Protein AF-D6PDV0-F1 (afdb_monomer_lite)

pLDDT: mean 81.16, std 19.85, range [24.23, 98.38]

Secondary structure (DSSP, 8-state):
-HHHHHHHHHHHHHHHHHH-SSHHHHHHTTT---HHHHHS-SSHHHHHHHHHHHHHS---HHHHHHHHHHHSEEE-TTS-EEE---TTSHHHHHHHHHHHHHHHHTT-GGGHHHHHHHHHHHHHHHHHHHHH--SB-TTS-B--HHHHHH-TTS----GGGHHHHHHHHHHHHHHHHHH-SS-TTTTHHHHHHHHHHHHHHHHHHHTT-HHHHHHHHHHHHHH-HHHHTTSTTEETTTTEEEHHHHHHHHHHHHHHH--HHHHHHHHHHHHHHHHHHHHHT-HHHHHHHHHHHHHHHHHHHHHTTT-HHHHPPPPHHHHHHHHHHHHHHHS-HHHHHHHHHHTT--TT-STT--TTTTHHHHHTT-----------------S--TT-SSS--SS---EEE--

Foldseek 3Di:
DVVVLVVLLVLLVVQCVLQDVDPVGCLVVQLDGPLVCLQPPPDPVSVVSNVCCCPVVVDHSVLLVVLCVQQQWFQDPVRDIDGLDRRSGPLSVLLSCLVVVLVVCVPPPVCVVVNVVSLVSNLVSLLVSQLLAGQQFQLSDGDRSCCSSVPVLLGAGSLRSLRSSLVSLVVSLVCLCVRDPDNPPPPDSLVVSLVSLLLSLLLCVLQVNNVVSLVSVVVSCVVPVPVQCPAPQADPVQQKGWSVSSNVVVLVCCLVPNFQSSLLNSLLSLLNVLLLCLLVVVLVVSVLSVVVSVVSLVSSCVVCVVPCPPGNHDPSVVSNLSSLLSCCVRDDVSSNVSSCVSLVHDPPCNPPPDPPSPCCSSVVPDDDDDDDDDDDDDDDDDDDPPDDDDRDPDDDTDIDHDD

Structure (mmCIF, N/CA/C/O backbone):
data_AF-D6PDV0-F1
#
_entry.id   AF-D6PDV0-F1
#
loop_
_atom_site.group_PDB
_atom_site.id
_atom_site.type_symbol
_atom_site.label_atom_id
_atom_site.label_alt_id
_atom_site.label_comp_id
_atom_site.label_asym_id
_atom_site.label_entity_id
_atom_site.label_seq_id
_atom_site.pdbx_PDB_ins_code
_atom_site.Cartn_x
_atom_site.Cartn_y
_atom_site.Cartn_z
_atom_site.occupancy
_atom_site.B_iso_or_equiv
_atom_site.auth_seq_id
_atom_site.auth_comp_id
_atom_site.auth_asym_id
_atom_site.auth_atom_id
_atom_site.pdbx_PDB_model_num
ATOM 1 N N . MET A 1 1 ? -11.555 17.127 -12.188 1.00 50.47 1 MET A N 1
ATOM 2 C CA . MET A 1 1 ? -11.293 15.761 -11.670 1.00 50.47 1 MET A CA 1
ATOM 3 C C . MET A 1 1 ? -11.527 14.650 -12.702 1.00 50.47 1 MET A C 1
ATOM 5 O O . MET A 1 1 ? -10.770 13.689 -12.680 1.00 50.47 1 MET A O 1
ATOM 9 N N . ILE A 1 2 ? -12.492 14.781 -13.626 1.00 55.41 2 ILE A N 1
ATOM 10 C CA . ILE A 1 2 ? -12.822 13.761 -14.650 1.00 55.41 2 ILE A CA 1
ATOM 11 C C . ILE A 1 2 ? -11.621 13.403 -15.556 1.00 55.41 2 ILE A C 1
ATOM 13 O O . ILE A 1 2 ? -11.347 12.231 -15.789 1.00 55.41 2 ILE A O 1
ATOM 17 N N . THR A 1 3 ? -10.825 14.385 -15.983 1.00 61.44 3 THR A N 1
ATOM 18 C CA . THR A 1 3 ? -9.678 14.183 -16.890 1.00 61.44 3 THR A CA 1
ATOM 19 C C . THR A 1 3 ? -8.565 13.309 -16.303 1.00 61.44 3 THR A C 1
ATOM 21 O O . THR A 1 3 ? -7.987 12.487 -17.009 1.00 61.44 3 THR A O 1
ATOM 24 N N . THR A 1 4 ? -8.275 13.434 -15.003 1.00 69.69 4 THR A N 1
ATOM 25 C CA . THR A 1 4 ? -7.214 12.653 -14.342 1.00 69.69 4 THR A CA 1
ATOM 26 C C . THR A 1 4 ? -7.623 11.197 -14.124 1.00 69.69 4 THR A C 1
ATOM 28 O O . THR A 1 4 ? -6.788 10.306 -14.258 1.00 69.69 4 THR A O 1
ATOM 31 N N . ALA A 1 5 ? -8.895 10.942 -13.802 1.00 75.94 5 ALA A N 1
ATOM 32 C CA . ALA A 1 5 ? -9.420 9.584 -13.665 1.00 75.94 5 ALA A CA 1
ATOM 33 C C . ALA A 1 5 ? -9.402 8.848 -15.014 1.00 75.94 5 ALA A C 1
ATOM 35 O O . ALA A 1 5 ? -8.921 7.721 -15.084 1.00 75.94 5 ALA A O 1
ATOM 36 N N . ILE A 1 6 ? -9.812 9.527 -16.092 1.00 84.06 6 ILE A N 1
ATOM 37 C CA . ILE A 1 6 ? -9.767 8.982 -17.457 1.00 84.06 6 ILE A CA 1
ATOM 38 C C . ILE A 1 6 ? -8.334 8.639 -17.870 1.00 84.06 6 ILE A C 1
ATOM 40 O O . ILE A 1 6 ? -8.102 7.570 -18.424 1.00 84.06 6 ILE A O 1
ATOM 44 N N . PHE A 1 7 ? -7.361 9.514 -17.590 1.00 86.69 7 PHE A N 1
ATOM 45 C CA . PHE A 1 7 ? -5.964 9.233 -17.927 1.00 86.69 7 PHE A CA 1
ATOM 46 C C . PHE A 1 7 ? -5.429 8.002 -17.185 1.00 86.69 7 PHE A C 1
ATOM 48 O O . PHE A 1 7 ? -4.795 7.149 -17.798 1.00 86.69 7 PHE A O 1
ATOM 55 N N . LYS A 1 8 ? -5.707 7.887 -15.879 1.00 85.75 8 LYS A N 1
ATOM 56 C CA . LYS A 1 8 ? -5.286 6.726 -15.080 1.00 85.75 8 LYS A CA 1
ATOM 57 C C . LYS A 1 8 ? -5.907 5.432 -15.592 1.00 85.75 8 LYS A C 1
ATOM 59 O O . LYS A 1 8 ? -5.185 4.456 -15.745 1.00 85.75 8 LYS A O 1
ATOM 64 N N . LEU A 1 9 ? -7.206 5.451 -15.884 1.00 91.00 9 LEU A N 1
ATOM 65 C CA . LEU A 1 9 ? -7.910 4.301 -16.440 1.00 91.00 9 LEU A CA 1
ATOM 66 C C . LEU A 1 9 ? -7.279 3.862 -17.765 1.00 91.00 9 LEU A C 1
ATOM 68 O O . LEU A 1 9 ? -6.839 2.723 -17.876 1.00 91.00 9 LEU A O 1
ATOM 72 N N . ARG A 1 10 ? -7.126 4.793 -18.714 1.00 92.94 10 ARG A N 1
ATOM 73 C CA . ARG A 1 10 ? -6.506 4.502 -20.014 1.00 92.94 10 ARG A CA 1
ATOM 74 C C . ARG A 1 10 ? -5.088 3.967 -19.874 1.00 92.94 10 ARG A C 1
ATOM 76 O O . ARG A 1 10 ? -4.716 3.045 -20.584 1.00 92.94 10 ARG A O 1
ATOM 83 N N . TRP A 1 11 ? -4.294 4.525 -18.960 1.00 93.31 11 TRP A N 1
ATOM 84 C CA . TRP A 1 11 ? -2.944 4.027 -18.704 1.00 93.31 11 TRP A CA 1
ATOM 85 C C . TRP A 1 11 ? -2.957 2.579 -18.209 1.00 93.31 11 TRP A C 1
ATOM 87 O O . TRP A 1 11 ? -2.204 1.753 -18.716 1.00 93.31 11 TRP A O 1
ATOM 97 N N . MET A 1 12 ? -3.827 2.263 -17.247 1.00 93.06 12 MET A N 1
ATOM 98 C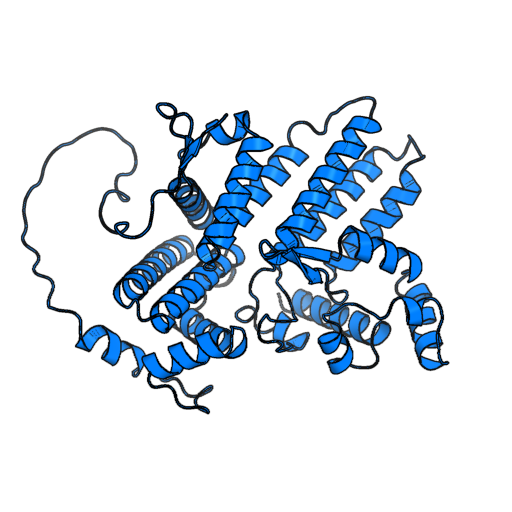 CA . MET A 1 12 ? -3.967 0.904 -16.720 1.00 93.06 12 MET A CA 1
ATOM 99 C C . MET A 1 12 ? -4.420 -0.075 -17.807 1.00 93.06 12 MET A C 1
ATOM 101 O O . MET A 1 12 ? -3.875 -1.169 -17.887 1.00 93.06 12 MET A O 1
ATOM 105 N N . GLU A 1 13 ? -5.359 0.327 -18.667 1.00 94.00 13 GLU A N 1
ATOM 106 C CA . GLU A 1 13 ? -5.822 -0.469 -19.813 1.00 94.00 13 GLU A CA 1
ATOM 107 C C . GLU A 1 13 ? -4.702 -0.704 -20.837 1.00 94.00 13 GLU A C 1
ATOM 109 O O . GLU A 1 13 ? -4.495 -1.835 -21.264 1.00 94.00 13 GLU A O 1
ATOM 114 N N . MET A 1 14 ? -3.927 0.331 -21.178 1.00 95.56 14 MET A N 1
ATOM 115 C CA . MET A 1 14 ? -2.782 0.220 -22.091 1.00 95.56 14 MET A CA 1
ATOM 116 C C . MET A 1 14 ? -1.695 -0.709 -21.545 1.00 95.56 14 MET A C 1
ATOM 118 O O . MET A 1 14 ? -1.158 -1.537 -22.279 1.00 95.56 14 MET A O 1
ATOM 122 N N . MET A 1 15 ? -1.371 -0.580 -20.256 1.00 96.50 15 MET A N 1
ATOM 123 C CA . MET A 1 15 ? -0.414 -1.471 -19.607 1.00 96.50 15 MET A CA 1
ATOM 124 C C . MET A 1 15 ? -0.951 -2.898 -19.525 1.00 96.50 15 MET A C 1
ATOM 126 O O . MET A 1 15 ? -0.185 -3.838 -19.694 1.00 96.50 15 MET A O 1
ATOM 130 N N . GLN A 1 16 ? -2.254 -3.071 -19.298 1.00 95.12 16 GLN A N 1
ATOM 131 C CA . GLN A 1 16 ? -2.866 -4.391 -19.281 1.00 95.12 16 GLN A CA 1
ATOM 132 C C . GLN A 1 16 ? -2.767 -5.077 -20.652 1.00 95.12 16 GLN A C 1
ATOM 134 O O . GLN A 1 16 ? -2.304 -6.210 -20.723 1.00 95.12 16 GLN A O 1
ATOM 139 N N . ASP A 1 17 ? -3.123 -4.364 -21.723 1.00 95.31 17 ASP A N 1
ATOM 140 C CA . ASP A 1 17 ? -3.089 -4.843 -23.115 1.00 95.31 17 ASP A CA 1
ATOM 141 C C . ASP A 1 17 ? -1.680 -5.237 -23.588 1.00 95.31 17 ASP A C 1
ATOM 143 O O . ASP A 1 17 ? -1.496 -6.212 -24.316 1.00 95.31 17 ASP A O 1
ATOM 147 N N . VAL A 1 18 ? -0.650 -4.488 -23.184 1.00 97.25 18 VAL A N 1
ATOM 148 C CA . VAL A 1 18 ? 0.721 -4.785 -23.625 1.00 97.25 18 VAL A CA 1
ATOM 149 C C . VAL A 1 18 ? 1.380 -5.904 -22.809 1.00 97.25 18 VAL A C 1
ATOM 151 O O . VAL A 1 18 ? 2.300 -6.554 -23.301 1.00 97.25 18 VAL A O 1
ATOM 154 N N . LEU A 1 19 ? 0.930 -6.147 -21.574 1.00 97.25 19 LEU A N 1
ATOM 155 C CA . LEU A 1 19 ? 1.567 -7.092 -20.651 1.00 97.25 19 LEU A CA 1
ATOM 156 C C . LEU A 1 19 ? 0.865 -8.452 -20.565 1.00 97.25 19 LEU A C 1
ATOM 158 O O . LEU A 1 19 ? 1.542 -9.455 -20.344 1.00 97.25 19 LEU A O 1
ATOM 162 N N . TRP A 1 20 ? -0.447 -8.516 -20.790 1.00 96.50 20 TRP A N 1
ATOM 163 C CA . TRP A 1 20 ? -1.246 -9.745 -20.712 1.00 96.50 20 TRP A CA 1
ATOM 164 C C . TRP A 1 20 ? -2.150 -9.893 -21.937 1.00 96.50 20 TRP A C 1
ATOM 166 O O . TRP A 1 20 ? -2.380 -8.934 -22.665 1.00 96.50 20 TRP A O 1
ATOM 176 N N . GLU A 1 21 ? -2.620 -11.110 -22.195 1.00 94.00 21 GLU A N 1
ATOM 177 C CA . GLU A 1 21 ? -3.592 -11.400 -23.257 1.00 94.00 21 GLU A CA 1
ATOM 178 C C . GLU A 1 21 ? -4.989 -10.889 -22.878 1.00 94.00 21 GLU A C 1
ATOM 180 O O . GLU A 1 21 ? -5.777 -10.478 -23.725 1.00 94.00 21 GLU A O 1
ATOM 185 N N . SER A 1 22 ? -5.304 -10.908 -21.582 1.00 92.50 22 SER A N 1
ATOM 186 C CA . SER A 1 22 ? -6.625 -10.560 -21.065 1.00 92.50 22 SER A CA 1
ATOM 187 C C . SER A 1 22 ? -6.565 -9.975 -19.655 1.00 92.50 22 SER A C 1
ATOM 189 O O . SER A 1 22 ? -5.567 -10.096 -18.936 1.00 92.50 22 SER A O 1
ATOM 191 N N . GLN A 1 23 ? -7.668 -9.354 -19.232 1.00 90.19 23 GLN A N 1
ATOM 192 C CA . GLN A 1 23 ? -7.828 -8.884 -17.856 1.00 90.19 23 GLN A CA 1
ATOM 193 C C . GLN A 1 23 ? -7.801 -10.051 -16.863 1.00 90.19 23 GLN A C 1
ATOM 195 O O . GLN A 1 23 ? -7.238 -9.936 -15.776 1.00 90.19 23 GLN A O 1
ATOM 200 N N . GLU A 1 24 ? -8.406 -11.174 -17.237 1.00 90.12 24 GLU A N 1
ATOM 201 C CA . GLU A 1 24 ? -8.477 -12.400 -16.451 1.00 90.12 24 GLU A CA 1
ATOM 202 C C . GLU A 1 24 ? -7.079 -12.964 -16.189 1.00 90.12 24 GLU A C 1
ATOM 204 O O . GLU A 1 24 ? -6.775 -13.364 -15.065 1.00 90.12 24 GLU A O 1
ATOM 209 N N . GLU A 1 25 ? -6.208 -12.945 -17.199 1.00 92.06 25 GLU A N 1
ATOM 210 C CA . GLU A 1 25 ? -4.810 -13.332 -17.036 1.00 92.06 25 GLU A CA 1
ATOM 211 C C . GLU A 1 25 ? -4.055 -12.363 -16.119 1.00 92.06 25 GLU A C 1
ATOM 213 O O . GLU A 1 25 ? -3.409 -12.817 -15.174 1.00 92.06 25 GLU A O 1
ATOM 218 N N . ALA A 1 26 ? -4.172 -11.048 -16.342 1.00 92.06 26 ALA A N 1
ATOM 219 C CA . ALA A 1 26 ? -3.519 -10.041 -15.501 1.00 92.06 26 ALA A CA 1
ATOM 220 C C . ALA A 1 26 ? -3.883 -10.210 -14.021 1.00 92.06 26 ALA A C 1
ATOM 222 O O . ALA A 1 26 ? -3.038 -10.127 -13.132 1.00 92.06 26 ALA A O 1
ATOM 223 N N . ASN A 1 27 ? -5.155 -10.495 -13.768 1.00 89.50 27 ASN A N 1
ATOM 224 C CA . ASN A 1 27 ? -5.699 -10.738 -12.447 1.00 89.50 27 ASN A CA 1
ATOM 225 C C . ASN A 1 27 ? -5.204 -12.054 -11.828 1.00 89.50 27 ASN A C 1
ATOM 227 O O . ASN A 1 27 ? -4.776 -12.065 -10.676 1.00 89.50 27 ASN A O 1
ATOM 231 N N . ARG A 1 28 ? -5.203 -13.152 -12.596 1.00 89.69 28 ARG A N 1
ATOM 232 C CA . ARG A 1 28 ? -4.665 -14.453 -12.159 1.00 89.69 28 ARG A CA 1
ATOM 233 C C . ARG A 1 28 ? -3.185 -14.365 -11.784 1.00 89.69 28 ARG A C 1
ATOM 235 O O . ARG A 1 28 ? -2.748 -15.052 -10.869 1.00 89.69 28 ARG A O 1
ATOM 242 N N . MET A 1 29 ? -2.434 -13.523 -12.488 1.00 91.38 29 MET A N 1
ATOM 243 C CA . MET A 1 29 ? -1.005 -13.298 -12.263 1.00 91.38 29 MET A CA 1
ATOM 244 C C . MET A 1 29 ? -0.721 -12.178 -11.251 1.00 91.38 29 MET A C 1
ATOM 246 O O . MET A 1 29 ? 0.403 -11.695 -11.152 1.00 91.38 29 MET A O 1
ATOM 250 N N . GLU A 1 30 ? -1.737 -11.729 -10.515 1.00 90.56 30 GLU A N 1
ATOM 251 C CA . GLU A 1 30 ? -1.631 -10.688 -9.494 1.00 90.56 30 GLU A CA 1
ATOM 252 C C . GLU A 1 30 ? -1.039 -9.352 -9.990 1.00 90.56 30 GLU A C 1
ATOM 254 O O . GLU A 1 30 ? -0.431 -8.600 -9.226 1.00 90.56 30 GLU A O 1
ATOM 259 N N . GLY A 1 31 ? -1.238 -9.017 -11.265 1.00 92.44 31 GLY A N 1
ATOM 260 C CA . GLY A 1 31 ? -0.655 -7.825 -11.877 1.00 92.44 31 GLY A CA 1
ATOM 261 C C . GLY A 1 31 ? 0.844 -7.951 -12.158 1.00 92.44 31 GLY A C 1
ATOM 262 O O . GLY A 1 31 ? 1.496 -6.944 -12.434 1.00 92.44 31 GLY A O 1
ATOM 263 N N . VAL A 1 32 ? 1.401 -9.166 -12.140 1.00 95.56 32 VAL A N 1
ATOM 264 C CA . VAL A 1 32 ? 2.787 -9.464 -12.532 1.00 95.56 32 VAL A CA 1
ATOM 265 C C . VAL A 1 32 ? 2.810 -10.108 -13.924 1.00 95.56 32 VAL A C 1
ATOM 267 O O . VAL A 1 32 ? 2.140 -11.115 -14.141 1.00 95.56 32 VAL A O 1
ATOM 270 N N . PRO A 1 33 ? 3.513 -9.538 -14.917 1.00 96.56 33 PRO A N 1
ATOM 271 C CA . PRO A 1 33 ? 3.588 -10.154 -16.235 1.00 96.56 33 PRO A CA 1
ATOM 272 C C . PRO A 1 33 ? 4.492 -11.386 -16.217 1.00 96.56 33 PRO A C 1
ATOM 274 O O . PRO A 1 33 ? 5.402 -11.495 -15.393 1.00 96.56 33 PRO A O 1
ATOM 277 N N . ASP A 1 34 ? 4.281 -12.287 -17.175 1.00 97.31 34 ASP A N 1
ATOM 278 C CA . ASP A 1 34 ? 5.250 -13.342 -17.460 1.00 97.31 34 ASP A CA 1
ATOM 279 C C . ASP A 1 34 ? 6.490 -12.716 -18.115 1.00 97.31 34 ASP A C 1
ATOM 281 O O . ASP A 1 34 ? 6.567 -12.515 -19.332 1.00 97.31 34 ASP A O 1
ATOM 285 N N . PHE A 1 35 ? 7.455 -12.336 -17.275 1.00 98.06 35 PHE A N 1
ATOM 286 C CA . PHE A 1 35 ? 8.688 -11.717 -17.739 1.00 98.06 35 PHE A CA 1
ATOM 287 C C . PHE A 1 35 ? 9.463 -12.634 -18.681 1.00 98.06 35 PHE A C 1
ATOM 289 O O . PHE A 1 35 ? 10.036 -12.143 -19.649 1.00 98.06 35 PHE A O 1
ATOM 296 N N . ASP A 1 36 ? 9.484 -13.942 -18.427 1.00 98.19 36 ASP A N 1
ATOM 297 C CA . ASP A 1 36 ? 10.274 -14.878 -19.222 1.00 98.19 36 ASP A CA 1
ATOM 298 C C . ASP A 1 36 ? 9.695 -15.024 -20.629 1.00 98.19 36 ASP A C 1
ATOM 300 O O . ASP A 1 36 ? 10.456 -14.988 -21.600 1.00 98.19 36 ASP A O 1
ATOM 304 N N . ALA A 1 37 ? 8.366 -15.049 -20.758 1.00 97.50 37 ALA A N 1
ATOM 305 C CA . ALA A 1 37 ? 7.702 -14.986 -22.055 1.00 97.50 37 ALA A CA 1
ATOM 306 C C . ALA A 1 37 ? 7.946 -13.646 -22.775 1.00 97.50 37 ALA A C 1
ATOM 308 O O . ALA A 1 37 ? 8.149 -13.628 -23.984 1.00 97.50 37 ALA A O 1
ATOM 309 N N . LEU A 1 38 ? 7.978 -12.508 -22.073 1.00 97.88 38 LEU A N 1
ATOM 310 C CA . LEU A 1 38 ? 8.271 -11.210 -22.705 1.00 97.88 38 LEU A CA 1
ATOM 311 C C . LEU A 1 38 ? 9.749 -11.059 -23.123 1.00 97.88 38 LEU A C 1
ATOM 313 O O . LEU A 1 38 ? 10.051 -10.375 -24.109 1.00 97.88 38 LEU A O 1
ATOM 317 N N . ILE A 1 39 ? 10.677 -11.679 -22.387 1.00 98.38 39 ILE A N 1
ATOM 318 C CA . ILE A 1 39 ? 12.110 -11.718 -22.717 1.00 98.38 39 ILE A CA 1
ATOM 319 C C . ILE A 1 39 ? 12.344 -12.650 -23.911 1.00 98.38 39 ILE A C 1
ATOM 321 O O . ILE A 1 39 ? 12.999 -12.243 -24.871 1.00 98.38 39 ILE A O 1
ATOM 325 N N . ASN A 1 40 ? 11.769 -13.855 -23.868 1.00 97.88 40 ASN A N 1
ATOM 326 C CA . ASN A 1 40 ? 11.890 -14.899 -24.884 1.00 97.88 40 ASN A CA 1
ATOM 327 C C . ASN A 1 40 ? 10.494 -15.316 -25.393 1.00 97.88 40 ASN A C 1
ATOM 329 O O . ASN A 1 40 ? 9.946 -16.316 -24.923 1.00 97.88 40 ASN A O 1
ATOM 333 N N . PRO A 1 41 ? 9.907 -14.572 -26.353 1.00 97.88 41 PRO A N 1
ATOM 334 C CA . PRO A 1 41 ? 8.547 -14.814 -26.825 1.00 97.88 41 PRO A CA 1
ATOM 335 C C . PRO A 1 41 ? 8.309 -16.245 -27.326 1.00 97.88 41 PRO A C 1
ATOM 337 O O . PRO A 1 41 ? 8.942 -16.650 -28.302 1.00 97.88 41 PRO A O 1
ATOM 340 N N . PRO A 1 42 ? 7.360 -17.000 -26.734 1.00 97.00 42 PRO A N 1
ATOM 341 C CA . PRO A 1 42 ? 7.054 -18.364 -27.169 1.00 97.00 42 PRO A CA 1
ATOM 342 C C . PRO A 1 42 ? 6.262 -18.401 -28.484 1.00 97.00 42 PRO A C 1
ATOM 344 O O . PRO A 1 42 ? 6.157 -19.447 -29.119 1.00 97.00 42 PRO A O 1
ATOM 347 N N . ASN A 1 43 ? 5.671 -17.275 -28.891 1.00 97.50 43 ASN A N 1
ATOM 348 C CA . ASN A 1 43 ? 4.871 -17.155 -30.103 1.00 97.50 43 ASN A CA 1
ATOM 349 C C . ASN A 1 43 ? 4.897 -15.716 -30.658 1.00 97.50 43 ASN A C 1
ATOM 351 O O . ASN A 1 43 ? 5.407 -14.782 -30.032 1.00 97.50 43 ASN A O 1
ATOM 355 N N . GLN A 1 44 ? 4.327 -15.535 -31.853 1.00 97.38 44 GLN A N 1
ATOM 356 C CA . GLN A 1 44 ? 4.321 -14.248 -32.554 1.00 97.38 44 GLN A CA 1
ATOM 357 C C . GLN A 1 44 ? 3.498 -13.167 -31.835 1.00 97.38 44 GLN A C 1
ATOM 359 O O . GLN A 1 44 ? 3.797 -11.981 -31.957 1.00 97.38 44 GLN A O 1
ATOM 364 N N . GLU A 1 45 ? 2.460 -13.548 -31.097 1.00 96.25 45 GLU A N 1
ATOM 365 C CA . GLU A 1 45 ? 1.612 -12.602 -30.374 1.00 96.25 45 GLU A CA 1
ATOM 366 C C . GLU A 1 45 ? 2.361 -11.969 -29.198 1.00 96.25 45 GLU A C 1
ATOM 368 O O . GLU A 1 45 ? 2.421 -10.742 -29.087 1.00 96.25 45 GLU A O 1
ATOM 373 N N . VAL A 1 46 ? 3.019 -12.791 -28.378 1.00 97.12 46 VAL A N 1
ATOM 374 C CA . VAL A 1 46 ? 3.889 -12.315 -27.296 1.00 97.12 46 VAL A CA 1
ATOM 375 C C . VAL A 1 46 ? 5.055 -11.507 -27.870 1.00 97.12 46 VAL A C 1
ATOM 377 O O . VAL A 1 46 ? 5.425 -10.483 -27.302 1.00 97.12 46 VAL A O 1
ATOM 380 N N . ALA A 1 47 ? 5.586 -11.889 -29.039 1.00 97.88 47 ALA A N 1
ATOM 381 C CA . ALA A 1 47 ? 6.651 -11.133 -29.697 1.00 97.88 47 ALA A CA 1
ATOM 382 C C . ALA A 1 47 ? 6.197 -9.716 -30.078 1.00 97.88 47 ALA A C 1
ATOM 384 O O . ALA A 1 47 ? 6.921 -8.754 -29.824 1.00 97.88 47 ALA A O 1
ATOM 385 N N . LYS A 1 48 ? 4.974 -9.569 -30.610 1.00 97.75 48 LYS A N 1
ATOM 386 C CA . LYS A 1 48 ? 4.374 -8.258 -30.912 1.00 97.75 48 LYS A CA 1
ATOM 387 C C . LYS A 1 48 ? 4.135 -7.434 -29.647 1.00 97.75 48 LYS A C 1
ATOM 389 O O . LYS A 1 48 ? 4.415 -6.236 -29.651 1.00 97.75 48 LYS A O 1
ATOM 394 N N . ARG A 1 49 ? 3.650 -8.050 -28.562 1.00 97.31 49 ARG A N 1
ATOM 395 C CA . ARG A 1 49 ? 3.491 -7.378 -27.259 1.00 97.31 49 ARG A CA 1
ATOM 396 C C . ARG A 1 49 ? 4.834 -6.890 -26.709 1.00 97.31 49 ARG A C 1
ATOM 398 O O . ARG A 1 49 ? 4.957 -5.716 -26.370 1.00 97.31 49 ARG A O 1
ATOM 405 N N . ALA A 1 50 ? 5.865 -7.732 -26.724 1.00 97.94 50 ALA A N 1
ATOM 406 C CA . ALA A 1 50 ? 7.215 -7.368 -26.293 1.00 97.94 50 ALA A CA 1
ATOM 407 C C . ALA A 1 50 ? 7.854 -6.280 -27.180 1.00 97.94 50 ALA A C 1
ATOM 409 O O . ALA A 1 50 ? 8.563 -5.407 -26.677 1.00 97.94 50 ALA A O 1
ATOM 410 N N . GLU A 1 51 ? 7.606 -6.289 -28.495 1.00 98.00 51 GLU A N 1
ATOM 411 C CA . GLU A 1 51 ? 8.033 -5.213 -29.399 1.00 98.00 51 GLU A CA 1
ATOM 412 C C . GLU A 1 51 ? 7.339 -3.889 -29.056 1.00 98.00 51 GLU A C 1
ATOM 414 O O . GLU A 1 51 ? 8.015 -2.873 -28.888 1.00 98.00 51 GLU A O 1
ATOM 419 N N . ARG A 1 52 ? 6.008 -3.896 -28.890 1.00 97.88 52 ARG A N 1
ATOM 420 C CA . ARG A 1 52 ? 5.234 -2.713 -28.477 1.00 97.88 52 ARG A CA 1
ATOM 421 C C . ARG A 1 52 ? 5.711 -2.175 -27.131 1.00 97.88 52 ARG A C 1
ATOM 423 O O . ARG A 1 52 ? 5.948 -0.977 -27.013 1.00 97.88 52 ARG A O 1
ATOM 430 N N . LEU A 1 53 ? 5.936 -3.046 -26.148 1.00 98.19 53 LEU A N 1
ATOM 431 C CA . LEU A 1 53 ? 6.457 -2.684 -24.828 1.00 98.19 53 LEU A CA 1
ATOM 432 C C . LEU A 1 53 ? 7.786 -1.916 -24.926 1.00 98.19 53 LEU A C 1
ATOM 434 O O . LEU A 1 53 ? 7.943 -0.856 -24.318 1.00 98.19 53 LEU A O 1
ATOM 438 N N . ARG A 1 54 ? 8.717 -2.394 -25.759 1.00 98.00 54 ARG A N 1
ATOM 439 C CA . ARG A 1 54 ? 10.006 -1.722 -25.979 1.00 98.00 54 ARG A CA 1
ATOM 440 C C . ARG A 1 54 ? 9.868 -0.438 -26.797 1.00 98.00 54 ARG A C 1
ATOM 442 O O . ARG A 1 54 ? 10.511 0.555 -26.474 1.00 98.00 54 ARG A O 1
ATOM 449 N N . ARG A 1 55 ? 9.058 -0.440 -27.857 1.00 97.56 55 ARG A N 1
ATOM 450 C CA . ARG A 1 55 ? 8.977 0.667 -28.824 1.00 97.56 55 ARG A CA 1
ATOM 451 C C . ARG A 1 55 ? 8.107 1.824 -28.342 1.00 97.56 55 ARG A C 1
ATOM 453 O O . ARG A 1 55 ? 8.498 2.976 -28.478 1.00 97.56 55 ARG A O 1
ATOM 460 N N . GLU A 1 56 ? 6.924 1.520 -27.822 1.00 96.38 56 GLU A N 1
ATOM 461 C CA . GLU A 1 56 ? 5.916 2.515 -27.435 1.00 96.38 56 GLU A CA 1
ATOM 462 C C . GLU A 1 56 ? 6.111 2.963 -25.991 1.00 96.38 56 GLU A C 1
ATOM 464 O O . GLU A 1 56 ? 6.013 4.152 -25.694 1.00 96.38 56 GLU A O 1
ATOM 469 N N . PHE A 1 57 ? 6.442 2.023 -25.103 1.00 96.44 57 PHE A N 1
ATOM 470 C CA . PHE A 1 57 ? 6.614 2.313 -23.683 1.00 96.44 57 PHE A CA 1
ATOM 471 C C . PHE A 1 57 ? 8.072 2.425 -23.269 1.00 96.44 57 PHE A C 1
ATOM 473 O O . PHE A 1 57 ? 8.310 2.860 -22.156 1.00 96.44 57 PHE A O 1
ATOM 480 N N . GLY A 1 58 ? 9.049 2.064 -24.109 1.00 96.81 58 GLY A N 1
ATOM 481 C CA . GLY A 1 58 ? 10.473 2.149 -23.765 1.00 96.81 58 GLY A CA 1
ATOM 482 C C . GLY A 1 58 ? 10.931 1.146 -22.699 1.00 96.81 58 GLY A C 1
ATOM 483 O O . GLY A 1 58 ? 12.034 1.287 -22.173 1.00 96.81 58 GLY A O 1
ATOM 484 N N . MET A 1 59 ? 10.101 0.163 -22.349 1.00 98.00 59 MET A N 1
ATOM 485 C CA . MET A 1 59 ? 10.361 -0.744 -21.234 1.00 98.00 59 MET A CA 1
ATOM 486 C C . MET A 1 59 ? 10.994 -2.044 -21.730 1.00 98.00 59 MET A C 1
ATOM 488 O O . MET A 1 59 ? 10.480 -2.710 -22.625 1.00 98.00 59 MET A O 1
ATOM 492 N N . ASP A 1 60 ? 12.126 -2.401 -21.136 1.00 97.94 60 ASP A N 1
ATOM 493 C CA . ASP A 1 60 ? 12.819 -3.665 -21.370 1.00 97.94 60 ASP A CA 1
ATOM 494 C C . ASP A 1 60 ? 12.356 -4.733 -20.358 1.00 97.94 60 ASP A C 1
ATOM 496 O O . ASP A 1 60 ? 12.570 -4.538 -19.154 1.00 97.94 60 ASP A O 1
ATOM 500 N N . PRO A 1 61 ? 11.776 -5.864 -20.814 1.00 98.25 61 PRO A N 1
ATOM 501 C CA . PRO A 1 61 ? 11.376 -6.984 -19.961 1.00 98.25 61 PRO A CA 1
ATOM 502 C C . PRO A 1 61 ? 12.460 -7.498 -19.004 1.00 98.25 61 PRO A C 1
ATOM 504 O O . PRO A 1 61 ? 12.134 -7.886 -17.882 1.00 98.25 61 PRO A O 1
ATOM 507 N N . ILE A 1 62 ? 13.741 -7.463 -19.397 1.00 98.12 62 ILE A N 1
ATOM 508 C CA . ILE A 1 62 ? 14.849 -7.904 -18.530 1.00 98.12 62 ILE A CA 1
ATOM 509 C C . ILE A 1 62 ? 14.966 -6.976 -17.316 1.00 98.12 62 ILE A C 1
ATOM 511 O O . ILE A 1 62 ? 15.002 -7.417 -16.169 1.00 98.12 62 ILE A O 1
ATOM 515 N N . GLU A 1 63 ? 14.977 -5.668 -17.563 1.00 98.00 63 GLU A N 1
ATOM 516 C CA . GLU A 1 63 ? 15.043 -4.652 -16.513 1.00 98.00 63 GLU A CA 1
ATOM 517 C C . GLU A 1 63 ? 13.783 -4.654 -15.638 1.00 98.00 63 GLU A C 1
ATOM 519 O O . GLU A 1 63 ? 13.864 -4.423 -14.430 1.00 98.00 63 GLU A O 1
ATOM 524 N N . MET A 1 64 ? 12.621 -4.956 -16.225 1.00 98.25 64 MET A N 1
ATOM 525 C CA . MET A 1 64 ? 11.378 -5.111 -15.473 1.00 98.25 64 MET A CA 1
ATOM 526 C C . MET A 1 64 ? 11.448 -6.293 -14.502 1.00 98.25 64 MET A C 1
ATOM 528 O O . MET A 1 64 ? 11.111 -6.128 -13.329 1.00 98.25 64 MET A O 1
ATOM 532 N N . LYS A 1 65 ? 11.948 -7.449 -14.960 1.00 98.19 65 LYS A N 1
ATOM 533 C CA . LYS A 1 65 ? 12.136 -8.642 -14.125 1.00 98.19 65 LYS A CA 1
ATOM 534 C C . LYS A 1 65 ? 13.054 -8.356 -12.940 1.00 98.19 65 LYS A C 1
ATOM 536 O O . LYS A 1 65 ? 12.663 -8.577 -11.798 1.00 98.19 65 LYS A O 1
ATOM 541 N N . LEU A 1 66 ? 14.227 -7.773 -13.199 1.00 97.12 66 LEU A N 1
ATOM 542 C CA . LEU A 1 66 ? 15.204 -7.427 -12.158 1.00 97.12 66 LEU A CA 1
ATOM 543 C C . LEU A 1 66 ? 14.631 -6.456 -11.118 1.00 97.12 66 LEU A C 1
ATOM 545 O O . LEU A 1 66 ? 14.914 -6.556 -9.923 1.00 97.12 66 LEU A O 1
ATOM 549 N N . LEU A 1 67 ? 13.814 -5.498 -11.560 1.00 96.69 67 LEU A N 1
ATOM 550 C CA . LEU A 1 67 ? 13.122 -4.588 -10.656 1.00 96.69 67 LEU A CA 1
ATOM 551 C C . LEU A 1 67 ? 12.086 -5.318 -9.803 1.00 96.69 67 LEU A C 1
ATOM 553 O O . LEU A 1 67 ? 12.027 -5.075 -8.597 1.00 96.69 67 LEU A O 1
ATOM 557 N N . HIS A 1 68 ? 11.285 -6.203 -10.401 1.00 97.31 68 HIS A N 1
ATOM 558 C CA . HIS A 1 68 ? 10.272 -6.970 -9.673 1.00 97.31 68 HIS A CA 1
ATOM 559 C C . HIS A 1 68 ? 10.900 -7.932 -8.665 1.00 97.31 68 HIS A C 1
ATOM 561 O O . HIS A 1 68 ? 10.417 -8.066 -7.547 1.00 97.31 68 HIS A O 1
ATOM 567 N N . GLU A 1 69 ? 12.022 -8.556 -8.999 1.00 95.25 69 GLU A N 1
ATOM 568 C CA . GLU A 1 69 ? 12.763 -9.391 -8.052 1.00 95.25 69 GLU A CA 1
ATOM 569 C C . GLU A 1 69 ? 13.248 -8.578 -6.842 1.00 95.25 69 GLU A C 1
ATOM 571 O O . GLU A 1 69 ? 13.194 -9.061 -5.711 1.00 95.25 69 GLU A O 1
ATOM 576 N N . ARG A 1 70 ? 13.650 -7.318 -7.058 1.00 93.25 70 ARG A N 1
ATOM 577 C CA . ARG A 1 70 ? 14.162 -6.441 -5.997 1.00 93.25 70 ARG A CA 1
ATOM 578 C C . ARG A 1 70 ? 13.082 -5.744 -5.168 1.00 93.25 70 ARG A C 1
ATOM 580 O O . ARG A 1 70 ? 13.255 -5.588 -3.962 1.00 93.25 70 ARG A O 1
ATOM 587 N N . TYR A 1 71 ? 11.996 -5.278 -5.778 1.00 94.62 71 TYR A N 1
ATOM 588 C CA . TYR A 1 71 ? 10.969 -4.449 -5.116 1.00 94.62 71 TYR A CA 1
ATOM 589 C C . TYR A 1 71 ? 9.545 -5.003 -5.249 1.00 94.62 71 TYR A C 1
ATOM 591 O O . TYR A 1 71 ? 8.637 -4.525 -4.577 1.00 94.62 71 TYR A O 1
ATOM 599 N N . GLY A 1 72 ? 9.349 -6.001 -6.111 1.00 94.62 72 GLY A N 1
ATOM 600 C CA . GLY A 1 72 ? 8.065 -6.628 -6.438 1.00 94.62 72 GLY A CA 1
ATOM 601 C C . GLY A 1 72 ? 7.546 -7.628 -5.423 1.00 94.62 72 GLY A C 1
ATOM 602 O O . GLY A 1 72 ? 6.368 -7.981 -5.478 1.00 94.62 72 GLY A O 1
ATOM 603 N N . ARG A 1 73 ? 8.403 -8.072 -4.499 1.00 93.94 73 ARG A N 1
ATOM 604 C CA . ARG A 1 73 ? 8.113 -9.140 -3.541 1.00 93.94 73 ARG A CA 1
ATOM 605 C C . ARG A 1 73 ? 8.368 -8.670 -2.116 1.00 93.94 73 ARG A C 1
ATOM 607 O O . ARG A 1 73 ? 9.454 -8.163 -1.814 1.00 93.94 73 ARG A O 1
ATOM 614 N N . ALA A 1 74 ? 7.380 -8.902 -1.257 1.00 92.44 74 ALA A N 1
ATOM 615 C CA . ALA A 1 74 ? 7.473 -8.671 0.177 1.00 92.44 74 ALA A CA 1
ATOM 616 C C . ALA A 1 74 ? 7.146 -9.951 0.948 1.00 92.44 74 ALA A C 1
ATOM 618 O O . ALA A 1 74 ? 6.274 -10.726 0.550 1.00 92.44 74 ALA A O 1
ATOM 619 N N . LYS A 1 75 ? 7.849 -10.159 2.053 1.00 89.81 75 LYS A N 1
ATOM 620 C CA . LYS A 1 75 ? 7.608 -11.192 3.043 1.00 89.81 75 LYS A CA 1
ATOM 621 C C . LYS A 1 75 ? 6.658 -10.640 4.106 1.00 89.81 75 LYS A C 1
ATOM 623 O O . LYS A 1 75 ? 6.934 -9.631 4.751 1.00 89.81 75 LYS A O 1
ATOM 628 N N . ARG A 1 76 ? 5.525 -11.312 4.288 1.00 85.31 76 ARG A N 1
ATOM 629 C CA . ARG A 1 76 ? 4.600 -11.070 5.395 1.00 85.31 76 ARG A CA 1
ATOM 630 C C . ARG A 1 76 ? 5.168 -11.621 6.700 1.00 85.31 76 ARG A C 1
ATOM 632 O O . ARG A 1 76 ? 6.088 -12.441 6.712 1.00 85.31 76 ARG A O 1
ATOM 639 N N . MET A 1 77 ? 4.577 -11.199 7.813 1.00 77.62 77 MET A N 1
ATOM 640 C CA . MET A 1 77 ? 4.998 -11.626 9.150 1.00 77.62 77 MET A CA 1
ATOM 641 C C . MET A 1 77 ? 4.817 -13.128 9.407 1.00 77.62 77 MET A C 1
ATOM 643 O O . MET A 1 77 ? 5.556 -13.692 10.208 1.00 77.62 77 MET A O 1
ATOM 647 N N . ASP A 1 78 ? 3.888 -13.781 8.708 1.00 80.38 78 ASP A N 1
ATOM 648 C CA . ASP A 1 78 ? 3.698 -15.241 8.721 1.00 80.38 78 ASP A CA 1
ATOM 649 C C . ASP A 1 78 ? 4.750 -16.000 7.882 1.00 80.38 78 ASP A C 1
ATOM 651 O O . ASP A 1 78 ? 4.747 -17.228 7.819 1.00 80.38 78 ASP A O 1
ATOM 655 N N . GLY A 1 79 ? 5.667 -15.275 7.237 1.00 85.38 79 GLY A N 1
ATOM 656 C CA . GLY A 1 79 ? 6.717 -15.815 6.385 1.00 85.38 79 GLY A CA 1
ATOM 657 C C . GLY A 1 79 ? 6.323 -16.001 4.922 1.00 85.38 79 GLY A C 1
ATOM 658 O O . GLY A 1 79 ? 7.199 -16.318 4.113 1.00 85.38 79 GLY A O 1
ATOM 659 N N . THR A 1 80 ? 5.059 -15.774 4.557 1.00 89.00 80 THR A N 1
ATOM 660 C CA . THR A 1 80 ? 4.600 -15.889 3.169 1.00 89.00 80 THR A CA 1
ATOM 661 C C . THR A 1 80 ? 5.177 -14.769 2.310 1.00 89.00 80 THR A C 1
ATOM 663 O O . THR A 1 80 ? 5.281 -13.620 2.737 1.00 89.00 80 THR A O 1
ATOM 666 N N . VAL A 1 81 ? 5.582 -15.095 1.082 1.00 91.31 81 VAL A N 1
ATOM 667 C CA . VAL A 1 81 ? 6.082 -14.106 0.121 1.00 91.31 81 VAL A CA 1
ATOM 668 C C . VAL A 1 81 ? 4.976 -13.796 -0.872 1.00 91.31 81 VAL A C 1
ATOM 670 O O . VAL A 1 81 ? 4.496 -14.698 -1.554 1.00 91.31 81 VAL A O 1
ATOM 673 N N . VAL A 1 82 ? 4.608 -12.523 -0.972 1.00 90.88 82 VAL A N 1
ATOM 674 C CA . VAL A 1 82 ? 3.523 -12.045 -1.833 1.00 90.88 82 VAL A CA 1
ATOM 675 C C . VAL A 1 82 ? 4.031 -11.038 -2.856 1.00 90.88 82 VAL A C 1
ATOM 677 O O . VAL A 1 82 ? 5.012 -10.324 -2.614 1.00 90.88 82 VAL A O 1
ATOM 680 N N . ASN A 1 83 ? 3.344 -10.953 -3.996 1.00 92.38 83 ASN A N 1
ATOM 681 C CA . ASN A 1 83 ? 3.559 -9.862 -4.936 1.00 92.38 83 ASN A CA 1
ATOM 682 C C . ASN A 1 83 ? 2.939 -8.574 -4.385 1.00 92.38 83 ASN A C 1
ATOM 684 O O . ASN A 1 83 ? 1.825 -8.552 -3.849 1.00 92.38 83 ASN A O 1
ATOM 688 N N . VAL A 1 84 ? 3.688 -7.481 -4.499 1.00 92.75 84 VAL A N 1
ATOM 689 C CA . VAL A 1 84 ? 3.276 -6.168 -3.984 1.00 92.75 84 VAL A CA 1
ATOM 690 C C . VAL A 1 84 ? 3.270 -5.073 -5.040 1.00 92.75 84 VAL A C 1
ATOM 692 O O . VAL A 1 84 ? 2.744 -3.994 -4.771 1.00 92.75 84 VAL A O 1
ATOM 695 N N . LEU A 1 85 ? 3.796 -5.353 -6.234 1.00 94.50 85 LEU A N 1
ATOM 696 C CA . LEU A 1 85 ? 3.737 -4.459 -7.386 1.00 94.50 85 LEU A CA 1
ATOM 697 C C . LEU A 1 85 ? 2.763 -5.002 -8.427 1.00 94.50 85 LEU A C 1
ATOM 699 O O . LEU A 1 85 ? 2.929 -6.118 -8.910 1.00 94.50 85 LEU A O 1
ATOM 703 N N . ASP A 1 86 ? 1.793 -4.169 -8.795 1.00 93.81 86 ASP A N 1
ATOM 704 C CA . ASP A 1 86 ? 0.897 -4.397 -9.924 1.00 93.81 86 ASP A CA 1
ATOM 705 C C . ASP A 1 86 ? 1.351 -3.520 -11.095 1.00 93.81 86 ASP A C 1
ATOM 707 O O . ASP A 1 86 ? 1.280 -2.288 -11.037 1.00 93.81 86 ASP A O 1
ATOM 711 N N . TRP A 1 87 ? 1.835 -4.149 -12.164 1.00 95.94 87 TRP A N 1
ATOM 712 C CA . TRP A 1 87 ? 2.412 -3.473 -13.325 1.00 95.94 87 TRP A CA 1
ATOM 713 C C . TRP A 1 87 ? 1.390 -2.699 -14.165 1.00 95.94 87 TRP A C 1
ATOM 715 O O . TRP A 1 87 ? 1.775 -2.039 -15.127 1.00 95.94 87 TRP A O 1
ATOM 725 N N . ARG A 1 88 ? 0.105 -2.685 -13.795 1.00 94.00 88 ARG A N 1
ATOM 726 C CA . ARG A 1 88 ? -0.881 -1.756 -14.370 1.00 94.00 88 ARG A CA 1
ATOM 727 C C . ARG A 1 88 ? -0.751 -0.343 -13.796 1.00 94.00 88 ARG A C 1
ATOM 729 O O . ARG A 1 88 ? -1.161 0.624 -14.439 1.00 94.00 88 ARG A O 1
ATOM 736 N N . PHE A 1 89 ? -0.177 -0.184 -12.603 1.00 93.00 89 PHE A N 1
ATOM 737 C CA . PHE A 1 89 ? -0.104 1.109 -11.921 1.00 93.00 89 PHE A CA 1
ATOM 738 C C . PHE A 1 89 ? 1.063 1.970 -12.386 1.00 93.00 89 PHE A C 1
ATOM 740 O O . PHE A 1 89 ? 2.205 1.554 -12.235 1.00 93.00 89 PHE A O 1
ATOM 747 N N . ALA A 1 90 ? 0.761 3.216 -12.787 1.00 92.94 90 ALA A N 1
ATOM 748 C CA . ALA A 1 90 ? 1.705 4.273 -13.195 1.00 92.94 90 ALA A CA 1
ATOM 749 C C . ALA A 1 90 ? 2.925 4.440 -12.261 1.00 92.94 90 ALA A C 1
ATOM 751 O O . ALA A 1 90 ? 4.028 4.808 -12.682 1.00 92.94 90 ALA A O 1
ATOM 752 N N . GLU A 1 91 ? 2.732 4.200 -10.966 1.00 93.88 91 GLU A N 1
ATOM 753 C CA . GLU A 1 91 ? 3.783 4.253 -9.955 1.00 93.88 91 GLU A CA 1
ATOM 754 C C . GLU A 1 91 ? 4.854 3.168 -10.164 1.00 93.88 91 GLU A C 1
ATOM 756 O O . GLU A 1 91 ? 6.033 3.441 -9.949 1.00 93.88 91 GLU A O 1
ATOM 761 N N . VAL A 1 92 ? 4.487 1.977 -10.653 1.00 96.25 92 VAL A N 1
ATOM 762 C CA . VAL A 1 92 ? 5.442 0.906 -10.983 1.00 96.25 92 VAL A CA 1
ATOM 763 C C . VAL A 1 92 ? 6.305 1.298 -12.182 1.00 96.25 92 VAL A C 1
ATOM 765 O O . VAL A 1 92 ? 7.513 1.069 -12.169 1.00 96.25 92 VAL A O 1
ATOM 768 N N . GLN A 1 93 ? 5.754 1.988 -13.185 1.00 96.00 93 GLN A N 1
ATOM 769 C CA . GLN A 1 93 ? 6.573 2.514 -14.286 1.00 96.00 93 GLN A CA 1
ATOM 770 C C . GLN A 1 93 ? 7.438 3.689 -13.825 1.00 96.00 93 GLN A C 1
ATOM 772 O O . GLN A 1 93 ? 8.575 3.832 -14.269 1.00 96.00 93 GLN A O 1
ATOM 777 N N . THR A 1 94 ? 6.953 4.516 -12.896 1.00 95.50 94 THR A N 1
ATOM 778 C CA . THR A 1 94 ? 7.783 5.572 -12.290 1.00 95.50 94 THR A CA 1
ATOM 779 C C . THR A 1 94 ? 8.968 4.970 -11.533 1.00 95.50 94 THR A C 1
ATOM 781 O O . THR A 1 94 ? 10.091 5.460 -11.668 1.00 95.50 94 THR A O 1
ATOM 784 N N . LEU A 1 95 ? 8.739 3.876 -10.802 1.00 96.31 95 LEU A N 1
ATOM 785 C CA . LEU A 1 95 ? 9.780 3.086 -10.153 1.00 96.31 95 LEU A CA 1
ATOM 786 C C . LEU A 1 95 ? 10.769 2.517 -11.184 1.00 96.31 95 LEU A C 1
ATOM 788 O O . LEU A 1 95 ? 11.975 2.704 -11.021 1.00 96.31 95 LEU A O 1
ATOM 792 N N . TYR A 1 96 ? 10.276 1.921 -12.277 1.00 97.56 96 TYR A N 1
ATOM 793 C CA . TYR A 1 96 ? 11.091 1.422 -13.395 1.00 97.56 96 TYR A CA 1
ATOM 794 C C . TYR A 1 96 ? 12.033 2.482 -13.954 1.00 97.56 96 TYR A C 1
ATOM 796 O O . TYR A 1 96 ? 13.253 2.294 -13.986 1.00 97.56 96 TYR A O 1
ATOM 804 N N . TRP A 1 97 ? 11.492 3.642 -14.310 1.00 96.88 97 TRP A N 1
ATOM 805 C CA . TRP A 1 97 ? 12.294 4.730 -14.852 1.00 96.88 97 TRP A CA 1
ATOM 806 C C . TRP A 1 97 ? 13.234 5.358 -13.828 1.00 96.88 97 TRP A C 1
ATOM 808 O O . TRP A 1 97 ? 14.334 5.778 -14.190 1.00 96.88 97 TRP A O 1
ATOM 818 N N . GLY A 1 98 ? 12.838 5.395 -12.555 1.00 94.56 98 GLY A N 1
ATOM 819 C CA . GLY A 1 98 ? 13.704 5.808 -11.454 1.00 94.56 98 GLY A CA 1
ATOM 820 C C . GLY A 1 98 ? 14.935 4.910 -11.340 1.00 94.56 98 GLY A C 1
ATOM 821 O O . GLY A 1 98 ? 16.062 5.406 -11.343 1.00 94.56 98 GLY A O 1
ATOM 822 N N . VAL A 1 99 ? 14.729 3.589 -11.318 1.00 94.00 99 VAL A N 1
ATOM 823 C CA . VAL A 1 99 ? 15.802 2.588 -11.216 1.00 94.00 99 VAL A CA 1
ATOM 824 C C . VAL A 1 99 ? 16.709 2.616 -12.447 1.00 94.00 99 VAL A C 1
ATOM 826 O O . VAL A 1 99 ? 17.931 2.700 -12.301 1.00 94.00 99 VAL A O 1
ATOM 829 N N . LEU A 1 100 ? 16.140 2.603 -13.656 1.00 94.44 100 LEU A N 1
ATOM 830 C CA . LEU A 1 100 ? 16.921 2.621 -14.894 1.00 94.44 100 LEU A CA 1
ATOM 831 C C . LEU A 1 100 ? 17.689 3.939 -15.069 1.00 94.44 100 LEU A C 1
ATOM 833 O O . LEU A 1 100 ? 18.867 3.940 -15.433 1.00 94.44 100 LEU A O 1
ATOM 837 N N . GLY A 1 101 ? 17.046 5.071 -14.772 1.00 92.25 101 GLY A N 1
ATOM 838 C CA . GLY A 1 101 ? 17.686 6.382 -14.783 1.00 92.25 101 GLY A CA 1
ATOM 839 C C . GLY A 1 101 ? 18.857 6.447 -13.804 1.00 92.25 101 GLY A C 1
ATOM 840 O O . GLY A 1 101 ? 19.923 6.947 -14.160 1.00 92.25 101 GLY A O 1
ATOM 841 N N . ARG A 1 102 ? 18.694 5.883 -12.598 1.00 89.50 102 ARG A N 1
ATOM 842 C CA . ARG A 1 102 ? 19.758 5.804 -11.588 1.00 89.50 102 ARG A CA 1
ATOM 843 C C . ARG A 1 102 ? 20.959 5.019 -12.112 1.00 89.50 102 ARG A C 1
ATOM 845 O O . ARG A 1 102 ? 22.070 5.535 -12.054 1.00 89.50 102 ARG A O 1
ATOM 852 N N . LYS A 1 103 ? 20.738 3.834 -12.701 1.00 89.12 103 LYS A N 1
ATOM 853 C CA . LYS A 1 103 ? 21.803 3.020 -13.323 1.00 89.12 103 LYS A CA 1
ATOM 854 C C . LYS A 1 103 ? 22.590 3.811 -14.375 1.00 89.12 103 LYS A C 1
ATOM 856 O O . LYS A 1 103 ? 23.814 3.776 -14.384 1.00 89.12 103 LYS A O 1
ATOM 861 N N . ARG A 1 104 ? 21.896 4.568 -15.232 1.00 88.12 104 ARG A N 1
ATOM 862 C CA . ARG A 1 104 ? 22.522 5.363 -16.307 1.00 88.12 104 ARG A CA 1
ATOM 863 C C . ARG A 1 104 ? 23.263 6.605 -15.806 1.00 88.12 104 ARG A C 1
ATOM 865 O O . ARG A 1 104 ? 24.185 7.068 -16.471 1.00 88.12 104 ARG A O 1
ATOM 872 N N . CYS A 1 105 ? 22.857 7.165 -14.669 1.00 85.94 105 CYS A N 1
ATOM 873 C CA . CYS A 1 105 ? 23.474 8.361 -14.093 1.00 85.94 105 CYS A CA 1
ATOM 874 C C . CYS A 1 105 ? 24.581 8.057 -13.071 1.00 85.94 105 CYS A C 1
ATOM 876 O O . CYS A 1 105 ? 25.362 8.959 -12.785 1.00 85.94 105 CYS A O 1
ATOM 878 N N . ALA A 1 106 ? 24.666 6.830 -12.542 1.00 79.19 106 ALA A N 1
ATOM 879 C CA . ALA A 1 106 ? 25.531 6.475 -11.412 1.00 79.19 106 ALA A CA 1
ATOM 880 C C . ALA A 1 106 ? 27.016 6.825 -11.615 1.00 79.19 106 ALA A C 1
ATOM 882 O O . ALA A 1 106 ? 27.668 7.282 -10.685 1.00 79.19 106 ALA A O 1
ATOM 883 N N . ASN A 1 107 ? 27.529 6.684 -12.840 1.00 79.81 107 ASN A N 1
ATOM 884 C CA . ASN A 1 107 ? 28.945 6.914 -13.150 1.00 79.81 107 ASN A CA 1
ATOM 885 C C . ASN A 1 107 ? 29.232 8.328 -13.687 1.00 79.81 107 ASN A C 1
ATOM 887 O O . ASN A 1 107 ? 30.295 8.563 -14.257 1.00 79.81 107 ASN A O 1
ATOM 891 N N . ASN A 1 108 ? 28.283 9.266 -13.574 1.00 82.00 108 ASN A N 1
ATOM 892 C CA . ASN A 1 108 ? 28.436 10.621 -14.099 1.00 82.00 108 ASN A CA 1
ATOM 893 C C . ASN A 1 108 ? 28.350 11.674 -12.977 1.00 82.00 108 ASN A C 1
ATOM 895 O O . ASN A 1 108 ? 27.240 12.082 -12.620 1.00 82.00 108 ASN A O 1
ATOM 899 N N . PRO A 1 109 ? 29.496 12.189 -12.485 1.00 77.38 109 PRO A N 1
ATOM 900 C CA . PRO A 1 109 ? 29.534 13.190 -11.416 1.00 77.38 109 PRO A CA 1
ATOM 901 C C . PRO A 1 109 ? 28.713 14.452 -11.717 1.00 77.38 109 PRO A C 1
ATOM 903 O O . PRO A 1 109 ? 28.065 15.001 -10.831 1.00 77.38 109 PRO A O 1
ATOM 906 N N . SER A 1 110 ? 28.636 14.877 -12.985 1.00 82.25 110 SER A N 1
ATOM 907 C CA . SER A 1 110 ? 27.847 16.059 -13.383 1.00 82.25 110 SER A CA 1
ATOM 908 C C . SER A 1 110 ? 26.330 15.889 -13.199 1.00 82.25 110 SER A C 1
ATOM 910 O O . SER A 1 110 ? 25.578 16.861 -13.284 1.00 82.25 110 SER A O 1
ATOM 912 N N . ARG A 1 111 ? 25.857 14.660 -12.945 1.00 83.12 111 ARG A N 1
ATOM 913 C CA . ARG A 1 111 ? 24.436 14.317 -12.789 1.00 83.12 111 ARG A CA 1
ATOM 914 C C . ARG A 1 111 ? 24.032 13.993 -11.355 1.00 83.12 111 ARG A C 1
ATOM 916 O O . ARG A 1 111 ? 22.914 13.524 -11.149 1.00 83.12 111 ARG A O 1
ATOM 923 N N . GLU A 1 112 ? 24.867 14.286 -10.362 1.00 80.19 112 GLU A N 1
ATOM 924 C CA . GLU A 1 112 ? 24.580 13.977 -8.954 1.00 80.19 112 GLU A CA 1
ATOM 925 C C . GLU A 1 112 ? 23.229 14.548 -8.479 1.00 80.19 112 GLU A C 1
ATOM 927 O O . GLU A 1 112 ? 22.433 13.861 -7.835 1.00 80.19 112 GLU A O 1
ATOM 932 N N . ARG A 1 113 ? 22.894 15.784 -8.870 1.00 82.06 113 ARG A N 1
ATOM 933 C CA . ARG A 1 113 ? 21.592 16.391 -8.545 1.00 82.06 113 ARG A CA 1
ATOM 934 C C . ARG A 1 113 ? 20.413 15.593 -9.107 1.00 82.06 113 ARG A C 1
ATOM 936 O O . ARG A 1 113 ? 19.390 15.456 -8.438 1.00 82.06 113 ARG A O 1
ATOM 943 N N . GLU A 1 114 ? 20.531 15.093 -10.334 1.00 85.75 114 GLU A N 1
ATOM 944 C CA . GLU A 1 114 ? 19.476 14.291 -10.960 1.00 85.75 114 GLU A CA 1
ATOM 945 C C . GLU A 1 114 ? 19.409 12.888 -10.358 1.00 85.75 114 GLU A C 1
ATOM 947 O O . GLU A 1 114 ? 18.311 12.362 -10.179 1.00 85.75 114 GLU A O 1
ATOM 952 N N . LEU A 1 115 ? 20.551 12.326 -9.948 1.00 84.69 115 LEU A N 1
ATOM 953 C CA . LEU A 1 115 ? 20.618 11.079 -9.190 1.00 84.69 115 LEU A CA 1
ATOM 954 C C . LEU A 1 115 ? 19.778 11.175 -7.907 1.00 84.69 115 LEU A C 1
ATOM 956 O O . LEU A 1 115 ? 18.874 10.363 -7.715 1.00 84.69 115 LEU A O 1
ATOM 960 N N . ARG A 1 116 ? 19.959 12.237 -7.107 1.00 82.38 116 ARG A N 1
ATOM 961 C CA . ARG A 1 116 ? 19.170 12.475 -5.879 1.00 82.38 116 ARG A CA 1
ATOM 962 C C . ARG A 1 116 ? 17.662 12.546 -6.151 1.00 82.38 116 ARG A C 1
ATOM 964 O O . ARG A 1 116 ? 16.854 12.032 -5.378 1.00 82.38 116 ARG A O 1
ATOM 971 N N . LYS A 1 117 ? 17.247 13.168 -7.263 1.00 87.12 117 LYS A N 1
ATOM 972 C CA . LYS A 1 117 ? 15.825 13.217 -7.650 1.00 87.12 117 LYS A CA 1
ATOM 973 C C . LYS A 1 117 ? 15.292 11.844 -8.060 1.00 87.12 117 LYS A C 1
ATOM 975 O O . LYS A 1 117 ? 14.143 11.537 -7.751 1.00 87.12 117 LYS A O 1
ATOM 980 N N . LEU A 1 118 ? 16.086 11.044 -8.771 1.00 90.06 118 LEU A N 1
ATOM 981 C CA . LEU A 1 118 ? 15.706 9.698 -9.211 1.00 90.06 118 LEU A CA 1
ATOM 982 C C . LEU A 1 118 ? 15.556 8.745 -8.025 1.00 90.06 118 LEU A C 1
ATOM 984 O O . LEU A 1 118 ? 14.549 8.053 -7.933 1.00 90.06 118 LEU A O 1
ATOM 988 N N . GLU A 1 119 ? 16.489 8.777 -7.080 1.00 86.81 119 GLU A N 1
ATOM 989 C CA . GLU A 1 119 ? 16.390 8.026 -5.825 1.00 86.81 119 GLU A CA 1
ATOM 990 C C . GLU A 1 119 ? 15.141 8.405 -5.029 1.00 86.81 119 GLU A C 1
ATOM 992 O O . GLU A 1 119 ? 14.381 7.541 -4.596 1.00 86.81 119 GLU A O 1
ATOM 997 N N . LYS A 1 120 ? 14.856 9.709 -4.919 1.00 87.81 120 LYS A N 1
ATOM 998 C CA . LYS A 1 120 ? 13.622 10.184 -4.292 1.00 87.81 120 LYS A CA 1
ATOM 999 C C . LYS A 1 120 ? 12.371 9.658 -4.990 1.00 87.81 120 LYS A C 1
ATOM 1001 O O . LYS A 1 120 ? 11.409 9.293 -4.322 1.00 87.81 120 LYS A O 1
ATOM 1006 N N . LYS A 1 121 ? 12.371 9.578 -6.324 1.00 91.75 121 LYS A N 1
ATOM 1007 C CA . LYS A 1 121 ? 11.255 8.987 -7.076 1.00 91.75 121 LYS A CA 1
ATOM 1008 C C . LYS A 1 121 ? 11.059 7.502 -6.765 1.00 91.75 121 LYS A C 1
ATOM 1010 O O . LYS A 1 121 ? 9.911 7.072 -6.774 1.00 91.75 121 LYS A O 1
ATOM 1015 N N . ILE A 1 122 ? 12.117 6.745 -6.467 1.00 92.94 122 ILE A N 1
ATOM 1016 C CA . ILE A 1 122 ? 12.031 5.312 -6.136 1.00 92.94 122 ILE A CA 1
ATOM 1017 C C . ILE A 1 122 ? 11.210 5.115 -4.854 1.00 92.94 122 ILE A C 1
ATOM 1019 O O . ILE A 1 122 ? 10.117 4.550 -4.922 1.00 92.94 122 ILE A O 1
ATOM 1023 N N . TYR A 1 123 ? 11.659 5.650 -3.712 1.00 90.44 123 TYR A N 1
ATOM 1024 C CA . TYR A 1 123 ? 10.946 5.431 -2.444 1.00 90.44 123 TYR A CA 1
ATOM 1025 C C . TYR A 1 123 ? 9.577 6.127 -2.400 1.00 90.44 123 TYR A C 1
ATOM 1027 O O . TYR A 1 123 ? 8.635 5.611 -1.801 1.00 90.44 123 TYR A O 1
ATOM 1035 N N . ILE A 1 124 ? 9.411 7.268 -3.086 1.00 91.75 124 ILE A N 1
ATOM 1036 C CA . ILE A 1 124 ? 8.100 7.929 -3.193 1.00 91.75 124 ILE A CA 1
ATOM 1037 C C . ILE A 1 124 ? 7.115 7.077 -3.996 1.00 91.75 124 ILE A C 1
ATOM 1039 O O . ILE A 1 124 ? 5.942 7.020 -3.633 1.00 91.75 124 ILE A O 1
ATOM 1043 N N . SER A 1 125 ? 7.560 6.414 -5.067 1.00 94.94 125 SER A N 1
ATOM 1044 C CA . SER A 1 125 ? 6.685 5.534 -5.853 1.00 94.94 125 SER A CA 1
ATOM 1045 C C . SER A 1 125 ? 6.207 4.354 -5.010 1.00 94.94 125 SER A C 1
ATOM 1047 O O . SER A 1 125 ? 5.012 4.070 -4.994 1.00 94.94 125 SER A O 1
ATOM 1049 N N . MET A 1 126 ? 7.107 3.746 -4.231 1.00 94.19 126 MET A N 1
ATOM 1050 C CA . MET A 1 126 ? 6.770 2.678 -3.281 1.00 94.19 126 MET A CA 1
ATOM 1051 C C . MET A 1 126 ? 5.764 3.146 -2.220 1.00 94.19 126 MET A C 1
ATOM 1053 O O . MET A 1 126 ? 4.737 2.507 -1.998 1.00 94.19 126 MET A O 1
ATOM 1057 N N . MET A 1 127 ? 5.983 4.329 -1.640 1.00 92.88 127 MET A N 1
ATOM 1058 C CA . MET A 1 127 ? 5.045 4.942 -0.697 1.00 92.88 127 MET A CA 1
ATOM 1059 C C . MET A 1 127 ? 3.667 5.223 -1.331 1.00 92.88 127 MET A C 1
ATOM 1061 O O . MET A 1 127 ? 2.637 5.025 -0.690 1.00 92.88 127 MET A O 1
ATOM 1065 N N . TYR A 1 128 ? 3.601 5.672 -2.588 1.00 91.62 128 TYR A N 1
ATOM 1066 C CA . TYR A 1 128 ? 2.311 5.869 -3.259 1.00 91.62 128 TYR A CA 1
ATOM 1067 C C . TYR A 1 128 ? 1.601 4.555 -3.578 1.00 91.62 128 TYR A C 1
ATOM 1069 O O . TYR A 1 128 ? 0.373 4.515 -3.514 1.00 91.62 128 TYR A O 1
ATOM 1077 N N . LEU A 1 129 ? 2.340 3.489 -3.880 1.00 92.06 129 LEU A N 1
ATOM 1078 C CA . LEU A 1 129 ? 1.782 2.148 -4.053 1.00 92.06 129 LEU A CA 1
ATOM 1079 C C . LEU A 1 129 ? 1.188 1.610 -2.746 1.00 92.06 129 LEU A C 1
ATOM 1081 O O . LEU A 1 129 ? 0.108 1.027 -2.775 1.00 92.06 129 LEU A O 1
ATOM 1085 N N . PHE A 1 130 ? 1.816 1.900 -1.600 1.00 91.75 130 PHE A N 1
ATOM 1086 C CA . PHE A 1 130 ? 1.225 1.657 -0.278 1.00 91.75 130 PHE A CA 1
ATOM 1087 C C . PHE A 1 130 ? -0.131 2.360 -0.133 1.00 91.75 130 PHE A C 1
ATOM 1089 O O . PHE A 1 130 ? -1.117 1.734 0.252 1.00 91.75 130 PHE A O 1
ATOM 1096 N N . TYR A 1 131 ? -0.223 3.639 -0.514 1.00 86.44 131 TYR A N 1
ATOM 1097 C CA . TYR A 1 131 ? -1.477 4.385 -0.399 1.00 86.44 131 TYR A CA 1
ATOM 1098 C C . TYR A 1 131 ? -2.570 3.903 -1.336 1.00 86.44 131 TYR A C 1
ATOM 1100 O O . TYR A 1 131 ? -3.725 3.879 -0.924 1.00 86.44 131 TYR A O 1
ATOM 1108 N N . ARG A 1 132 ? -2.229 3.582 -2.585 1.00 81.50 132 ARG A N 1
ATOM 1109 C CA . ARG A 1 132 ? -3.209 3.337 -3.647 1.00 81.50 132 ARG A CA 1
ATOM 1110 C C . ARG A 1 132 ? -3.896 1.992 -3.582 1.00 81.50 132 ARG A C 1
ATOM 1112 O O . ARG A 1 132 ? -4.903 1.854 -4.254 1.00 81.50 132 ARG A O 1
ATOM 1119 N N . GLY A 1 133 ? -3.382 1.041 -2.816 1.00 82.44 133 GLY A N 1
ATOM 1120 C CA . GLY A 1 133 ? -4.024 -0.257 -2.680 1.00 82.44 133 GLY A CA 1
ATOM 1121 C C . GLY A 1 133 ? -3.639 -1.276 -3.736 1.00 82.44 133 GLY A C 1
ATOM 1122 O O . GLY A 1 133 ? -2.671 -1.102 -4.475 1.00 82.44 133 GLY A O 1
ATOM 1123 N N . LYS A 1 134 ? -4.387 -2.378 -3.755 1.00 80.25 134 LYS A N 1
ATOM 1124 C CA . LYS A 1 134 ? -4.185 -3.527 -4.646 1.00 80.25 134 LYS A CA 1
ATOM 1125 C C . LYS A 1 134 ? -5.443 -3.769 -5.476 1.00 80.25 134 LYS A C 1
ATOM 1127 O O . LYS A 1 134 ? -6.550 -3.593 -4.981 1.00 80.25 134 LYS A O 1
ATOM 1132 N N . MET A 1 135 ? -5.273 -4.198 -6.726 1.00 81.38 135 MET A N 1
ATOM 1133 C CA . MET A 1 135 ? -6.387 -4.680 -7.560 1.00 81.38 135 MET A CA 1
ATOM 1134 C C . MET A 1 135 ? -6.716 -6.158 -7.320 1.00 81.38 135 MET A C 1
ATOM 1136 O O . MET A 1 135 ? -7.809 -6.609 -7.662 1.00 81.38 135 MET A O 1
ATOM 1140 N N . ASN A 1 136 ? -5.770 -6.894 -6.733 1.00 76.69 136 ASN A N 1
ATOM 1141 C CA . ASN A 1 136 ? -5.931 -8.286 -6.335 1.00 76.69 136 ASN A CA 1
ATOM 1142 C C . ASN A 1 136 ? -6.135 -8.321 -4.823 1.00 76.69 136 ASN A C 1
ATOM 1144 O O . ASN A 1 136 ? -5.275 -7.876 -4.057 1.00 76.69 136 ASN A O 1
ATOM 1148 N N . LEU A 1 137 ? -7.319 -8.768 -4.423 1.00 72.62 137 LEU A N 1
ATOM 1149 C CA . LEU A 1 137 ? -7.800 -8.694 -3.051 1.00 72.62 137 LEU A CA 1
ATOM 1150 C C . LEU A 1 137 ? -7.448 -9.982 -2.291 1.00 72.62 137 LEU A C 1
ATOM 1152 O O . LEU A 1 137 ? -7.296 -11.027 -2.926 1.00 72.62 137 LEU A O 1
ATOM 1156 N N . PRO A 1 138 ? -7.362 -9.954 -0.946 1.00 65.56 138 PRO A N 1
ATOM 1157 C CA . PRO A 1 138 ? -7.093 -11.150 -0.143 1.00 65.56 138 PRO A CA 1
ATOM 1158 C C . PRO A 1 138 ? -8.055 -12.318 -0.408 1.00 65.56 138 PRO A C 1
ATOM 1160 O O . PRO A 1 138 ? -7.627 -13.467 -0.377 1.00 65.56 138 PRO A O 1
ATOM 1163 N N . SER A 1 139 ? -9.319 -12.047 -0.747 1.00 65.94 139 SER A N 1
ATOM 1164 C CA . SER A 1 139 ? -10.296 -13.072 -1.143 1.00 65.94 139 SER A CA 1
ATOM 1165 C C . SER A 1 139 ? -9.962 -13.815 -2.444 1.00 65.94 139 SER A C 1
ATOM 1167 O O . SER A 1 139 ? -10.700 -14.720 -2.833 1.00 65.94 139 SER A O 1
ATOM 1169 N N . GLY A 1 140 ? -8.917 -13.406 -3.172 1.00 69.50 140 GLY A N 1
ATOM 1170 C CA . GLY A 1 140 ? -8.635 -13.863 -4.534 1.00 69.50 140 GLY A CA 1
ATOM 1171 C C . GLY A 1 140 ? -9.550 -13.225 -5.582 1.00 69.50 140 GLY A C 1
ATOM 1172 O O . GLY A 1 140 ? -9.431 -13.517 -6.772 1.00 69.50 140 GLY A O 1
ATOM 1173 N N . ARG A 1 141 ? -10.463 -12.334 -5.169 1.00 73.69 141 ARG A N 1
ATOM 1174 C CA . ARG A 1 141 ? -11.286 -11.562 -6.096 1.00 73.69 141 ARG A CA 1
ATOM 1175 C C . ARG A 1 141 ? -10.432 -10.521 -6.808 1.00 73.69 141 ARG A C 1
ATOM 1177 O O . ARG A 1 141 ? -9.593 -9.846 -6.212 1.00 73.69 141 ARG A O 1
ATOM 1184 N N . SER A 1 142 ? -10.742 -10.335 -8.080 1.00 76.06 142 SER A N 1
ATOM 1185 C CA . SER A 1 142 ? -10.111 -9.330 -8.919 1.00 76.06 142 SER A CA 1
ATOM 1186 C C . SER A 1 142 ? -11.056 -8.172 -9.218 1.00 76.06 142 SER A C 1
ATOM 1188 O O . SER A 1 142 ? -12.273 -8.348 -9.326 1.00 76.06 142 SER A O 1
ATOM 1190 N N . ILE A 1 143 ? -10.484 -6.980 -9.354 1.00 78.62 143 ILE A N 1
ATOM 1191 C CA . ILE A 1 143 ? -11.198 -5.749 -9.699 1.00 78.62 143 ILE A CA 1
ATOM 1192 C C . ILE A 1 143 ? -10.732 -5.291 -11.086 1.00 78.62 143 ILE A C 1
ATOM 1194 O O . ILE A 1 143 ? -9.542 -5.356 -11.393 1.00 78.62 143 ILE A O 1
ATOM 1198 N N . SER A 1 144 ? -11.652 -4.828 -11.935 1.00 83.94 144 SER A N 1
ATOM 1199 C CA . SER A 1 144 ? -11.287 -4.229 -13.224 1.00 83.94 144 SER A CA 1
ATOM 1200 C C . SER A 1 144 ? -10.610 -2.858 -13.030 1.00 83.94 144 SER A C 1
ATOM 1202 O O . SER A 1 144 ? -10.880 -2.179 -12.036 1.00 83.94 144 SER A O 1
ATOM 1204 N N . PRO A 1 145 ? -9.770 -2.376 -13.968 1.00 86.44 145 PRO A N 1
ATOM 1205 C CA . PRO A 1 145 ? -9.251 -1.006 -13.915 1.00 86.44 145 PRO A CA 1
ATOM 1206 C C . PRO A 1 145 ? -10.352 0.057 -13.755 1.00 86.44 145 PRO A C 1
ATOM 1208 O O . PRO A 1 145 ? -10.189 1.018 -13.000 1.00 86.44 145 PRO A O 1
ATOM 1211 N N . GLY A 1 146 ? -11.494 -0.137 -14.424 1.00 86.56 146 GLY A N 1
ATOM 1212 C CA . GLY A 1 146 ? -12.652 0.753 -14.346 1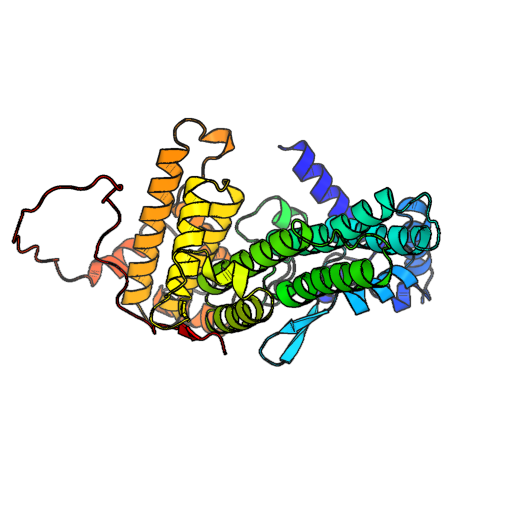.00 86.56 146 GLY A CA 1
ATOM 1213 C C . GLY A 1 146 ? -13.248 0.813 -12.943 1.00 86.56 146 GLY A C 1
ATOM 1214 O O . GLY A 1 146 ? -13.428 1.905 -12.398 1.00 86.56 146 GLY A O 1
ATOM 1215 N N . ASP A 1 147 ? -13.493 -0.341 -12.325 1.00 80.62 147 ASP A N 1
ATOM 1216 C CA . ASP A 1 147 ? -14.016 -0.427 -10.957 1.00 80.62 147 ASP A CA 1
ATOM 1217 C C . ASP A 1 147 ? -13.020 0.138 -9.939 1.00 80.62 147 ASP A C 1
ATOM 1219 O O . ASP A 1 147 ? -13.414 0.863 -9.028 1.00 80.62 147 ASP A O 1
ATOM 1223 N N . PHE A 1 148 ? -11.722 -0.114 -10.126 1.00 82.50 148 PHE A N 1
ATOM 1224 C CA . PHE A 1 148 ? -10.667 0.405 -9.255 1.00 82.50 148 PHE A CA 1
ATOM 1225 C C . PHE A 1 148 ? -10.608 1.942 -9.266 1.00 82.50 148 PHE A C 1
ATOM 1227 O O . PHE A 1 148 ? -10.462 2.583 -8.224 1.00 82.50 148 PHE A O 1
ATOM 1234 N N . VAL A 1 149 ? -10.744 2.560 -10.444 1.00 81.75 149 VAL A N 1
ATOM 1235 C CA . VAL A 1 149 ? -10.713 4.024 -10.591 1.00 81.75 149 VAL A CA 1
ATOM 1236 C C . VAL A 1 149 ? -12.031 4.672 -10.156 1.00 81.75 149 VAL A C 1
ATOM 1238 O O . VAL A 1 149 ? -12.013 5.763 -9.572 1.00 81.75 149 VAL A O 1
ATOM 1241 N N . SER A 1 150 ? -13.164 4.034 -10.456 1.00 75.19 150 SER A N 1
ATOM 1242 C CA . SER A 1 150 ? -14.502 4.591 -10.219 1.00 75.19 150 SER A CA 1
ATOM 1243 C C . SER A 1 150 ? -15.012 4.365 -8.798 1.00 75.19 150 SER A C 1
ATOM 1245 O O . SER A 1 150 ? -15.738 5.213 -8.280 1.00 75.19 150 SER A O 1
ATOM 1247 N N . ASN A 1 151 ? -14.597 3.285 -8.134 1.00 72.06 151 ASN A N 1
ATOM 1248 C CA . ASN A 1 151 ? -15.085 2.920 -6.813 1.00 72.06 151 ASN A CA 1
ATOM 1249 C C . ASN A 1 151 ? -13.949 2.843 -5.787 1.00 72.06 151 ASN A C 1
ATOM 1251 O O . ASN A 1 151 ? -13.482 1.780 -5.376 1.00 72.06 151 ASN A O 1
ATOM 1255 N N . ARG A 1 152 ? -13.547 4.027 -5.318 1.00 62.88 152 ARG A N 1
ATOM 1256 C CA . ARG A 1 152 ? -12.469 4.212 -4.331 1.00 62.88 152 ARG A CA 1
ATOM 1257 C C . ARG A 1 152 ? -12.735 3.556 -2.972 1.00 62.88 152 ARG A C 1
ATOM 1259 O O . ARG A 1 152 ? -11.843 3.543 -2.135 1.00 62.88 152 ARG A O 1
ATOM 1266 N N . PHE A 1 153 ? -13.941 3.055 -2.725 1.00 65.25 153 PHE A N 1
ATOM 1267 C CA . PHE A 1 153 ? -14.316 2.436 -1.454 1.00 65.25 153 PHE A CA 1
ATOM 1268 C C . PHE A 1 153 ? -14.018 0.926 -1.409 1.00 65.25 153 PHE A C 1
ATOM 1270 O O . PHE A 1 153 ? -13.933 0.366 -0.314 1.00 65.25 153 PHE A O 1
ATOM 1277 N N . TYR A 1 154 ? -13.805 0.287 -2.569 1.00 63.59 154 TYR A N 1
ATOM 1278 C CA . TYR A 1 154 ? -13.263 -1.080 -2.668 1.00 63.59 154 TYR A CA 1
ATOM 1279 C C . TYR A 1 154 ? -11.741 -1.129 -2.499 1.00 63.59 154 TYR A C 1
ATOM 1281 O O . TYR A 1 154 ? -11.143 -2.191 -2.382 1.00 63.59 154 TYR A O 1
ATOM 1289 N N . VAL A 1 155 ? -11.078 0.025 -2.502 1.00 70.44 155 VAL A N 1
ATOM 1290 C CA . VAL A 1 155 ? -9.622 0.073 -2.523 1.00 70.44 155 VAL A CA 1
ATOM 1291 C C . VAL A 1 155 ? -9.098 0.287 -1.109 1.00 70.44 155 VAL A C 1
ATOM 1293 O O . VAL A 1 155 ? -9.117 1.398 -0.581 1.00 70.44 155 VAL A O 1
ATOM 1296 N N . VAL A 1 156 ? -8.628 -0.794 -0.492 1.00 79.00 156 VAL A N 1
ATOM 1297 C CA . VAL A 1 156 ? -7.850 -0.742 0.752 1.00 79.00 156 VAL A CA 1
ATOM 1298 C C . VAL A 1 156 ? -6.372 -0.486 0.440 1.00 79.00 156 VAL A C 1
ATOM 1300 O O . VAL A 1 156 ? -5.896 -0.941 -0.601 1.00 79.00 156 VAL A O 1
ATOM 1303 N N . PRO A 1 157 ? -5.621 0.207 1.313 1.00 87.25 157 PRO A N 1
ATOM 1304 C CA . PRO A 1 157 ? -4.176 0.356 1.193 1.00 87.25 157 PRO A CA 1
ATOM 1305 C C . PRO A 1 157 ? -3.439 -0.967 0.987 1.00 87.25 157 PRO A C 1
ATOM 1307 O O . PRO A 1 157 ? -3.820 -2.011 1.516 1.00 87.25 157 PRO A O 1
ATOM 1310 N N . ASN A 1 158 ? -2.321 -0.912 0.267 1.00 90.19 158 ASN A N 1
ATOM 1311 C CA . ASN A 1 158 ? -1.452 -2.063 0.083 1.00 90.19 158 ASN A CA 1
ATOM 1312 C C . ASN A 1 158 ? -0.524 -2.171 1.293 1.00 90.19 158 ASN A C 1
ATOM 1314 O O . ASN A 1 158 ? 0.633 -1.770 1.230 1.00 90.19 158 ASN A O 1
ATOM 1318 N N . LEU A 1 159 ? -1.034 -2.685 2.408 1.00 91.81 159 LEU A N 1
ATOM 1319 C CA . LEU A 1 159 ? -0.250 -2.795 3.642 1.00 91.81 159 LEU A CA 1
ATOM 1320 C C . LEU A 1 159 ? 0.916 -3.793 3.513 1.00 91.81 159 LEU A C 1
ATOM 1322 O O . LEU A 1 159 ? 1.931 -3.649 4.185 1.00 91.81 159 LEU A O 1
ATOM 1326 N N . ASP A 1 160 ? 0.828 -4.757 2.592 1.00 91.88 160 ASP A N 1
ATOM 1327 C CA . ASP A 1 160 ? 1.882 -5.760 2.389 1.00 91.88 160 ASP A CA 1
ATOM 1328 C C . ASP A 1 160 ? 3.147 -5.197 1.724 1.00 91.88 160 ASP A C 1
ATOM 1330 O O . ASP A 1 160 ? 4.214 -5.790 1.844 1.00 91.88 160 ASP A O 1
ATOM 1334 N N . ILE A 1 161 ? 3.074 -4.048 1.042 1.00 93.31 161 ILE A N 1
ATOM 1335 C CA . ILE A 1 161 ? 4.259 -3.416 0.435 1.00 93.31 161 ILE A CA 1
ATOM 1336 C C . ILE A 1 161 ? 5.178 -2.758 1.474 1.00 93.31 161 ILE A C 1
ATOM 1338 O O . ILE A 1 161 ? 6.229 -2.230 1.105 1.00 93.31 161 ILE A O 1
ATOM 1342 N N . ALA A 1 162 ? 4.801 -2.756 2.758 1.00 94.12 162 ALA A N 1
ATOM 1343 C CA . ALA A 1 162 ? 5.529 -2.056 3.810 1.00 94.12 162 ALA A CA 1
ATOM 1344 C C . ALA A 1 162 ? 7.014 -2.438 3.855 1.00 94.12 162 ALA A C 1
ATOM 1346 O O . ALA A 1 162 ? 7.865 -1.551 3.825 1.00 94.12 162 ALA A O 1
ATOM 1347 N N . GLU A 1 163 ? 7.328 -3.736 3.800 1.00 94.06 163 GLU A N 1
ATOM 1348 C CA . GLU A 1 163 ? 8.708 -4.239 3.785 1.00 94.06 163 GLU A CA 1
ATOM 1349 C C . GLU A 1 163 ? 9.481 -3.769 2.545 1.00 94.06 163 GLU A C 1
ATOM 1351 O O . GLU A 1 163 ? 10.588 -3.248 2.656 1.00 94.06 163 GLU A O 1
ATOM 1356 N N . SER A 1 164 ? 8.888 -3.879 1.354 1.00 94.50 164 SER A N 1
ATOM 1357 C CA . SER A 1 164 ? 9.546 -3.434 0.118 1.00 94.50 164 SER A CA 1
ATOM 1358 C C . SER A 1 164 ? 9.746 -1.916 0.081 1.00 94.50 164 SER A C 1
ATOM 1360 O O . SER A 1 164 ? 10.758 -1.434 -0.430 1.00 94.50 164 SER A O 1
ATOM 1362 N N . THR A 1 165 ? 8.812 -1.150 0.651 1.00 95.00 165 THR A N 1
ATOM 1363 C CA . THR A 1 165 ? 8.925 0.310 0.769 1.00 95.00 165 THR A CA 1
ATOM 1364 C C . THR A 1 165 ? 10.019 0.686 1.759 1.00 95.00 165 THR A C 1
ATOM 1366 O O . THR A 1 165 ? 10.892 1.481 1.419 1.00 95.00 165 THR A O 1
ATOM 1369 N N . HIS A 1 166 ? 10.022 0.068 2.939 1.00 94.38 166 HIS A N 1
ATOM 1370 C CA . HIS A 1 166 ? 11.069 0.193 3.947 1.00 94.38 166 HIS A CA 1
ATOM 1371 C C . HIS A 1 166 ? 12.460 -0.099 3.356 1.00 94.38 166 HIS A C 1
ATOM 1373 O O . HIS A 1 166 ? 13.341 0.761 3.400 1.00 94.38 166 HIS A O 1
ATOM 1379 N N . ARG A 1 167 ? 12.622 -1.243 2.675 1.00 93.25 167 ARG A N 1
ATOM 1380 C CA . ARG A 1 167 ? 13.859 -1.608 1.965 1.00 93.25 167 ARG A CA 1
ATOM 1381 C C . ARG A 1 167 ? 14.261 -0.559 0.932 1.00 93.25 167 ARG A C 1
ATOM 1383 O O . ARG A 1 167 ? 15.432 -0.218 0.837 1.00 93.25 167 ARG A O 1
ATOM 1390 N N . SER A 1 168 ? 13.307 0.005 0.187 1.00 93.25 168 SER A N 1
ATOM 1391 C CA . SER A 1 168 ? 13.615 1.057 -0.789 1.00 93.25 168 SER A CA 1
ATOM 1392 C C . SER A 1 168 ? 14.179 2.328 -0.146 1.00 93.25 168 SER A C 1
ATOM 1394 O O . SER A 1 168 ? 15.028 2.971 -0.753 1.00 93.25 168 SER A O 1
ATOM 1396 N N . TYR A 1 169 ? 13.761 2.683 1.074 1.00 92.75 169 TYR A N 1
ATOM 1397 C CA . TYR A 1 169 ? 14.369 3.791 1.814 1.00 92.75 169 TYR A CA 1
ATOM 1398 C C . TYR A 1 169 ? 15.791 3.447 2.256 1.00 92.75 169 TYR A C 1
ATOM 1400 O O . TYR A 1 169 ? 16.695 4.248 2.017 1.00 92.75 169 TYR A O 1
ATOM 1408 N N . LEU A 1 170 ? 15.993 2.262 2.846 1.00 91.00 170 LEU A N 1
ATOM 1409 C CA . LEU A 1 170 ? 17.310 1.813 3.306 1.00 91.00 170 LEU A CA 1
ATOM 1410 C C . LEU A 1 170 ? 18.321 1.729 2.159 1.00 91.00 170 LEU A C 1
ATOM 1412 O O . LEU A 1 170 ? 19.397 2.305 2.268 1.00 91.00 170 LEU A O 1
ATOM 1416 N N . ASP A 1 171 ? 17.932 1.138 1.026 1.00 88.12 171 ASP A N 1
ATOM 1417 C CA . ASP A 1 171 ? 18.751 1.073 -0.189 1.00 88.12 171 ASP A CA 1
ATOM 1418 C C . ASP A 1 171 ? 19.246 2.466 -0.617 1.00 88.12 171 ASP A C 1
ATOM 1420 O O . ASP A 1 171 ? 20.377 2.623 -1.079 1.00 88.12 171 ASP A O 1
ATOM 1424 N N . MET A 1 172 ? 18.388 3.493 -0.529 1.00 84.94 172 MET A N 1
ATOM 1425 C CA . MET A 1 172 ? 18.764 4.851 -0.934 1.00 84.94 172 MET A CA 1
ATOM 1426 C C . MET A 1 172 ? 19.671 5.524 0.097 1.00 84.94 172 MET A C 1
ATOM 1428 O O . MET A 1 172 ? 20.551 6.288 -0.297 1.00 84.94 172 MET A O 1
ATOM 1432 N N . VAL A 1 173 ? 19.476 5.250 1.390 1.00 81.81 173 VAL A N 1
ATOM 1433 C CA . VAL A 1 173 ? 20.360 5.740 2.457 1.00 81.81 173 VAL A CA 1
ATOM 1434 C C . VAL A 1 173 ? 21.746 5.113 2.322 1.00 81.81 173 VAL A C 1
ATOM 1436 O O . VAL A 1 173 ? 22.725 5.850 2.244 1.00 81.81 173 VAL A O 1
ATOM 1439 N N . GLU A 1 174 ? 21.825 3.788 2.190 1.00 83.00 174 GLU A N 1
ATOM 1440 C CA . GLU A 1 174 ? 23.079 3.042 2.041 1.00 83.00 174 GLU A CA 1
ATOM 1441 C C . GLU A 1 174 ? 23.881 3.535 0.830 1.00 83.00 174 GLU A C 1
ATOM 1443 O O . GLU A 1 174 ? 25.051 3.901 0.946 1.00 83.00 174 GLU A O 1
ATOM 1448 N N . VAL A 1 175 ? 23.239 3.629 -0.340 1.00 75.81 175 VAL A N 1
ATOM 1449 C CA . VAL A 1 175 ? 23.895 4.115 -1.564 1.00 75.81 175 VAL A CA 1
ATOM 1450 C C . VAL A 1 175 ? 24.407 5.538 -1.382 1.00 75.81 175 VAL A C 1
ATOM 1452 O O . VAL A 1 175 ? 25.522 5.855 -1.798 1.00 75.81 175 VAL A O 1
ATOM 1455 N N . ALA A 1 176 ? 23.604 6.411 -0.785 1.00 72.94 176 ALA A N 1
ATOM 1456 C CA . ALA A 1 176 ? 23.984 7.798 -0.592 1.00 72.94 176 ALA A CA 1
ATOM 1457 C C . ALA A 1 176 ? 25.130 7.961 0.417 1.00 72.94 176 ALA A C 1
ATOM 1459 O O . ALA A 1 176 ? 25.999 8.799 0.188 1.00 72.94 176 ALA A O 1
ATOM 1460 N N . GLN A 1 177 ? 25.176 7.147 1.473 1.00 73.75 177 GLN A N 1
ATOM 1461 C CA . GLN A 1 177 ? 26.300 7.103 2.411 1.00 73.75 177 GLN A CA 1
ATOM 1462 C C . GLN A 1 177 ? 27.577 6.574 1.740 1.00 73.75 177 GLN A C 1
ATOM 1464 O O . GLN A 1 177 ? 28.647 7.136 1.952 1.00 73.75 177 GLN A O 1
ATOM 1469 N N . ALA A 1 178 ? 27.467 5.555 0.881 1.00 76.25 178 ALA A N 1
ATOM 1470 C CA . ALA A 1 178 ? 28.614 4.919 0.233 1.00 76.25 178 ALA A CA 1
ATOM 1471 C C . ALA A 1 178 ? 29.222 5.722 -0.933 1.00 76.25 178 ALA A C 1
ATOM 1473 O O . ALA A 1 178 ? 30.405 5.576 -1.229 1.00 76.25 178 ALA A O 1
ATOM 1474 N N . THR A 1 179 ? 28.423 6.525 -1.643 1.00 68.19 179 THR A N 1
ATOM 1475 C CA . THR A 1 179 ? 28.835 7.116 -2.936 1.00 68.19 179 THR A CA 1
ATOM 1476 C C . THR A 1 179 ? 29.057 8.625 -2.915 1.00 68.19 179 THR A C 1
ATOM 1478 O O . THR A 1 179 ? 29.549 9.171 -3.904 1.00 68.19 179 THR A O 1
ATOM 1481 N N . ARG A 1 180 ? 28.703 9.324 -1.830 1.00 68.25 180 ARG A N 1
ATOM 1482 C CA . ARG A 1 180 ? 28.754 10.793 -1.775 1.00 68.25 180 ARG A CA 1
ATOM 1483 C C . ARG A 1 180 ? 29.892 11.291 -0.904 1.00 68.25 180 ARG A C 1
ATOM 1485 O O . ARG A 1 180 ? 30.103 10.792 0.192 1.00 68.25 180 ARG A O 1
ATOM 1492 N N . LEU A 1 181 ? 30.562 12.333 -1.398 1.00 58.19 181 LEU A N 1
ATOM 1493 C CA . LEU A 1 181 ? 31.554 13.113 -0.650 1.00 58.19 181 LEU A CA 1
ATOM 1494 C C . LEU A 1 181 ? 30.911 13.943 0.472 1.00 58.19 181 LEU A C 1
ATOM 1496 O O . LEU A 1 181 ? 31.580 14.306 1.431 1.00 58.19 181 LEU A O 1
ATOM 1500 N N . ASP A 1 182 ? 29.620 14.246 0.327 1.00 57.84 182 ASP A N 1
ATOM 1501 C CA . ASP A 1 182 ? 28.811 15.003 1.271 1.00 57.84 182 ASP A CA 1
ATOM 1502 C C . ASP A 1 182 ? 27.588 14.157 1.661 1.00 57.84 182 ASP A C 1
ATOM 1504 O O . ASP A 1 182 ? 26.697 13.891 0.841 1.00 57.84 182 ASP A O 1
ATOM 1508 N N . HIS A 1 183 ? 27.582 13.669 2.903 1.00 53.69 183 HIS A N 1
ATOM 1509 C CA . HIS A 1 183 ? 26.636 12.681 3.430 1.00 53.69 183 HIS A CA 1
ATOM 1510 C C . HIS A 1 183 ? 25.258 13.272 3.769 1.00 53.69 183 HIS A C 1
ATOM 1512 O O . HIS A 1 183 ? 24.598 12.824 4.703 1.00 53.69 183 HIS A O 1
ATOM 1518 N N . HIS A 1 184 ? 24.769 14.252 3.005 1.00 50.97 184 HIS A N 1
ATOM 1519 C CA . HIS A 1 184 ? 23.440 14.851 3.177 1.00 50.97 184 HIS A CA 1
ATOM 1520 C C . HIS A 1 184 ? 22.281 13.888 2.803 1.00 50.97 184 HIS A C 1
ATOM 1522 O O . HIS A 1 184 ? 21.432 14.186 1.958 1.00 50.97 184 HIS A O 1
ATOM 1528 N N . THR A 1 185 ? 22.239 12.700 3.409 1.00 52.38 185 THR A N 1
ATOM 1529 C CA . THR A 1 185 ? 21.017 11.921 3.670 1.00 52.38 185 THR A CA 1
ATOM 1530 C C . THR A 1 185 ? 20.330 12.364 4.952 1.00 52.38 185 THR A C 1
ATOM 1532 O O . THR A 1 185 ? 19.122 12.148 5.092 1.00 52.38 185 THR A O 1
ATOM 1535 N N . GLU A 1 186 ? 21.094 12.984 5.855 1.00 51.47 186 GLU A N 1
ATOM 1536 C CA . GLU A 1 186 ? 20.621 13.478 7.141 1.00 51.47 186 GLU A CA 1
ATOM 1537 C C . GLU A 1 186 ? 19.450 14.449 6.944 1.00 51.47 186 GLU A C 1
ATOM 1539 O O . GLU A 1 186 ? 19.471 15.379 6.130 1.00 51.47 186 GLU A O 1
ATOM 1544 N N . GLY A 1 187 ? 18.363 14.186 7.664 1.00 62.09 187 GLY A N 1
ATOM 1545 C CA . GLY A 1 187 ? 17.154 14.996 7.627 1.00 62.09 187 GLY A CA 1
ATOM 1546 C C . GLY A 1 187 ? 16.103 14.466 6.656 1.00 62.09 187 GLY A C 1
ATOM 1547 O O . GLY A 1 187 ? 15.179 13.781 7.073 1.00 62.09 187 GLY A O 1
ATOM 1548 N N . THR A 1 188 ? 16.154 14.796 5.363 1.00 73.88 188 THR A N 1
ATOM 1549 C CA . THR A 1 188 ? 14.943 14.669 4.514 1.00 73.88 188 THR A CA 1
ATOM 1550 C C . THR A 1 188 ? 14.519 13.236 4.181 1.00 73.88 188 THR A C 1
ATOM 1552 O O . THR A 1 188 ? 13.317 12.955 4.206 1.00 73.88 188 THR A O 1
ATOM 1555 N N . THR A 1 189 ? 15.452 12.329 3.876 1.00 82.25 189 THR A N 1
ATOM 1556 C CA . THR A 1 189 ? 15.107 10.927 3.564 1.00 82.25 189 THR A CA 1
ATOM 1557 C C . THR A 1 189 ? 14.749 10.158 4.832 1.00 82.25 189 THR A C 1
ATOM 1559 O O . THR A 1 189 ? 13.738 9.460 4.839 1.00 82.25 189 THR A O 1
ATOM 1562 N N . GLU A 1 190 ? 15.503 10.344 5.918 1.00 84.00 190 GLU A N 1
ATOM 1563 C CA . GLU A 1 190 ? 15.224 9.728 7.224 1.00 84.00 190 GLU A CA 1
ATOM 1564 C C . GLU A 1 190 ? 13.888 10.180 7.810 1.00 84.00 190 GLU A C 1
ATOM 1566 O O . GLU A 1 190 ? 13.080 9.349 8.209 1.00 84.00 190 GLU A O 1
ATOM 1571 N N . ILE A 1 191 ? 13.608 11.489 7.808 1.00 85.81 191 ILE A N 1
ATOM 1572 C CA . ILE A 1 191 ? 12.314 12.022 8.258 1.00 85.81 191 ILE A CA 1
ATOM 1573 C C . ILE A 1 191 ? 11.194 11.480 7.365 1.00 85.81 191 ILE A C 1
ATOM 1575 O O . ILE A 1 191 ? 10.127 11.118 7.860 1.00 85.81 191 ILE A O 1
ATOM 1579 N N . GLY A 1 192 ? 11.425 11.391 6.051 1.00 88.50 192 GLY A N 1
ATOM 1580 C CA . GLY A 1 192 ? 10.486 10.776 5.115 1.00 88.50 192 GLY A CA 1
ATOM 1581 C C . GLY A 1 192 ? 10.185 9.315 5.461 1.00 88.50 192 GLY A C 1
ATOM 1582 O O . GLY A 1 192 ? 9.017 8.932 5.522 1.00 88.50 192 GLY A O 1
ATOM 1583 N N . HIS A 1 193 ? 11.223 8.527 5.738 1.00 92.88 193 HIS A N 1
ATOM 1584 C CA . HIS A 1 193 ? 11.104 7.123 6.108 1.00 92.88 193 HIS A CA 1
ATOM 1585 C C . HIS A 1 193 ? 10.421 6.941 7.468 1.00 92.88 193 HIS A C 1
ATOM 1587 O O . HIS A 1 193 ? 9.455 6.192 7.565 1.00 92.88 193 HIS A O 1
ATOM 1593 N N . MET A 1 194 ? 10.830 7.688 8.495 1.00 91.56 194 MET A N 1
ATOM 1594 C CA . MET A 1 194 ? 10.189 7.681 9.813 1.00 91.56 194 MET A CA 1
ATOM 1595 C C . MET A 1 194 ? 8.696 8.030 9.712 1.00 91.56 194 MET A C 1
ATOM 1597 O O . MET A 1 194 ? 7.853 7.361 10.308 1.00 91.56 194 MET A O 1
ATOM 1601 N N . ASN A 1 195 ? 8.336 9.041 8.915 1.00 91.25 195 ASN A N 1
ATOM 1602 C CA . ASN A 1 195 ? 6.935 9.404 8.688 1.00 91.25 195 ASN A CA 1
ATOM 1603 C C . ASN A 1 195 ? 6.151 8.299 7.971 1.00 91.25 195 ASN A C 1
ATOM 1605 O O . ASN A 1 195 ? 4.973 8.086 8.283 1.00 91.25 195 ASN A O 1
ATOM 1609 N N . PHE A 1 196 ? 6.791 7.601 7.027 1.00 94.38 196 PHE A N 1
ATOM 1610 C CA . PHE A 1 196 ? 6.230 6.409 6.402 1.00 94.38 196 PHE A CA 1
ATOM 1611 C C . PHE A 1 196 ? 6.001 5.299 7.438 1.00 94.38 196 PHE A C 1
ATOM 1613 O O . PHE A 1 196 ? 4.875 4.818 7.532 1.00 94.38 196 PHE A O 1
ATOM 1620 N N . LEU A 1 197 ? 6.994 4.967 8.273 1.00 95.38 197 LEU A N 1
ATOM 1621 C CA . LEU A 1 197 ? 6.878 3.949 9.324 1.00 95.38 197 LEU A CA 1
ATOM 1622 C C . LEU A 1 197 ? 5.744 4.277 10.303 1.00 95.38 197 LEU A C 1
ATOM 1624 O O . LEU A 1 197 ? 4.839 3.466 10.482 1.00 95.38 197 LEU A O 1
ATOM 1628 N N . LYS A 1 198 ? 5.696 5.504 10.843 1.00 94.00 198 LYS A N 1
ATOM 1629 C CA . LYS A 1 198 ? 4.603 5.952 11.728 1.00 94.00 198 LYS A CA 1
ATOM 1630 C C . LYS A 1 198 ? 3.229 5.846 11.063 1.00 94.00 198 LYS A C 1
ATOM 1632 O O . LYS A 1 198 ? 2.233 5.568 11.732 1.00 94.00 198 LYS A O 1
ATOM 1637 N N . ARG A 1 199 ? 3.143 6.093 9.750 1.00 93.00 199 ARG A N 1
ATOM 1638 C CA . ARG A 1 199 ? 1.889 5.923 8.998 1.00 93.00 199 ARG A CA 1
ATOM 1639 C C . ARG A 1 199 ? 1.532 4.450 8.819 1.00 93.00 199 ARG A C 1
ATOM 1641 O O . ARG A 1 199 ? 0.384 4.098 9.051 1.00 93.00 199 ARG A O 1
ATOM 1648 N N . ASN A 1 200 ? 2.500 3.618 8.445 1.00 95.19 200 ASN A N 1
ATOM 1649 C CA . ASN A 1 200 ? 2.327 2.177 8.307 1.00 95.19 200 ASN A CA 1
ATOM 1650 C C . ASN A 1 200 ? 1.821 1.550 9.614 1.00 95.19 200 ASN A C 1
ATOM 1652 O O . ASN A 1 200 ? 0.801 0.875 9.595 1.00 95.19 200 ASN A O 1
ATOM 1656 N N . ILE A 1 201 ? 2.451 1.877 10.748 1.00 95.88 201 ILE A N 1
ATOM 1657 C CA . ILE A 1 201 ? 2.029 1.446 12.093 1.00 95.88 201 ILE A CA 1
ATOM 1658 C C . ILE A 1 201 ? 0.563 1.819 12.348 1.00 95.88 201 ILE A C 1
ATOM 1660 O O . ILE A 1 201 ? -0.249 0.969 12.705 1.00 95.88 201 ILE A O 1
ATOM 1664 N N . SER A 1 202 ? 0.199 3.083 12.103 1.00 94.38 202 SER A N 1
ATOM 1665 C CA . SER A 1 202 ? -1.170 3.564 12.332 1.00 94.38 202 SER A CA 1
ATOM 1666 C C . SER A 1 202 ? -2.192 2.858 11.442 1.00 94.38 202 SER A C 1
ATOM 1668 O O . SER A 1 202 ? -3.282 2.515 11.889 1.00 94.38 202 SER A O 1
ATOM 1670 N N . TRP A 1 203 ? -1.856 2.625 10.173 1.00 93.62 203 TRP A N 1
ATOM 1671 C CA . TRP A 1 203 ? -2.765 1.971 9.238 1.00 93.62 203 TRP A CA 1
ATOM 1672 C C . TRP A 1 203 ? -2.891 0.477 9.534 1.00 93.62 203 TRP A C 1
ATOM 1674 O O . TRP A 1 203 ? -4.007 -0.019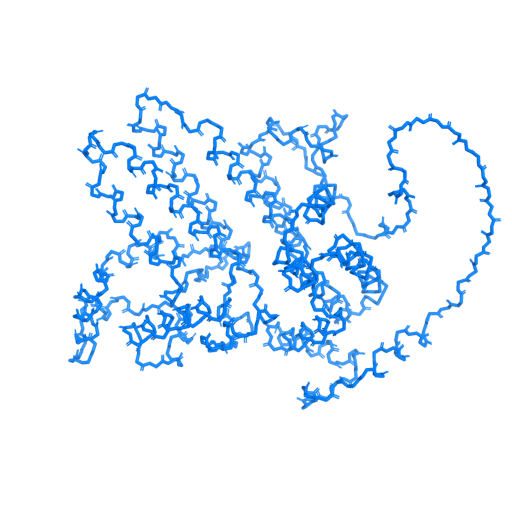 9.574 1.00 93.62 203 TRP A O 1
ATOM 1684 N N . LEU A 1 204 ? -1.807 -0.231 9.850 1.00 94.38 204 LEU A N 1
ATOM 1685 C CA . LEU A 1 204 ? -1.887 -1.618 10.319 1.00 94.38 204 LEU A CA 1
ATOM 1686 C C . LEU A 1 204 ? -2.805 -1.742 11.545 1.00 94.38 204 LEU A C 1
ATOM 1688 O O . LEU A 1 204 ? -3.680 -2.603 11.566 1.00 94.38 204 LEU A O 1
ATOM 1692 N N . TYR A 1 205 ? -2.688 -0.822 12.509 1.00 94.56 205 TYR A N 1
ATOM 1693 C CA . TYR A 1 205 ? -3.563 -0.793 13.682 1.00 94.56 205 TYR A CA 1
ATOM 1694 C C . TYR A 1 205 ? -5.047 -0.620 13.314 1.00 94.56 205 TYR A C 1
ATOM 1696 O O . TYR A 1 205 ? -5.907 -1.333 13.831 1.00 94.56 205 TYR A O 1
ATOM 1704 N N . PHE A 1 206 ? -5.377 0.315 12.414 1.00 92.50 206 PHE A N 1
ATOM 1705 C CA . PHE A 1 206 ? -6.773 0.523 12.011 1.00 92.50 206 PHE A CA 1
ATOM 1706 C C . PHE A 1 206 ? -7.334 -0.626 11.177 1.00 92.50 206 PHE A C 1
ATOM 1708 O O . PHE A 1 206 ? -8.532 -0.855 11.237 1.00 92.50 206 PHE A O 1
ATOM 1715 N N . TYR A 1 207 ? -6.498 -1.358 10.444 1.00 91.62 207 TYR A N 1
ATOM 1716 C CA . TYR A 1 207 ? -6.903 -2.471 9.584 1.00 91.62 207 TYR A CA 1
ATOM 1717 C C . TYR A 1 207 ? -6.789 -3.841 10.280 1.00 91.62 207 TYR A C 1
ATOM 1719 O O . TYR A 1 207 ? -6.619 -4.853 9.605 1.00 91.62 207 TYR A O 1
ATOM 1727 N N . ASN A 1 208 ? -6.898 -3.887 11.616 1.00 89.81 208 ASN A N 1
ATOM 1728 C CA . ASN A 1 208 ? -6.909 -5.127 12.409 1.00 89.81 208 ASN A CA 1
ATOM 1729 C C . ASN A 1 208 ? -5.640 -5.992 12.214 1.00 89.81 208 ASN A C 1
ATOM 1731 O O . ASN A 1 208 ? -5.706 -7.217 12.105 1.00 89.81 208 ASN A O 1
ATOM 1735 N N . ARG A 1 209 ? -4.478 -5.333 12.099 1.00 91.56 209 ARG A N 1
ATOM 1736 C CA . ARG A 1 209 ? -3.137 -5.938 12.005 1.00 91.56 209 ARG A CA 1
ATOM 1737 C C . ARG A 1 209 ? -2.237 -5.399 13.128 1.00 91.56 209 ARG A C 1
ATOM 1739 O O . ARG A 1 209 ? -1.103 -4.989 12.878 1.00 91.56 209 ARG A O 1
ATOM 1746 N N . GLU A 1 210 ? -2.737 -5.339 14.366 1.00 92.50 210 GLU A N 1
ATOM 1747 C CA . GLU A 1 210 ? -2.036 -4.714 15.504 1.00 92.50 210 GLU A CA 1
ATOM 1748 C C . GLU A 1 210 ? -0.706 -5.391 15.835 1.00 92.50 210 GLU A C 1
ATOM 1750 O O . GLU A 1 210 ? 0.269 -4.703 16.131 1.00 92.50 210 GLU A O 1
ATOM 1755 N N . GLU A 1 211 ? -0.635 -6.720 15.737 1.00 91.88 211 GLU A N 1
ATOM 1756 C CA . GLU A 1 211 ? 0.613 -7.460 15.964 1.00 91.88 211 GLU A CA 1
ATOM 1757 C C . GLU A 1 211 ? 1.715 -7.018 14.994 1.00 91.88 211 GLU A C 1
ATOM 1759 O O . GLU A 1 211 ? 2.884 -6.899 15.359 1.00 91.88 211 GLU A O 1
ATOM 1764 N N . GLU A 1 212 ? 1.347 -6.728 13.746 1.00 93.75 212 GLU A N 1
ATOM 1765 C CA . GLU A 1 212 ? 2.288 -6.208 12.760 1.00 93.75 212 GLU A CA 1
ATOM 1766 C C . GLU A 1 212 ? 2.631 -4.749 13.040 1.00 93.75 212 GLU A C 1
ATOM 1768 O O . GLU A 1 212 ? 3.790 -4.362 12.907 1.00 93.75 212 GLU A O 1
ATOM 1773 N N . ALA A 1 213 ? 1.651 -3.943 13.461 1.00 95.94 213 ALA A N 1
ATOM 1774 C CA . ALA A 1 213 ? 1.886 -2.563 13.871 1.00 95.94 213 ALA A CA 1
ATOM 1775 C C . ALA A 1 213 ? 2.930 -2.482 14.998 1.00 95.94 213 ALA A C 1
ATOM 1777 O O . ALA A 1 213 ? 3.800 -1.612 14.951 1.00 95.94 213 ALA A O 1
ATOM 1778 N N . LEU A 1 214 ? 2.886 -3.412 15.958 1.00 94.62 214 LEU A N 1
ATOM 1779 C CA . LEU A 1 214 ? 3.858 -3.496 17.046 1.00 94.62 214 LEU A CA 1
ATOM 1780 C C . LEU A 1 214 ? 5.270 -3.805 16.538 1.00 94.62 214 LEU A C 1
ATOM 1782 O O . LEU A 1 214 ? 6.202 -3.078 16.859 1.00 94.62 214 LEU A O 1
ATOM 1786 N N . LYS A 1 215 ? 5.427 -4.810 15.672 1.00 93.94 215 LYS A N 1
ATOM 1787 C CA . LYS A 1 215 ? 6.734 -5.142 15.072 1.00 93.94 215 LYS A CA 1
ATOM 1788 C C . LYS A 1 215 ? 7.312 -3.978 14.268 1.00 93.94 215 LYS A C 1
ATOM 1790 O O . LYS A 1 215 ? 8.505 -3.701 14.309 1.00 93.94 215 LYS A O 1
ATOM 1795 N N . TRP A 1 216 ? 6.463 -3.254 13.542 1.00 95.50 216 TRP A N 1
ATOM 1796 C CA . TRP A 1 216 ? 6.892 -2.056 12.824 1.00 95.50 216 TRP A CA 1
ATOM 1797 C C . TRP A 1 216 ? 7.267 -0.898 13.755 1.00 95.50 216 TRP A C 1
ATOM 1799 O O . TRP A 1 216 ? 8.102 -0.074 13.377 1.00 95.50 216 TRP A O 1
ATOM 1809 N N . LEU A 1 217 ? 6.685 -0.832 14.955 1.00 95.81 217 LEU A N 1
ATOM 1810 C CA . LEU A 1 217 ? 7.101 0.105 15.995 1.00 95.81 217 LEU A CA 1
ATOM 1811 C C . LEU A 1 217 ? 8.480 -0.261 16.558 1.00 95.81 217 LEU A C 1
ATOM 1813 O O . LEU A 1 217 ? 9.302 0.638 16.701 1.00 95.81 217 LEU A O 1
ATOM 1817 N N . GLU A 1 218 ? 8.762 -1.547 16.786 1.00 94.62 218 GLU A N 1
ATOM 1818 C CA . GLU A 1 218 ? 10.099 -2.027 17.183 1.00 94.62 218 GLU A CA 1
ATOM 1819 C C . GLU A 1 218 ? 11.152 -1.603 16.150 1.00 94.62 218 GLU A C 1
ATOM 1821 O O . GLU A 1 218 ? 12.126 -0.943 16.501 1.00 94.62 218 GLU A O 1
ATOM 1826 N N . ILE A 1 219 ? 10.886 -1.850 14.861 1.00 94.44 219 ILE A N 1
ATOM 1827 C CA . ILE A 1 219 ? 11.760 -1.424 13.754 1.00 94.44 219 ILE A CA 1
ATOM 1828 C C . ILE A 1 219 ? 11.968 0.100 13.754 1.00 94.44 219 ILE A C 1
ATOM 1830 O O . ILE A 1 219 ? 13.074 0.586 13.524 1.00 94.44 219 ILE A O 1
ATOM 1834 N N . ALA A 1 220 ? 10.914 0.889 13.989 1.00 94.50 220 ALA A N 1
ATOM 1835 C CA . ALA A 1 220 ? 11.025 2.347 14.010 1.00 94.50 220 ALA A CA 1
ATOM 1836 C C . ALA A 1 220 ? 11.858 2.859 15.198 1.00 94.50 220 ALA A C 1
ATOM 1838 O O . ALA A 1 220 ? 12.623 3.809 15.030 1.00 94.50 220 ALA A O 1
ATOM 1839 N N . VAL A 1 221 ? 11.707 2.237 16.370 1.00 93.50 221 VAL A N 1
ATOM 1840 C CA . VAL A 1 221 ? 12.479 2.527 17.586 1.00 93.50 221 VAL A CA 1
ATOM 1841 C C . VAL A 1 221 ? 13.952 2.172 17.394 1.00 93.50 221 VAL A C 1
ATOM 1843 O O . VAL A 1 221 ? 14.808 2.991 17.713 1.00 93.50 221 VAL A O 1
ATOM 1846 N N . GLU A 1 222 ? 14.243 1.012 16.807 1.00 93.25 222 GLU A N 1
ATOM 1847 C CA . GLU A 1 222 ? 15.609 0.559 16.527 1.00 93.25 222 GLU A CA 1
ATOM 1848 C C . GLU A 1 222 ? 16.328 1.477 15.526 1.00 93.25 222 GLU A C 1
ATOM 1850 O O . GLU A 1 222 ? 17.469 1.877 15.744 1.00 93.25 222 GLU A O 1
ATOM 1855 N N . LEU A 1 223 ? 15.657 1.855 14.433 1.00 91.50 223 LEU A N 1
ATOM 1856 C CA . LEU A 1 223 ? 16.272 2.656 13.368 1.00 91.50 223 LEU A CA 1
ATOM 1857 C C . LEU A 1 223 ? 16.380 4.144 13.700 1.00 91.50 223 LEU A C 1
ATOM 1859 O O . LEU A 1 223 ? 17.269 4.828 13.193 1.00 91.50 223 LEU A O 1
ATOM 1863 N N . TYR A 1 224 ? 15.442 4.671 14.488 1.00 91.44 224 TYR A N 1
ATOM 1864 C CA . TYR A 1 224 ? 15.326 6.103 14.753 1.00 91.44 224 TYR A CA 1
ATOM 1865 C C . TYR A 1 224 ? 15.156 6.416 16.242 1.00 91.44 224 TYR A C 1
ATOM 1867 O O . TYR A 1 224 ? 14.224 7.150 16.589 1.00 91.44 224 TYR A O 1
ATOM 1875 N N . PRO A 1 225 ? 16.048 5.936 17.128 1.00 90.19 225 PRO A N 1
ATOM 1876 C CA . PRO A 1 225 ? 15.793 5.963 18.558 1.00 90.19 225 PRO A CA 1
ATOM 1877 C C . PRO A 1 225 ? 15.586 7.384 19.083 1.00 90.19 225 PRO A C 1
ATOM 1879 O O . PRO A 1 225 ? 14.542 7.693 19.650 1.00 90.19 225 PRO A O 1
ATOM 1882 N N . GLU A 1 226 ? 16.506 8.294 18.755 1.00 89.38 226 GLU A N 1
ATOM 1883 C CA . GLU A 1 226 ? 16.420 9.709 19.128 1.00 89.38 226 GLU A CA 1
ATOM 1884 C C . GLU A 1 226 ? 15.113 10.357 18.645 1.00 89.38 226 GLU A C 1
ATOM 1886 O O . GLU A 1 226 ? 14.399 10.992 19.419 1.00 89.38 226 GLU A O 1
ATOM 1891 N N . LYS A 1 227 ? 14.743 10.152 17.376 1.00 87.56 227 LYS A N 1
ATOM 1892 C CA . LYS A 1 227 ? 13.567 10.800 16.772 1.00 87.56 227 LYS A CA 1
ATOM 1893 C C . LYS A 1 227 ? 12.242 10.230 17.300 1.00 87.56 227 LYS A C 1
ATOM 1895 O O . LYS A 1 227 ? 11.207 10.896 17.212 1.00 87.56 227 LYS A O 1
ATOM 1900 N N . MET A 1 228 ? 12.253 9.013 17.848 1.00 89.12 228 MET A N 1
ATOM 1901 C CA . MET A 1 228 ? 11.089 8.390 18.483 1.00 89.12 228 MET A CA 1
ATOM 1902 C C . MET A 1 228 ? 10.838 8.905 19.912 1.00 89.12 228 MET A C 1
ATOM 1904 O O . MET A 1 228 ? 9.733 8.718 20.415 1.00 89.12 228 MET A O 1
ATOM 1908 N N . THR A 1 229 ? 11.785 9.635 20.520 1.00 89.44 229 THR A N 1
ATOM 1909 C CA . THR A 1 229 ? 11.617 10.252 21.856 1.00 89.44 229 THR A CA 1
ATOM 1910 C C . THR A 1 229 ? 10.886 11.603 21.850 1.00 89.44 229 THR A C 1
ATOM 1912 O O . THR A 1 229 ? 10.490 12.103 22.899 1.00 89.44 229 THR A O 1
ATOM 1915 N N . TRP A 1 230 ? 10.680 12.227 20.683 1.00 84.25 230 TRP A N 1
ATOM 1916 C CA . TRP A 1 230 ? 10.159 13.605 20.591 1.00 84.25 230 TRP A CA 1
ATOM 1917 C C . TRP A 1 230 ? 8.625 13.717 20.605 1.00 84.25 230 TRP A C 1
ATOM 1919 O O . TRP A 1 230 ? 8.086 14.823 20.543 1.00 84.25 230 TRP A O 1
ATOM 1929 N N . GLY A 1 231 ? 7.910 12.592 20.613 1.00 82.56 231 GLY A N 1
ATOM 1930 C CA . GLY A 1 231 ? 6.451 12.554 20.498 1.00 82.56 231 GLY A CA 1
ATOM 1931 C C . GLY A 1 231 ? 5.731 12.311 21.830 1.00 82.56 231 GLY A C 1
ATOM 1932 O O . GLY A 1 231 ? 6.328 11.775 22.761 1.00 82.56 231 GLY A O 1
ATOM 1933 N N . PRO A 1 232 ? 4.429 12.647 21.931 1.00 83.88 232 PRO A N 1
ATOM 1934 C CA . PRO A 1 232 ? 3.607 12.340 23.111 1.00 83.88 232 PRO A CA 1
ATOM 1935 C C . PRO A 1 232 ? 3.470 10.832 23.393 1.00 83.88 232 PRO A C 1
ATOM 1937 O O . PRO A 1 232 ? 3.004 10.437 24.464 1.00 83.88 232 PRO A O 1
ATOM 1940 N N . GLU A 1 233 ? 3.830 9.988 22.426 1.00 89.25 233 GLU A N 1
ATOM 1941 C CA . GLU A 1 233 ? 3.911 8.538 22.563 1.00 89.25 233 GLU A CA 1
ATOM 1942 C C . GLU A 1 233 ? 5.070 8.040 23.432 1.00 89.25 233 GLU A C 1
ATOM 1944 O O . GLU A 1 233 ? 4.991 6.917 23.931 1.00 89.25 233 GLU A O 1
ATOM 1949 N N . PHE A 1 234 ? 6.105 8.859 23.635 1.00 91.62 234 PHE A N 1
ATOM 1950 C CA . PHE A 1 234 ? 7.259 8.522 24.459 1.00 91.62 234 PHE A CA 1
ATOM 1951 C C . PHE A 1 234 ? 6.983 8.774 25.947 1.00 91.62 234 PHE A C 1
ATOM 1953 O O . PHE A 1 234 ? 6.430 9.803 26.339 1.00 91.62 234 PHE A O 1
ATOM 1960 N N . ASP A 1 235 ? 7.372 7.819 26.783 1.00 89.69 235 ASP A N 1
ATOM 1961 C CA . ASP A 1 235 ? 7.305 7.872 28.238 1.00 89.69 235 ASP A CA 1
ATOM 1962 C C . ASP A 1 235 ? 8.742 7.910 28.795 1.00 89.69 235 ASP A C 1
ATOM 1964 O O . ASP A 1 235 ? 9.407 6.869 28.813 1.00 89.69 235 ASP A O 1
ATOM 1968 N N . PRO A 1 236 ? 9.233 9.082 29.247 1.00 88.19 236 PRO A N 1
ATOM 1969 C CA . PRO A 1 236 ? 10.612 9.241 29.705 1.00 88.19 236 PRO A CA 1
ATOM 1970 C C . PRO A 1 236 ? 10.895 8.546 31.043 1.00 88.19 236 PRO A C 1
ATOM 1972 O O . PRO A 1 236 ? 12.056 8.324 31.368 1.00 88.19 236 PRO A O 1
ATOM 1975 N N . GLU A 1 237 ? 9.871 8.201 31.833 1.00 89.69 237 GLU A N 1
ATOM 1976 C CA . GLU A 1 237 ? 10.069 7.497 33.109 1.00 89.69 237 GLU A CA 1
ATOM 1977 C C . GLU A 1 237 ? 10.391 6.020 32.884 1.00 89.69 237 GLU A C 1
ATOM 1979 O O . GLU A 1 237 ? 11.134 5.406 33.648 1.00 89.69 237 GLU A O 1
ATOM 1984 N N . THR A 1 238 ? 9.807 5.443 31.835 1.00 86.44 238 THR A N 1
ATOM 1985 C CA . THR A 1 238 ? 9.965 4.022 31.502 1.00 86.44 238 THR A CA 1
ATOM 1986 C C . THR A 1 238 ? 10.845 3.778 30.284 1.00 86.44 238 THR A C 1
ATOM 1988 O O . THR A 1 238 ? 11.063 2.615 29.942 1.00 86.44 238 THR A O 1
ATOM 1991 N N . ASP A 1 239 ? 11.320 4.856 29.656 1.00 87.88 239 ASP A N 1
ATOM 1992 C CA . ASP A 1 239 ? 12.050 4.868 28.391 1.00 87.88 239 ASP A CA 1
ATOM 1993 C C . ASP A 1 239 ? 11.348 3.990 27.345 1.00 87.88 239 ASP A C 1
ATOM 1995 O O . ASP A 1 239 ? 11.912 3.043 26.792 1.00 87.88 239 ASP A O 1
ATOM 1999 N N . THR A 1 240 ? 10.041 4.233 27.162 1.00 87.38 240 THR A N 1
ATOM 2000 C CA . THR A 1 240 ? 9.197 3.432 26.262 1.00 87.38 240 THR A CA 1
ATOM 2001 C C . THR A 1 240 ? 8.399 4.259 25.277 1.00 87.38 240 THR A C 1
ATOM 2003 O O . THR A 1 240 ? 8.008 5.386 25.568 1.00 87.38 240 THR A O 1
ATOM 2006 N N . VAL A 1 241 ? 8.093 3.667 24.123 1.00 90.25 241 VAL A N 1
ATOM 2007 C CA . VAL A 1 241 ? 7.082 4.181 23.192 1.00 90.25 241 VAL A CA 1
ATOM 2008 C C . VAL A 1 241 ? 5.817 3.332 23.290 1.00 90.25 241 VAL A C 1
ATOM 2010 O O . VAL A 1 241 ? 5.868 2.102 23.213 1.00 90.25 241 VAL A O 1
ATOM 2013 N N . ASP A 1 242 ? 4.675 3.997 23.458 1.00 92.69 242 ASP A N 1
ATOM 2014 C CA . ASP A 1 242 ? 3.352 3.374 23.540 1.00 92.69 242 ASP A CA 1
ATOM 2015 C C . ASP A 1 242 ? 2.648 3.399 22.172 1.00 92.69 242 ASP A C 1
ATOM 2017 O O . ASP A 1 242 ? 2.443 4.463 21.572 1.00 92.69 242 ASP A O 1
ATOM 2021 N N . LEU A 1 243 ? 2.266 2.215 21.681 1.00 93.44 243 LEU A N 1
ATOM 2022 C CA . LEU A 1 243 ? 1.632 2.057 20.370 1.00 93.44 243 LEU A CA 1
ATOM 2023 C C . LEU A 1 243 ? 0.317 2.840 20.266 1.00 93.44 243 LEU A C 1
ATOM 2025 O O . LEU A 1 243 ? 0.076 3.513 19.264 1.00 93.44 243 LEU A O 1
ATOM 2029 N N . GLU A 1 244 ? -0.534 2.788 21.288 1.00 90.12 244 GLU A N 1
ATOM 2030 C CA . GLU A 1 244 ? -1.843 3.440 21.244 1.00 90.12 244 GLU A CA 1
ATOM 2031 C C . GLU A 1 244 ? -1.719 4.958 21.288 1.00 90.12 244 GLU A C 1
ATOM 2033 O O . GLU A 1 244 ? -2.443 5.662 20.577 1.00 90.12 244 GLU A O 1
ATOM 2038 N N . LYS A 1 245 ? -0.785 5.480 22.092 1.00 93.56 245 LYS A N 1
ATOM 2039 C CA . LYS A 1 245 ? -0.490 6.917 22.104 1.00 93.56 245 LYS A CA 1
ATOM 2040 C C . LYS A 1 245 ? 0.021 7.384 20.744 1.00 93.56 245 LYS A C 1
ATOM 2042 O O . LYS A 1 245 ? -0.433 8.427 20.273 1.00 93.56 245 LYS A O 1
ATOM 2047 N N . LEU A 1 246 ? 0.886 6.604 20.086 1.00 94.00 246 LEU A N 1
ATOM 2048 C CA . LEU A 1 246 ? 1.374 6.916 18.739 1.00 94.00 246 LEU A CA 1
ATOM 2049 C C . LEU A 1 246 ? 0.220 6.956 17.739 1.00 94.00 246 LEU A C 1
ATOM 2051 O O . LEU A 1 246 ? 0.058 7.941 17.016 1.00 94.00 246 LEU A O 1
ATOM 2055 N N . VAL A 1 247 ? -0.612 5.912 17.714 1.00 94.19 247 VAL A N 1
ATOM 2056 C CA . VAL A 1 247 ? -1.766 5.819 16.807 1.00 94.19 247 VAL A CA 1
ATOM 2057 C C . VAL A 1 247 ? -2.740 6.974 17.048 1.00 94.19 247 VAL A C 1
ATOM 2059 O O . VAL A 1 247 ? -3.210 7.594 16.092 1.00 94.19 247 VAL A O 1
ATOM 2062 N N . ARG A 1 248 ? -3.012 7.319 18.312 1.00 90.56 248 ARG A N 1
ATOM 2063 C CA . ARG A 1 248 ? -3.875 8.447 18.686 1.00 90.56 248 ARG A CA 1
ATOM 2064 C C . ARG A 1 248 ? -3.312 9.779 18.204 1.00 90.56 248 ARG A C 1
ATOM 2066 O O . ARG A 1 248 ? -4.037 10.535 17.562 1.00 90.56 248 ARG A O 1
ATOM 2073 N N . ALA A 1 249 ? -2.037 10.053 18.471 1.00 90.94 249 ALA A N 1
ATOM 2074 C CA . ALA A 1 249 ? -1.392 11.292 18.047 1.00 90.94 249 ALA A CA 1
ATOM 2075 C C . ALA A 1 249 ? -1.418 11.440 16.517 1.00 90.94 249 ALA A C 1
ATOM 2077 O O . ALA A 1 249 ? -1.716 12.513 15.990 1.00 90.94 249 ALA A O 1
ATOM 2078 N N . ARG A 1 250 ? -1.181 10.341 15.788 1.00 91.38 250 ARG A N 1
ATOM 2079 C CA . ARG A 1 250 ? -1.256 10.314 14.320 1.00 91.38 250 ARG A CA 1
ATOM 2080 C C . ARG A 1 250 ? -2.672 10.527 13.805 1.00 91.38 250 ARG A C 1
ATOM 2082 O O . ARG A 1 250 ? -2.857 11.293 12.866 1.00 91.38 250 ARG A O 1
ATOM 2089 N N . LEU A 1 251 ? -3.665 9.903 14.428 1.00 91.81 251 LEU A N 1
ATOM 2090 C CA . LEU A 1 251 ? -5.068 10.104 14.083 1.00 91.81 251 LEU A CA 1
ATOM 2091 C C . LEU A 1 251 ? -5.500 11.559 14.281 1.00 91.81 251 LEU A C 1
ATOM 2093 O O . LEU A 1 251 ? -6.190 12.123 13.435 1.00 91.81 251 LEU A O 1
ATOM 2097 N N . GLU A 1 252 ? -5.096 12.177 15.388 1.00 90.19 252 GLU A N 1
ATOM 2098 C CA . GLU A 1 252 ? -5.392 13.581 15.656 1.00 90.19 252 GLU A CA 1
ATOM 2099 C C . GLU A 1 252 ? -4.760 14.504 14.611 1.00 90.19 252 GLU A C 1
ATOM 2101 O O . GLU A 1 252 ? -5.455 15.379 14.091 1.00 90.19 252 GLU A O 1
ATOM 2106 N N . ASP A 1 253 ? -3.492 14.282 14.252 1.00 90.00 253 ASP A N 1
ATOM 2107 C CA . ASP A 1 253 ? -2.809 15.025 13.185 1.00 90.00 253 ASP A CA 1
ATOM 2108 C C . ASP A 1 253 ? -3.512 14.836 11.830 1.00 90.00 253 ASP A C 1
ATOM 2110 O O . ASP A 1 253 ? -3.791 15.808 11.124 1.00 90.00 253 ASP A O 1
ATOM 2114 N N . ASP A 1 254 ? -3.907 13.607 11.498 1.00 89.94 254 ASP A N 1
ATOM 2115 C CA . ASP A 1 254 ? -4.588 13.280 10.245 1.00 89.94 254 ASP A CA 1
ATOM 2116 C C . ASP A 1 254 ? -5.993 13.902 10.165 1.00 89.94 254 ASP A C 1
ATOM 2118 O O . ASP A 1 254 ? -6.392 14.401 9.112 1.00 89.94 254 ASP A O 1
ATOM 2122 N N . ILE A 1 255 ? -6.733 13.972 11.273 1.00 89.00 255 ILE A N 1
ATOM 2123 C CA . ILE A 1 255 ? -8.031 14.663 11.322 1.00 89.00 255 ILE A CA 1
ATOM 2124 C C . ILE A 1 255 ? -7.852 16.183 11.278 1.00 89.00 255 ILE A C 1
ATOM 2126 O O . ILE A 1 255 ? -8.695 16.878 10.713 1.00 89.00 255 ILE A O 1
ATOM 2130 N N . GLN A 1 256 ? -6.787 16.727 11.872 1.00 87.75 256 GLN A N 1
ATOM 2131 C CA . GLN A 1 256 ? -6.550 18.173 11.925 1.00 87.75 256 GLN A CA 1
ATOM 2132 C C . GLN A 1 256 ? -5.951 18.733 10.637 1.00 87.75 256 GLN A C 1
ATOM 2134 O O . GLN A 1 256 ? -6.320 19.837 10.229 1.00 87.75 256 GLN A O 1
ATOM 2139 N N . ARG A 1 257 ? -5.075 17.979 9.965 1.00 86.81 257 ARG A N 1
ATOM 2140 C CA . ARG A 1 257 ? -4.286 18.433 8.807 1.00 86.81 257 ARG A CA 1
ATOM 2141 C C . ARG A 1 257 ? -4.491 17.601 7.544 1.00 86.81 257 ARG A C 1
ATOM 2143 O O . ARG A 1 257 ? -4.266 18.109 6.450 1.00 86.81 257 ARG A O 1
ATOM 2150 N N . GLY A 1 258 ? -4.936 16.355 7.671 1.00 83.31 258 GLY A N 1
ATOM 2151 C CA . GLY A 1 258 ? -5.098 15.438 6.545 1.00 83.31 258 GLY A CA 1
ATOM 2152 C C . GLY A 1 258 ? -6.242 15.818 5.606 1.00 83.31 258 GLY A C 1
ATOM 2153 O O . GLY A 1 258 ? -7.199 16.501 5.987 1.00 83.31 258 GLY A O 1
ATOM 2154 N N . GLY A 1 259 ? -6.127 15.369 4.356 1.00 83.94 259 GLY A N 1
ATOM 2155 C CA . GLY A 1 259 ? -7.153 15.524 3.325 1.00 83.94 259 GLY A CA 1
ATOM 2156 C C . GLY A 1 259 ? -8.273 14.484 3.415 1.00 83.94 259 GLY A C 1
ATOM 2157 O O . GLY A 1 259 ? -8.274 13.615 4.284 1.00 83.94 259 GLY A O 1
ATOM 2158 N N . ASP A 1 260 ? -9.226 14.575 2.492 1.00 82.12 260 ASP A N 1
ATOM 2159 C CA . ASP A 1 260 ? -10.355 13.647 2.308 1.00 82.12 260 ASP A CA 1
ATOM 2160 C C . ASP A 1 260 ? -9.877 12.206 2.141 1.00 82.12 260 ASP A C 1
ATOM 2162 O O . ASP A 1 260 ? -10.286 11.331 2.896 1.00 82.12 260 ASP A O 1
ATOM 2166 N N . TYR A 1 261 ? -8.915 11.980 1.246 1.00 82.06 261 TYR A N 1
ATOM 2167 C CA . TYR A 1 261 ? -8.371 10.655 0.966 1.00 82.06 261 TYR A CA 1
ATOM 2168 C C . TYR A 1 261 ? -7.802 9.972 2.213 1.00 82.06 261 TYR A C 1
ATOM 2170 O O . TYR A 1 261 ? -8.033 8.789 2.452 1.00 82.06 261 TYR A O 1
ATOM 2178 N N . GLN A 1 262 ? -7.050 10.726 3.015 1.00 85.88 262 GLN A N 1
ATOM 2179 C CA . GLN A 1 262 ? -6.365 10.185 4.181 1.00 85.88 262 GLN A CA 1
ATOM 2180 C C . GLN A 1 262 ? -7.355 9.826 5.288 1.00 85.88 262 GLN A C 1
ATOM 2182 O O . GLN A 1 262 ? -7.282 8.732 5.842 1.00 85.88 262 GLN A O 1
ATOM 2187 N N . VAL A 1 263 ? -8.304 10.717 5.580 1.00 90.00 263 VAL A N 1
ATOM 2188 C CA . VAL A 1 263 ? -9.314 10.458 6.611 1.00 90.00 263 VAL A CA 1
ATOM 2189 C C . VAL A 1 263 ? -10.285 9.374 6.159 1.00 90.00 263 VAL A C 1
ATOM 2191 O O . VAL A 1 263 ? -10.626 8.501 6.951 1.00 90.00 263 VAL A O 1
ATOM 2194 N N . GLN A 1 264 ? -10.647 9.338 4.877 1.00 88.31 264 GLN A N 1
ATOM 2195 C CA . GLN A 1 264 ? -11.422 8.240 4.310 1.00 88.31 264 GLN A CA 1
ATOM 2196 C C . GLN A 1 264 ? -10.707 6.891 4.486 1.00 88.31 264 GLN A C 1
ATOM 2198 O O . GLN A 1 264 ? -11.340 5.939 4.931 1.00 88.31 264 GLN A O 1
ATOM 2203 N N . ALA A 1 265 ? -9.405 6.795 4.192 1.00 87.31 265 ALA A N 1
ATOM 2204 C CA . ALA A 1 265 ? -8.647 5.553 4.369 1.00 87.31 265 ALA A CA 1
ATOM 2205 C C . ALA A 1 265 ? -8.617 5.079 5.835 1.00 87.31 265 ALA A C 1
ATOM 2207 O O . ALA A 1 265 ? -8.682 3.877 6.090 1.00 87.31 265 ALA A O 1
ATOM 2208 N N . ILE A 1 266 ? -8.565 6.008 6.794 1.00 91.12 266 ILE A N 1
ATOM 2209 C CA . ILE A 1 266 ? -8.658 5.702 8.230 1.00 91.12 266 ILE A CA 1
ATOM 2210 C C . ILE A 1 266 ? -10.049 5.173 8.583 1.00 91.12 266 ILE A C 1
ATOM 2212 O O . ILE A 1 266 ? -10.153 4.123 9.213 1.00 91.12 266 ILE A O 1
ATOM 2216 N N . LEU A 1 267 ? -11.112 5.862 8.154 1.00 92.88 267 LEU A N 1
ATOM 2217 C CA . LEU A 1 267 ? -12.492 5.436 8.404 1.00 92.88 267 LEU A CA 1
ATOM 2218 C C . LEU A 1 267 ? -12.775 4.057 7.791 1.00 92.88 267 LEU A C 1
ATOM 2220 O O . LEU A 1 267 ? -13.412 3.227 8.430 1.00 92.88 267 LEU A O 1
ATOM 2224 N N . ILE A 1 268 ? -12.263 3.792 6.585 1.00 90.44 268 ILE A N 1
ATOM 2225 C CA . ILE A 1 268 ? -12.328 2.479 5.925 1.00 90.44 268 ILE A CA 1
ATOM 2226 C C . ILE A 1 268 ? -11.655 1.409 6.789 1.00 90.44 268 ILE A C 1
ATOM 2228 O O . ILE A 1 268 ? -12.268 0.371 7.020 1.00 90.44 268 ILE A O 1
ATOM 2232 N N . GLY A 1 269 ? -10.447 1.664 7.302 1.00 91.56 269 GLY A N 1
ATOM 2233 C CA . GLY A 1 269 ? -9.759 0.734 8.203 1.00 91.56 269 GLY A CA 1
ATOM 2234 C C . GLY A 1 269 ? -10.566 0.463 9.468 1.00 91.56 269 GLY A C 1
ATOM 2235 O O . GLY A 1 269 ? -10.882 -0.681 9.775 1.00 91.56 269 GLY A O 1
ATOM 2236 N N . MET A 1 270 ? -11.011 1.518 10.150 1.00 93.50 270 MET A N 1
ATOM 2237 C CA . MET A 1 270 ? -11.828 1.377 11.358 1.00 93.50 270 MET A CA 1
ATOM 2238 C C . MET A 1 270 ? -13.133 0.613 11.104 1.00 93.50 270 MET A C 1
ATOM 2240 O O . MET A 1 270 ? -13.550 -0.171 11.951 1.00 93.50 270 MET A O 1
ATOM 2244 N N . LEU A 1 271 ? -13.766 0.800 9.940 1.00 93.69 271 LEU A N 1
ATOM 2245 C CA . LEU A 1 271 ? -14.935 0.023 9.527 1.00 93.69 271 LEU A CA 1
ATOM 2246 C C . LEU A 1 271 ? -14.588 -1.455 9.303 1.00 93.69 271 LEU A C 1
ATOM 2248 O O . LEU A 1 271 ? -15.363 -2.311 9.719 1.00 93.69 271 LEU A O 1
ATOM 2252 N N . VAL A 1 272 ? -13.434 -1.770 8.699 1.00 91.75 272 VAL A N 1
ATOM 2253 C CA . VAL A 1 272 ? -12.933 -3.156 8.606 1.00 91.75 272 VAL A CA 1
ATOM 2254 C C . VAL A 1 272 ? -12.813 -3.755 10.005 1.00 91.75 272 VAL A C 1
ATOM 2256 O O . VAL A 1 272 ? -13.387 -4.807 10.260 1.00 91.75 272 VAL A O 1
ATOM 2259 N N . LYS A 1 273 ? -12.172 -3.050 10.941 1.00 91.94 273 LYS A N 1
ATOM 2260 C CA . LYS A 1 273 ? -12.022 -3.505 12.329 1.00 91.94 273 LYS A CA 1
ATOM 2261 C C . LYS A 1 273 ? -13.365 -3.686 13.050 1.00 91.94 273 LYS A C 1
ATOM 2263 O O . LYS A 1 273 ? -13.579 -4.706 13.697 1.00 91.94 273 LYS A O 1
ATOM 2268 N N . HIS A 1 274 ? -14.305 -2.759 12.869 1.00 93.56 274 HIS A N 1
ATOM 2269 C CA . HIS A 1 274 ? -15.681 -2.883 13.362 1.00 93.56 274 HIS A CA 1
ATOM 2270 C C . HIS A 1 274 ? -16.371 -4.159 12.844 1.00 93.56 274 HIS A C 1
ATOM 2272 O O . HIS A 1 274 ? -16.936 -4.919 13.630 1.00 93.56 274 HIS A O 1
ATOM 2278 N N . PHE A 1 275 ? -16.306 -4.427 11.535 1.00 93.69 275 PHE A N 1
ATOM 2279 C CA . PHE A 1 275 ? -16.903 -5.632 10.953 1.00 93.69 275 PHE A CA 1
ATOM 2280 C C . PHE A 1 275 ? -16.193 -6.914 11.397 1.00 93.69 275 PHE A C 1
ATOM 2282 O O . PHE A 1 275 ? -16.861 -7.925 11.610 1.00 93.69 275 PHE A O 1
ATOM 2289 N N . THR A 1 276 ? -14.877 -6.870 11.608 1.00 92.94 276 THR A N 1
ATOM 2290 C CA . THR A 1 276 ? -14.123 -7.986 12.187 1.00 92.94 276 THR A CA 1
ATOM 2291 C C . THR A 1 276 ? -14.600 -8.305 13.603 1.00 92.94 276 THR A C 1
ATOM 2293 O O . THR A 1 276 ? -14.903 -9.463 13.883 1.00 92.94 276 THR A O 1
ATOM 2296 N N . TYR A 1 277 ? -14.768 -7.309 14.480 1.00 92.75 277 TYR A N 1
ATOM 2297 C CA . TYR A 1 277 ? -15.320 -7.540 15.821 1.00 92.75 277 TYR A CA 1
ATOM 2298 C C . TYR A 1 277 ? -16.728 -8.139 15.778 1.00 92.75 277 TYR A C 1
ATOM 2300 O O . TYR A 1 277 ? -16.994 -9.135 16.455 1.00 92.75 277 TYR A O 1
ATOM 2308 N N . LEU A 1 278 ? -17.609 -7.617 14.913 1.00 92.25 278 LEU A N 1
ATOM 2309 C CA . LEU A 1 278 ? -18.943 -8.196 14.720 1.00 92.25 278 LEU A CA 1
ATOM 2310 C C . LEU A 1 278 ? -18.878 -9.661 14.277 1.00 92.25 278 LEU A C 1
ATOM 2312 O O . LEU A 1 278 ? -19.614 -10.494 14.804 1.00 92.25 278 LEU A O 1
ATOM 2316 N N . ALA A 1 279 ? -18.003 -9.985 13.325 1.00 91.81 279 ALA A N 1
ATOM 2317 C CA . ALA A 1 279 ? -17.823 -11.344 12.827 1.00 91.81 279 ALA A CA 1
ATOM 2318 C C . ALA A 1 279 ? -17.320 -12.295 13.926 1.00 91.81 279 ALA A C 1
ATOM 2320 O O . ALA A 1 279 ? -17.835 -13.407 14.069 1.00 91.81 279 ALA A O 1
ATOM 2321 N N . LEU A 1 280 ? -16.379 -11.834 14.752 1.00 92.00 280 LEU A N 1
ATOM 2322 C CA . LEU A 1 280 ? -15.852 -12.575 15.900 1.00 92.00 280 LEU A CA 1
ATOM 2323 C C . LEU A 1 280 ? -16.853 -12.675 17.064 1.00 92.00 280 LEU A C 1
ATOM 2325 O O . LEU A 1 280 ? -16.677 -13.502 17.958 1.00 92.00 280 LEU A O 1
ATOM 2329 N N . GLY A 1 281 ? -17.943 -11.905 17.024 1.00 89.81 281 GLY A N 1
ATOM 2330 C CA . GLY A 1 281 ? -18.977 -11.897 18.054 1.00 89.81 281 GLY A CA 1
ATOM 2331 C C . GLY A 1 281 ? -18.685 -10.990 19.241 1.00 89.81 281 GLY A C 1
ATOM 2332 O O . GLY A 1 281 ? -19.342 -11.133 20.271 1.00 89.81 281 GLY A O 1
ATOM 2333 N N . ASP A 1 282 ? -17.723 -10.089 19.090 1.00 91.88 282 ASP A N 1
ATOM 2334 C CA . ASP A 1 282 ? -17.348 -9.078 20.068 1.00 91.88 282 ASP A CA 1
ATOM 2335 C C . ASP A 1 282 ? -18.177 -7.806 19.829 1.00 91.88 282 ASP A C 1
ATOM 2337 O O . ASP A 1 282 ? -17.751 -6.845 19.185 1.00 91.88 282 ASP A O 1
ATOM 2341 N N . GLU A 1 283 ? -19.441 -7.862 20.254 1.00 89.12 283 GLU A N 1
ATOM 2342 C CA . GLU A 1 283 ? -20.425 -6.802 20.003 1.00 89.12 283 GLU A CA 1
ATOM 2343 C C . GLU A 1 283 ? -20.056 -5.493 20.721 1.00 89.12 283 GLU A C 1
ATOM 2345 O O . GLU A 1 283 ? -20.262 -4.419 20.155 1.00 89.12 283 GLU A O 1
ATOM 2350 N N . ASP A 1 284 ? -19.453 -5.577 21.910 1.00 88.12 284 ASP A N 1
ATOM 2351 C CA . ASP A 1 284 ? -19.058 -4.411 22.703 1.00 88.12 284 ASP A CA 1
ATOM 2352 C C . ASP A 1 284 ? -17.961 -3.612 21.983 1.00 88.12 284 ASP A C 1
ATOM 2354 O O . ASP A 1 284 ? -18.150 -2.428 21.689 1.00 88.12 284 ASP A O 1
ATOM 2358 N N . ASN A 1 285 ? -16.861 -4.266 21.583 1.00 87.56 285 ASN A N 1
ATOM 2359 C CA . ASN A 1 285 ? -15.799 -3.591 20.831 1.00 87.56 285 ASN A CA 1
ATOM 2360 C C . ASN A 1 285 ? -16.291 -3.102 19.463 1.00 87.56 285 ASN A C 1
ATOM 2362 O O . ASN A 1 285 ? -15.902 -2.023 19.010 1.00 87.56 285 ASN A O 1
ATOM 2366 N N . ALA A 1 286 ? -17.177 -3.849 18.798 1.00 89.12 286 ALA A N 1
ATOM 2367 C CA . ALA A 1 286 ? -17.777 -3.385 17.555 1.00 89.12 286 ALA A CA 1
ATOM 2368 C C . ALA A 1 286 ? -18.550 -2.067 17.743 1.00 89.12 286 ALA A C 1
ATOM 2370 O O . ALA A 1 286 ? -18.378 -1.148 16.934 1.00 89.12 286 ALA A O 1
ATOM 2371 N N . ILE A 1 287 ? -19.380 -1.957 18.785 1.00 87.94 287 ILE A N 1
ATOM 2372 C CA . ILE A 1 287 ? -20.144 -0.739 19.096 1.00 87.94 287 ILE A CA 1
ATOM 2373 C C . ILE A 1 287 ? -19.194 0.419 19.400 1.00 87.94 287 ILE A C 1
ATOM 2375 O O . ILE A 1 287 ? -19.311 1.474 18.775 1.00 87.94 287 ILE A O 1
ATOM 2379 N N . GLU A 1 288 ? -18.211 0.211 20.278 1.00 87.31 288 GLU A N 1
ATOM 2380 C CA . GLU A 1 288 ? -17.256 1.256 20.662 1.00 87.31 288 GLU A CA 1
ATOM 2381 C C . GLU A 1 288 ? -16.489 1.817 19.453 1.00 87.31 288 GLU A C 1
ATOM 2383 O O . GLU A 1 288 ? -16.348 3.038 19.304 1.00 87.31 288 GLU A O 1
ATOM 2388 N N . TYR A 1 289 ? -16.041 0.944 18.540 1.00 87.56 289 TYR A N 1
ATOM 2389 C CA . TYR A 1 289 ? -15.378 1.367 17.304 1.00 87.56 289 TYR A CA 1
ATOM 2390 C C . TYR A 1 289 ? -16.312 2.146 16.378 1.00 87.56 289 TYR A C 1
ATOM 2392 O O . TYR A 1 289 ? -15.882 3.125 15.764 1.00 87.56 289 TYR A O 1
ATOM 2400 N N . TYR A 1 290 ? -17.586 1.757 16.282 1.00 91.94 290 TYR A N 1
ATOM 2401 C CA . TYR A 1 290 ? -18.548 2.473 15.447 1.00 91.94 290 TYR A CA 1
ATOM 2402 C C . TYR A 1 290 ? -18.857 3.872 15.983 1.00 91.94 290 TYR A C 1
ATOM 2404 O O . TYR A 1 290 ? -18.803 4.847 15.233 1.00 91.94 290 TYR A O 1
ATOM 2412 N N . GLU A 1 291 ? -19.079 4.008 17.288 1.00 90.62 291 GLU A N 1
ATOM 2413 C CA . GLU A 1 291 ? -19.252 5.321 17.913 1.00 90.62 291 GLU A CA 1
ATOM 2414 C C . GLU A 1 291 ? -18.005 6.200 17.726 1.00 90.62 291 GLU A C 1
ATOM 2416 O O . GLU A 1 291 ? -18.091 7.421 17.564 1.00 90.62 291 GLU A O 1
ATOM 2421 N N . PHE A 1 292 ? -16.813 5.595 17.731 1.00 90.75 292 PHE A N 1
ATOM 2422 C CA . PHE A 1 292 ? -15.580 6.325 17.462 1.00 90.75 292 PHE A CA 1
ATOM 2423 C C . PHE A 1 292 ? -15.492 6.828 16.018 1.00 90.75 292 PHE A C 1
ATOM 2425 O O . PHE A 1 292 ? -15.137 7.991 15.799 1.00 90.75 292 PHE A O 1
ATOM 2432 N N . ILE A 1 293 ? -15.883 5.997 15.052 1.00 94.38 293 ILE A N 1
ATOM 2433 C CA . ILE A 1 293 ? -16.019 6.361 13.637 1.00 94.38 293 ILE A CA 1
ATOM 2434 C C . ILE A 1 293 ? -16.973 7.554 13.473 1.00 94.38 293 ILE A C 1
ATOM 2436 O O . ILE A 1 293 ? -16.621 8.521 12.794 1.00 94.38 293 ILE A O 1
ATOM 2440 N N . GLU A 1 294 ? -18.137 7.535 14.133 1.00 94.25 294 GLU A N 1
ATOM 2441 C CA . GLU A 1 294 ? -19.114 8.633 14.090 1.00 94.25 294 GLU A CA 1
ATOM 2442 C C . GLU A 1 294 ? -18.511 9.954 14.588 1.00 94.25 294 GLU A C 1
ATOM 2444 O O . GLU A 1 294 ? -18.644 10.992 13.930 1.00 94.25 294 GLU A O 1
ATOM 2449 N N . ARG A 1 295 ? -17.774 9.922 15.707 1.00 92.75 295 ARG A N 1
ATOM 2450 C CA . ARG A 1 295 ? -17.101 11.112 16.256 1.00 92.75 295 ARG A CA 1
ATOM 2451 C C . ARG A 1 295 ? -16.043 11.676 15.307 1.00 92.75 295 ARG A C 1
ATOM 2453 O O . ARG A 1 295 ? -15.964 12.894 15.130 1.00 92.75 295 ARG A O 1
ATOM 2460 N N . ILE A 1 296 ? -15.230 10.814 14.692 1.00 93.44 296 ILE A N 1
ATOM 2461 C CA . ILE A 1 296 ? -14.190 11.230 13.737 1.00 93.44 296 ILE A CA 1
ATOM 2462 C C . ILE A 1 296 ? -14.825 11.853 12.496 1.00 93.44 296 ILE A C 1
ATOM 2464 O O . ILE A 1 296 ? -14.418 12.939 12.074 1.00 93.44 296 ILE A O 1
ATOM 2468 N N . TYR A 1 297 ? -15.844 11.194 11.942 1.00 94.38 297 TYR A N 1
ATOM 2469 C CA . TYR A 1 297 ? -16.580 11.679 10.783 1.00 94.38 297 TYR A CA 1
ATOM 2470 C C . TYR A 1 297 ? -17.209 13.052 11.047 1.00 94.38 297 TYR A C 1
ATOM 2472 O O . TYR A 1 297 ? -17.044 13.969 10.238 1.00 94.38 297 TYR A O 1
ATOM 2480 N N . ALA A 1 298 ? -17.880 13.222 12.191 1.00 94.12 298 ALA A N 1
ATOM 2481 C CA . ALA A 1 298 ? -18.501 14.487 12.574 1.00 94.12 298 ALA A CA 1
ATOM 2482 C C . ALA A 1 298 ? -17.462 15.611 12.697 1.00 94.12 298 ALA A C 1
ATOM 2484 O O . ALA A 1 298 ? -17.642 16.687 12.125 1.00 94.12 298 ALA A O 1
ATOM 2485 N N . ARG A 1 299 ? -16.330 15.349 13.366 1.00 92.38 299 ARG A N 1
ATOM 2486 C CA . ARG A 1 299 ? -15.244 16.329 13.525 1.00 92.38 299 ARG A CA 1
ATOM 2487 C C . ARG A 1 299 ? -14.636 16.744 12.186 1.00 92.38 299 ARG A C 1
ATOM 2489 O O . ARG A 1 299 ? -14.389 17.929 11.964 1.00 92.38 299 ARG A O 1
ATOM 2496 N N . TYR A 1 300 ? -14.389 15.785 11.296 1.00 92.94 300 TYR A N 1
ATOM 2497 C CA . TYR A 1 300 ? -13.872 16.078 9.962 1.00 92.94 300 TYR A CA 1
ATOM 2498 C C . TYR A 1 300 ? -14.874 16.891 9.136 1.00 92.94 300 TYR A C 1
ATOM 2500 O O . TYR A 1 300 ? -14.496 17.890 8.521 1.00 92.94 300 TYR A O 1
ATOM 2508 N N . SER A 1 301 ? -16.142 16.476 9.142 1.00 92.00 301 SER A N 1
ATOM 2509 C CA . SER A 1 301 ? -17.218 17.132 8.393 1.00 92.00 301 SER A CA 1
ATOM 2510 C C . SER A 1 301 ? -17.412 18.574 8.851 1.00 92.00 301 SER A C 1
ATOM 2512 O O . SER A 1 301 ? -17.502 19.470 8.019 1.00 92.00 301 SER A O 1
ATOM 2514 N N . GLU A 1 302 ? -17.366 18.819 10.162 1.00 92.44 302 GLU A N 1
ATOM 2515 C CA . GLU A 1 302 ? -17.423 20.167 10.732 1.00 92.44 302 GLU A CA 1
ATOM 2516 C C . GLU A 1 302 ? -16.234 21.027 10.280 1.00 92.44 302 GLU A C 1
ATOM 2518 O O . GLU A 1 302 ? -16.414 22.170 9.859 1.00 92.44 302 GLU A O 1
ATOM 2523 N N . ARG A 1 303 ? -15.013 20.472 10.281 1.00 91.06 303 ARG A N 1
ATOM 2524 C CA . ARG A 1 303 ? -13.822 21.169 9.763 1.00 91.06 303 ARG A CA 1
ATOM 2525 C C . ARG A 1 303 ? -13.975 21.536 8.283 1.00 91.06 303 ARG A C 1
ATOM 2527 O O . ARG A 1 303 ? -13.535 22.606 7.870 1.00 91.06 303 ARG A O 1
ATOM 2534 N N . MET A 1 304 ? -14.592 20.660 7.490 1.00 90.75 304 MET A N 1
ATOM 2535 C CA . MET A 1 304 ? -14.745 20.817 6.040 1.00 90.75 304 MET A CA 1
ATOM 2536 C C . MET A 1 304 ? -16.082 21.431 5.609 1.00 90.75 304 MET A C 1
ATOM 2538 O O . MET A 1 304 ? -16.333 21.534 4.408 1.00 90.75 304 MET A O 1
ATOM 2542 N N . LYS A 1 305 ? -16.913 21.916 6.542 1.00 90.25 305 LYS A N 1
ATOM 2543 C CA . LYS A 1 305 ? -18.247 22.473 6.245 1.00 90.25 305 LYS A CA 1
ATOM 2544 C C . LYS A 1 305 ? -18.240 23.624 5.232 1.00 90.25 305 LYS A C 1
ATOM 2546 O O . LYS A 1 305 ? -19.210 23.816 4.512 1.00 90.25 305 LYS A O 1
ATOM 2551 N N . ASN A 1 306 ? -17.125 24.355 5.143 1.00 88.38 306 ASN A N 1
ATOM 2552 C CA . ASN A 1 306 ? -16.928 25.471 4.210 1.00 88.38 306 ASN A CA 1
ATOM 2553 C C . ASN A 1 306 ? -16.266 25.048 2.880 1.00 88.38 306 ASN A C 1
ATOM 2555 O O . ASN A 1 306 ? -15.930 25.892 2.052 1.00 88.38 306 ASN A O 1
ATOM 2559 N N . SER A 1 307 ? -15.986 23.761 2.673 1.00 85.81 307 SER A N 1
ATOM 2560 C CA . SER A 1 307 ? -15.425 23.218 1.425 1.00 85.81 307 SER A CA 1
ATOM 2561 C C . SER A 1 307 ? -15.929 21.793 1.111 1.00 85.81 307 SER A C 1
ATOM 2563 O O . SER A 1 307 ? -15.117 20.939 0.729 1.00 85.81 307 SER A O 1
ATOM 2565 N N . PRO A 1 308 ? -17.244 21.513 1.235 1.00 79.88 308 PRO A N 1
ATOM 2566 C CA . PRO A 1 308 ? -17.779 20.153 1.161 1.00 79.88 308 PRO A CA 1
ATOM 2567 C C . PRO A 1 308 ? -17.602 19.514 -0.223 1.00 79.88 308 PRO A C 1
ATOM 2569 O O . PRO A 1 308 ? -17.359 18.321 -0.321 1.00 79.88 308 PRO A O 1
ATOM 2572 N N . GLU A 1 309 ? -17.638 20.291 -1.306 1.00 76.19 309 GLU A N 1
ATOM 2573 C CA . GLU A 1 309 ? -17.507 19.746 -2.668 1.00 76.19 309 GLU A CA 1
ATOM 2574 C C . GLU A 1 309 ? -16.078 19.318 -3.025 1.00 76.19 309 GLU A C 1
ATOM 2576 O O . GLU A 1 309 ? -15.873 18.439 -3.860 1.00 76.19 309 GLU A O 1
ATOM 2581 N N . ARG A 1 310 ? -15.070 19.955 -2.415 1.00 73.12 310 ARG A N 1
ATOM 2582 C CA . ARG A 1 310 ? -13.657 19.692 -2.723 1.00 73.12 310 ARG A CA 1
ATOM 2583 C C . ARG A 1 310 ? -13.039 18.674 -1.776 1.00 73.12 310 ARG A C 1
ATOM 2585 O O . ARG A 1 310 ? -12.199 17.896 -2.208 1.00 73.12 310 ARG A O 1
ATOM 2592 N N . MET A 1 311 ? -13.396 18.758 -0.497 1.00 81.00 311 MET A N 1
ATOM 2593 C CA . MET A 1 311 ? -12.760 18.012 0.592 1.00 81.00 311 MET A CA 1
ATOM 2594 C C . MET A 1 311 ? -13.790 17.356 1.518 1.00 81.00 311 MET A C 1
ATOM 2596 O O . MET A 1 311 ? -13.433 16.926 2.605 1.00 81.00 311 MET A O 1
ATOM 2600 N N . GLY A 1 312 ? -15.075 17.336 1.162 1.00 84.06 312 GLY A N 1
ATOM 2601 C CA . GLY A 1 312 ? -16.085 16.655 1.964 1.00 84.06 312 GLY A CA 1
ATOM 2602 C C . GLY A 1 312 ? -15.956 15.141 1.855 1.00 84.06 312 GLY A C 1
ATOM 2603 O O . GLY A 1 312 ? -15.511 14.605 0.840 1.00 84.06 312 GLY A O 1
ATOM 2604 N N . LEU A 1 313 ? -16.372 14.455 2.914 1.00 88.06 313 LEU A N 1
ATOM 2605 C CA . LEU A 1 313 ? -16.585 13.015 2.871 1.00 88.06 313 LEU A CA 1
ATOM 2606 C C . LEU A 1 313 ? -18.005 12.732 2.356 1.00 88.06 313 LEU A C 1
ATOM 2608 O O . LEU A 1 313 ? -18.912 13.531 2.608 1.00 88.06 313 LEU A O 1
ATOM 2612 N N . PRO A 1 314 ? -18.223 11.604 1.660 1.00 87.31 314 PRO A N 1
ATOM 2613 C CA . PRO A 1 314 ? -19.577 11.122 1.402 1.00 87.31 314 PRO A CA 1
ATOM 2614 C C . PRO A 1 314 ? -20.287 10.804 2.729 1.00 87.31 314 PRO A C 1
ATOM 2616 O O . PRO A 1 314 ? -19.606 10.585 3.735 1.00 87.31 314 PRO A O 1
ATOM 2619 N N . PRO A 1 315 ? -21.630 10.720 2.742 1.00 90.19 315 PRO A N 1
ATOM 2620 C CA . PRO A 1 315 ? -22.384 10.354 3.936 1.00 90.19 315 PRO A CA 1
ATOM 2621 C C . PRO A 1 315 ? -21.811 9.113 4.631 1.00 90.19 315 PRO A C 1
ATOM 2623 O O . PRO A 1 315 ? -21.496 8.114 3.983 1.00 90.19 315 PRO A O 1
ATOM 2626 N N . LEU A 1 316 ? -21.701 9.153 5.963 1.00 90.56 316 LEU A N 1
ATOM 2627 C CA . LEU A 1 316 ? -21.104 8.059 6.739 1.00 90.56 316 LEU A CA 1
ATOM 2628 C C . LEU A 1 316 ? -21.784 6.705 6.481 1.00 90.56 316 LEU A C 1
ATOM 2630 O O . LEU A 1 316 ? -21.125 5.670 6.413 1.00 90.56 316 LEU A O 1
ATOM 2634 N N . GLU A 1 317 ? -23.098 6.710 6.287 1.00 87.44 317 GLU A N 1
ATOM 2635 C CA . GLU A 1 317 ? -23.855 5.501 5.961 1.00 87.44 317 GLU A CA 1
ATOM 2636 C C . GLU A 1 317 ? -23.489 4.914 4.592 1.00 87.44 317 GLU A C 1
ATOM 2638 O O . GLU A 1 317 ? -23.442 3.690 4.444 1.00 87.44 317 GLU A O 1
ATOM 2643 N N . ASP A 1 318 ? -23.154 5.755 3.611 1.00 86.44 318 ASP A N 1
ATOM 2644 C CA . ASP A 1 318 ? -22.675 5.297 2.306 1.00 86.44 318 ASP A CA 1
ATOM 2645 C C . ASP A 1 318 ? -21.272 4.695 2.429 1.00 86.44 318 ASP A C 1
ATOM 2647 O O . ASP A 1 318 ? -21.007 3.638 1.845 1.00 86.44 318 ASP A O 1
ATOM 2651 N N . LEU A 1 319 ? -20.396 5.296 3.251 1.00 87.12 319 LEU A N 1
ATOM 2652 C CA . LEU A 1 319 ? -19.089 4.715 3.594 1.00 87.12 319 LEU A CA 1
ATOM 2653 C C . LEU A 1 319 ? -19.258 3.336 4.229 1.00 87.12 319 LEU A C 1
ATOM 2655 O O . LEU A 1 319 ? -18.646 2.367 3.778 1.00 87.12 319 LEU A O 1
ATOM 2659 N N . ARG A 1 320 ? -20.124 3.232 5.242 1.00 89.50 320 ARG A N 1
ATOM 2660 C CA . ARG A 1 320 ? -20.396 1.986 5.961 1.00 89.50 320 ARG A CA 1
ATOM 2661 C C . ARG A 1 320 ? -20.939 0.906 5.035 1.00 89.50 320 ARG A C 1
ATOM 2663 O O . ARG A 1 320 ? -20.416 -0.205 5.024 1.00 89.50 320 ARG A O 1
ATOM 2670 N N . ARG A 1 321 ? -21.966 1.221 4.243 1.00 85.88 321 ARG A N 1
ATOM 2671 C CA . ARG A 1 321 ? -22.593 0.290 3.292 1.00 85.88 321 ARG A CA 1
ATOM 2672 C C . ARG A 1 321 ? -21.596 -0.201 2.255 1.00 85.88 321 ARG A C 1
ATOM 2674 O O . ARG A 1 321 ? -21.523 -1.401 1.982 1.00 85.88 321 ARG A O 1
ATOM 2681 N N . THR A 1 322 ? -20.834 0.719 1.673 1.00 83.00 322 THR A N 1
ATOM 2682 C CA . THR A 1 322 ? -19.888 0.366 0.618 1.00 83.00 322 THR A CA 1
ATOM 2683 C C . THR A 1 322 ? -18.748 -0.470 1.183 1.00 83.00 322 THR A C 1
ATOM 2685 O O . THR A 1 322 ? -18.415 -1.501 0.606 1.00 83.00 322 THR A O 1
ATOM 2688 N N . ARG A 1 323 ? -18.227 -0.114 2.364 1.00 88.19 323 ARG A N 1
ATOM 2689 C CA . ARG A 1 323 ? -17.193 -0.905 3.040 1.00 88.19 323 ARG A CA 1
ATOM 2690 C C . ARG A 1 323 ? -17.701 -2.264 3.514 1.00 88.19 323 ARG A C 1
ATOM 2692 O O . ARG A 1 323 ? -16.950 -3.222 3.419 1.00 88.19 323 ARG A O 1
ATOM 2699 N N . LEU A 1 324 ? -18.950 -2.387 3.966 1.00 89.25 324 LEU A N 1
ATOM 2700 C CA . LEU A 1 324 ? -19.552 -3.690 4.278 1.00 89.25 324 LEU A CA 1
ATOM 2701 C C . LEU A 1 324 ? -19.631 -4.562 3.024 1.00 89.25 324 LEU A C 1
ATOM 2703 O O . LEU A 1 324 ? -19.245 -5.725 3.051 1.00 89.25 324 LEU A O 1
ATOM 2707 N N . THR A 1 325 ? -20.098 -3.988 1.913 1.00 84.25 325 THR A N 1
ATOM 2708 C CA . THR A 1 325 ? -20.161 -4.689 0.623 1.00 84.25 325 THR A CA 1
ATOM 2709 C C . THR A 1 325 ? -18.769 -5.176 0.233 1.00 84.25 325 THR A C 1
ATOM 2711 O O . THR A 1 325 ? -18.593 -6.356 -0.034 1.00 84.25 325 THR A O 1
ATOM 2714 N N . ALA A 1 326 ? -17.774 -4.292 0.285 1.00 82.56 326 ALA A N 1
ATOM 2715 C CA . ALA A 1 326 ? -16.377 -4.607 0.026 1.00 82.56 326 ALA A CA 1
ATOM 2716 C C . ALA A 1 326 ? -15.840 -5.705 0.962 1.00 82.56 326 ALA A C 1
ATOM 2718 O O . ALA A 1 326 ? -15.319 -6.704 0.487 1.00 82.56 326 ALA A O 1
ATOM 2719 N N . PHE A 1 327 ? -16.061 -5.597 2.275 1.00 87.31 327 PHE A N 1
ATOM 2720 C CA . PHE A 1 327 ? -15.645 -6.590 3.273 1.00 87.31 327 PHE A CA 1
ATOM 2721 C C . PHE A 1 327 ? -16.191 -7.986 2.944 1.00 87.31 327 PHE A C 1
ATOM 2723 O O . PHE A 1 327 ? -15.453 -8.963 2.921 1.00 87.31 327 PHE A O 1
ATOM 2730 N N . LEU A 1 328 ? -17.477 -8.078 2.593 1.00 85.56 328 LEU A N 1
ATOM 2731 C CA . LEU A 1 328 ? -18.137 -9.338 2.231 1.00 85.56 328 LEU A CA 1
ATOM 2732 C C . LEU A 1 328 ? -17.619 -9.956 0.916 1.00 85.56 328 LEU A C 1
ATOM 2734 O O . LEU A 1 328 ? -17.984 -11.092 0.599 1.00 85.56 328 LEU A O 1
ATOM 2738 N N . LEU A 1 329 ? -16.822 -9.208 0.150 1.00 79.69 329 LEU A N 1
ATOM 2739 C CA . LEU A 1 329 ? -16.239 -9.599 -1.133 1.00 79.69 329 LEU A CA 1
ATOM 2740 C C . LEU A 1 329 ? -14.715 -9.794 -1.074 1.00 79.69 329 LEU A C 1
ATOM 2742 O O . LEU A 1 329 ? -14.175 -10.508 -1.917 1.00 79.69 329 LEU A O 1
ATOM 2746 N N . GLU A 1 330 ? -14.036 -9.127 -0.142 1.00 79.25 330 GLU A N 1
ATOM 2747 C CA . GLU A 1 330 ? -12.575 -8.962 -0.072 1.00 79.25 330 GLU A CA 1
ATOM 2748 C C . GLU A 1 330 ? -11.919 -9.784 1.029 1.00 79.25 330 GLU A C 1
ATOM 2750 O O . GLU A 1 330 ? -10.768 -10.186 0.870 1.00 79.25 330 GLU A O 1
ATOM 2755 N N . GLU A 1 331 ? -12.632 -10.023 2.126 1.00 84.56 331 GLU A N 1
ATOM 2756 C CA . GLU A 1 331 ? -12.077 -10.679 3.306 1.00 84.56 331 GLU A CA 1
ATOM 2757 C C . GLU A 1 331 ? -12.127 -12.204 3.213 1.00 84.56 331 GLU A C 1
ATOM 2759 O O . GLU A 1 331 ? -12.776 -12.792 2.339 1.00 84.56 331 GLU A O 1
ATOM 2764 N N . ASP A 1 332 ? -11.444 -12.848 4.159 1.00 83.81 332 ASP A N 1
ATOM 2765 C CA . ASP A 1 332 ? -11.419 -14.299 4.303 1.00 83.81 332 ASP A CA 1
ATOM 2766 C C . ASP A 1 332 ? -12.848 -14.905 4.307 1.00 83.81 332 ASP A C 1
ATOM 2768 O O . ASP A 1 332 ? -13.719 -14.453 5.064 1.00 83.81 332 ASP A O 1
ATOM 2772 N N . PRO A 1 333 ? -13.124 -15.953 3.502 1.00 87.06 333 PRO A N 1
ATOM 2773 C CA . PRO A 1 333 ? -14.464 -16.528 3.387 1.00 87.06 333 PRO A CA 1
ATOM 2774 C C . PRO A 1 333 ? -15.074 -17.010 4.709 1.00 87.06 333 PRO A C 1
ATOM 2776 O O . PRO A 1 333 ? -16.300 -16.968 4.864 1.00 87.06 333 PRO A O 1
ATOM 2779 N N . LYS A 1 334 ? -14.254 -17.466 5.668 1.00 88.94 334 LYS A N 1
ATOM 2780 C CA . LYS A 1 334 ? -14.730 -17.892 6.990 1.00 88.94 334 LYS A CA 1
ATOM 2781 C C . LYS A 1 334 ? -15.146 -16.676 7.817 1.00 88.94 334 LYS A C 1
ATOM 2783 O O . LYS A 1 334 ? -16.241 -16.705 8.380 1.00 88.94 334 LYS A O 1
ATOM 2788 N N . MET A 1 335 ? -14.353 -15.604 7.820 1.00 89.25 335 MET A N 1
ATOM 2789 C CA . MET A 1 335 ? -14.720 -14.329 8.454 1.00 89.25 335 MET A CA 1
ATOM 2790 C C . MET A 1 335 ? -16.025 -13.765 7.869 1.00 89.25 335 MET A C 1
ATOM 2792 O O . MET A 1 335 ? -16.954 -13.406 8.595 1.00 89.25 335 MET A O 1
ATOM 2796 N N . VAL A 1 336 ? -16.152 -13.774 6.540 1.00 89.50 336 VAL A N 1
ATOM 2797 C CA . VAL A 1 336 ? -17.365 -13.335 5.836 1.00 89.50 336 VAL A CA 1
ATOM 2798 C C . VAL A 1 336 ? -18.583 -14.177 6.229 1.00 89.50 336 VAL A C 1
ATOM 2800 O O . VAL A 1 336 ? -19.664 -13.633 6.466 1.00 89.50 336 VAL A O 1
ATOM 2803 N N . ALA A 1 337 ? -18.443 -15.502 6.318 1.00 88.75 337 ALA A N 1
ATOM 2804 C CA . ALA A 1 337 ? -19.534 -16.385 6.734 1.00 88.75 337 ALA A CA 1
ATOM 2805 C C . ALA A 1 337 ? -19.989 -16.116 8.181 1.00 88.75 337 ALA A C 1
ATOM 2807 O O . ALA A 1 337 ? -21.193 -16.121 8.462 1.00 88.75 337 ALA A O 1
ATOM 2808 N N . GLN A 1 338 ? -19.044 -15.837 9.082 1.00 91.81 338 GLN A N 1
ATOM 2809 C CA . GLN A 1 338 ? -19.336 -15.461 10.466 1.00 91.81 338 GLN A CA 1
ATOM 2810 C C . GLN A 1 338 ? -20.097 -14.132 10.535 1.00 91.81 338 GLN A C 1
ATOM 2812 O O . GLN A 1 338 ? -21.162 -14.074 11.155 1.00 91.81 338 GLN A O 1
ATOM 2817 N N . LEU A 1 339 ? -19.627 -13.103 9.818 1.00 91.62 339 LEU A N 1
ATOM 2818 C CA . LEU A 1 339 ? -20.306 -11.807 9.749 1.00 91.62 339 LEU A CA 1
ATOM 2819 C C . LEU A 1 339 ? -21.729 -11.937 9.201 1.00 91.62 339 LEU A C 1
ATOM 2821 O O . LEU A 1 339 ? -22.671 -11.415 9.795 1.00 91.62 339 LEU A O 1
ATOM 2825 N N . ARG A 1 340 ? -21.912 -12.681 8.100 1.00 89.12 340 ARG A N 1
ATOM 2826 C CA . ARG A 1 340 ? -23.245 -12.925 7.527 1.00 89.12 340 ARG A CA 1
ATOM 2827 C C . ARG A 1 340 ? -24.194 -13.552 8.536 1.00 89.12 340 ARG A C 1
ATOM 2829 O O . ARG A 1 340 ? -25.338 -13.125 8.633 1.00 89.12 340 ARG A O 1
ATOM 2836 N N . THR A 1 341 ? -23.715 -14.534 9.293 1.00 88.94 341 THR A N 1
ATOM 2837 C CA . THR A 1 341 ? -24.516 -15.208 10.322 1.00 88.94 341 THR A CA 1
ATOM 2838 C C . THR A 1 341 ? -24.940 -14.226 11.411 1.00 88.94 341 THR A C 1
ATOM 2840 O O . THR A 1 341 ? -26.115 -14.166 11.763 1.00 88.94 341 THR A O 1
ATOM 2843 N N . ARG A 1 342 ? -24.001 -13.410 11.901 1.00 86.06 342 ARG A N 1
ATOM 2844 C CA . ARG A 1 342 ? -24.248 -12.409 12.950 1.00 86.06 342 ARG A CA 1
ATOM 2845 C C . ARG A 1 342 ? -25.220 -11.318 12.513 1.00 86.06 342 ARG A C 1
ATOM 2847 O O . ARG A 1 342 ? -26.072 -10.910 13.292 1.00 86.06 342 ARG A O 1
ATOM 2854 N N . MET A 1 343 ? -25.122 -10.890 11.260 1.00 85.44 343 MET A N 1
ATOM 2855 C CA . MET A 1 343 ? -25.975 -9.850 10.687 1.00 85.44 343 MET A CA 1
ATOM 2856 C C . MET A 1 343 ? -27.286 -10.385 10.080 1.00 85.44 343 MET A C 1
ATOM 2858 O O . MET A 1 343 ? -28.070 -9.602 9.551 1.00 85.44 343 MET A O 1
ATOM 2862 N N . GLY A 1 344 ? -27.532 -11.701 10.108 1.00 84.62 344 GLY A N 1
ATOM 2863 C CA . GLY A 1 344 ? -28.717 -12.305 9.485 1.00 84.62 344 GLY A CA 1
ATOM 2864 C C . GLY A 1 344 ? -28.764 -12.154 7.957 1.00 84.62 344 GLY A C 1
ATOM 2865 O O . GLY A 1 344 ? -29.842 -12.087 7.368 1.00 84.62 344 GLY A O 1
ATOM 2866 N N . LEU A 1 345 ? -27.605 -12.074 7.297 1.00 81.94 345 LEU A N 1
ATOM 2867 C CA . LEU A 1 345 ? -27.500 -11.855 5.854 1.00 81.94 345 LEU A CA 1
ATOM 2868 C C . LEU A 1 345 ? -27.542 -13.180 5.079 1.00 81.94 345 LEU A C 1
ATOM 2870 O O . LEU A 1 345 ? -26.712 -14.067 5.280 1.00 81.94 345 LEU A O 1
ATOM 2874 N N . GLY A 1 346 ? -28.481 -13.290 4.134 1.00 70.12 346 GLY A N 1
ATOM 2875 C CA . GLY A 1 346 ? -28.543 -14.399 3.176 1.00 70.12 346 GLY A CA 1
ATOM 2876 C C . GLY A 1 346 ? -27.396 -14.393 2.148 1.00 70.12 346 GLY A C 1
ATOM 2877 O O . GLY A 1 346 ? -26.627 -13.436 2.043 1.00 70.12 346 GLY A O 1
ATOM 2878 N N . ARG A 1 347 ? -27.293 -15.460 1.338 1.00 62.16 347 ARG A N 1
ATOM 2879 C CA . ARG A 1 347 ? -26.229 -15.626 0.319 1.00 62.16 347 ARG A CA 1
ATOM 2880 C C . ARG A 1 347 ? -26.290 -14.625 -0.851 1.00 62.16 347 ARG A C 1
ATOM 2882 O O . ARG A 1 347 ? -25.289 -14.472 -1.536 1.00 62.16 347 ARG A O 1
ATOM 2889 N N . THR A 1 348 ? -27.427 -13.969 -1.093 1.00 52.34 348 THR A N 1
ATOM 2890 C CA . THR A 1 348 ? -27.692 -13.194 -2.327 1.00 52.34 348 THR A CA 1
ATOM 2891 C C . THR A 1 348 ? -28.036 -11.712 -2.118 1.00 52.34 348 THR A C 1
ATOM 2893 O O . THR A 1 348 ? -28.245 -10.998 -3.094 1.00 52.34 348 THR A O 1
ATOM 2896 N N . ASN A 1 349 ? -28.042 -11.190 -0.886 1.00 49.59 349 ASN A N 1
ATOM 2897 C CA . ASN A 1 349 ? -28.548 -9.836 -0.598 1.00 49.59 349 ASN A CA 1
ATOM 2898 C C . ASN A 1 349 ? -27.452 -8.744 -0.554 1.00 49.59 349 ASN A C 1
ATOM 2900 O O . ASN A 1 349 ? -27.380 -7.966 0.390 1.00 49.59 349 ASN A O 1
ATOM 2904 N N . TYR A 1 350 ? -26.626 -8.677 -1.605 1.00 48.78 350 TYR A N 1
ATOM 2905 C CA . TYR A 1 350 ? -25.717 -7.568 -1.982 1.00 48.78 350 TYR A CA 1
ATOM 2906 C C . TYR A 1 350 ? -26.392 -6.198 -2.083 1.00 48.78 350 TYR A C 1
ATOM 2908 O O . TYR A 1 350 ? -26.090 -5.223 -1.397 1.00 48.78 350 TYR A O 1
ATOM 2916 N N . HIS A 1 351 ? -27.325 -6.143 -3.026 1.00 43.25 351 HIS A N 1
ATOM 2917 C CA . HIS A 1 351 ? -27.754 -4.894 -3.645 1.00 43.25 351 HIS A CA 1
ATOM 2918 C C . HIS A 1 351 ? -28.928 -4.217 -2.920 1.00 43.25 351 HIS A C 1
ATOM 2920 O O . HIS A 1 351 ? -29.315 -3.111 -3.286 1.00 43.25 351 HIS A O 1
ATOM 2926 N N . HIS A 1 352 ? -29.466 -4.850 -1.869 1.00 42.28 352 HIS A N 1
ATOM 2927 C CA . HIS A 1 352 ? -30.690 -4.425 -1.178 1.00 42.28 352 HIS A CA 1
ATOM 2928 C C . HIS A 1 352 ? -30.555 -4.331 0.349 1.00 42.28 352 HIS A C 1
ATOM 2930 O O . HIS A 1 352 ? -31.558 -4.429 1.047 1.00 42.28 352 HIS A O 1
ATOM 2936 N N . LEU A 1 353 ? -29.349 -4.130 0.894 1.00 48.44 353 LEU A N 1
ATOM 2937 C CA . LEU A 1 353 ? -29.168 -3.854 2.329 1.00 48.44 353 LEU A CA 1
ATOM 2938 C C . LEU A 1 353 ? -29.880 -2.536 2.705 1.00 48.44 353 LEU A C 1
ATOM 2940 O O . LEU A 1 353 ? -29.300 -1.460 2.606 1.00 48.44 353 LEU A O 1
ATOM 2944 N N . THR A 1 354 ? -31.165 -2.556 3.050 1.00 41.72 354 THR A N 1
ATOM 2945 C CA . THR A 1 354 ? -31.917 -1.353 3.438 1.00 41.72 354 THR A CA 1
ATOM 2946 C C . THR A 1 354 ? -31.589 -0.935 4.876 1.00 41.72 354 THR A C 1
ATOM 2948 O O . THR A 1 354 ? -31.132 -1.726 5.696 1.00 41.72 354 THR A O 1
ATOM 2951 N N . LEU A 1 355 ? -31.778 0.358 5.161 1.00 41.28 355 LEU A N 1
ATOM 2952 C CA . LEU A 1 355 ? -31.345 1.077 6.372 1.00 41.28 355 LEU A CA 1
ATOM 2953 C C . LEU A 1 355 ? -31.859 0.498 7.709 1.00 41.28 355 LEU A C 1
ATOM 2955 O O . LEU A 1 355 ? -31.314 0.820 8.764 1.00 41.28 355 LEU A O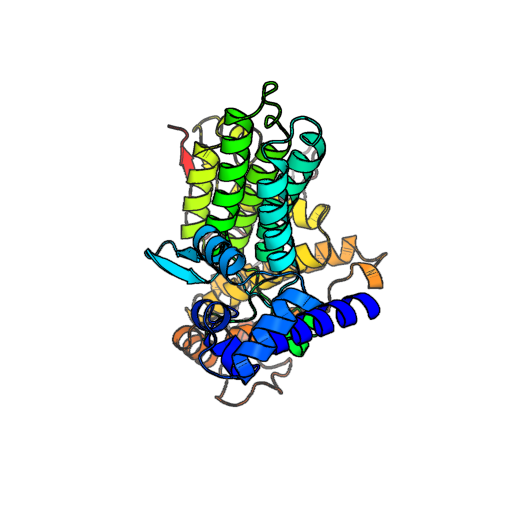 1
ATOM 2959 N N . GLU A 1 356 ? -32.887 -0.349 7.688 1.00 39.00 356 GLU A N 1
ATOM 2960 C CA . GLU A 1 356 ? -33.574 -0.822 8.896 1.00 39.00 356 GLU A CA 1
ATOM 2961 C C . GLU A 1 356 ? -32.934 -2.056 9.541 1.00 39.00 356 GLU A C 1
ATOM 2963 O O . GLU A 1 356 ? -33.050 -2.239 10.754 1.00 39.00 356 GLU A O 1
ATOM 2968 N N . THR A 1 357 ? -32.192 -2.875 8.788 1.00 43.09 357 THR A N 1
ATOM 2969 C CA . THR A 1 357 ? -31.685 -4.161 9.304 1.00 43.09 357 THR A CA 1
ATOM 2970 C C . THR A 1 357 ? -30.524 -4.012 10.296 1.00 43.09 357 THR A C 1
ATOM 2972 O O . THR A 1 357 ? -30.237 -4.948 11.031 1.00 43.09 357 THR A O 1
ATOM 2975 N N . ASN A 1 358 ? -29.888 -2.834 10.373 1.00 44.50 358 ASN A N 1
ATOM 2976 C CA . ASN A 1 358 ? -28.713 -2.602 11.228 1.00 44.50 358 ASN A CA 1
ATOM 2977 C C . ASN A 1 358 ? -28.994 -1.796 12.504 1.00 44.50 358 ASN A C 1
ATOM 2979 O O . ASN A 1 358 ? -28.208 -1.870 13.444 1.00 44.50 358 ASN A O 1
ATOM 2983 N N . ARG A 1 359 ? -30.094 -1.034 12.580 1.00 40.09 359 ARG A N 1
ATOM 2984 C CA . ARG A 1 359 ? -30.450 -0.324 13.823 1.00 40.09 359 ARG A CA 1
ATOM 2985 C C . ARG A 1 359 ? -31.149 -1.240 14.823 1.00 40.09 359 ARG A C 1
ATOM 2987 O O . ARG A 1 359 ? -30.887 -1.136 16.015 1.00 40.09 359 ARG A O 1
ATOM 2994 N N . LEU A 1 360 ? -32.006 -2.147 14.353 1.00 37.72 360 LEU A N 1
ATOM 2995 C CA . LEU A 1 360 ? -32.851 -2.960 15.231 1.00 37.72 360 LEU A CA 1
ATOM 2996 C C . LEU A 1 360 ? -32.089 -4.085 15.947 1.00 37.72 360 LEU A C 1
ATOM 2998 O O . LEU A 1 360 ? -32.436 -4.403 17.077 1.00 37.72 360 LEU A O 1
ATOM 3002 N N . THR A 1 361 ? -31.021 -4.639 15.372 1.00 43.16 361 THR A N 1
ATOM 3003 C CA . THR A 1 361 ? -30.260 -5.731 16.013 1.00 43.16 361 THR A CA 1
ATOM 3004 C C . THR A 1 361 ? -29.291 -5.228 17.089 1.00 43.16 361 THR A C 1
ATOM 3006 O O . THR A 1 361 ? -29.116 -5.898 18.102 1.00 43.16 361 THR A O 1
ATOM 3009 N N . LEU A 1 362 ? -28.718 -4.030 16.908 1.00 40.62 362 LEU A N 1
ATOM 3010 C CA . LEU A 1 362 ? -27.784 -3.407 17.859 1.00 40.62 362 LEU A CA 1
ATOM 3011 C C . LEU A 1 362 ? -28.505 -2.639 18.984 1.00 40.62 362 LEU A C 1
ATOM 3013 O O . LEU A 1 362 ? -28.100 -2.726 20.139 1.00 40.62 362 LEU A O 1
ATOM 3017 N N . LEU A 1 363 ? -29.620 -1.952 18.693 1.00 39.59 363 LEU A N 1
ATOM 3018 C CA . LEU A 1 363 ? -30.386 -1.216 19.715 1.00 39.59 363 LEU A CA 1
ATOM 3019 C C . LEU A 1 363 ? -31.335 -2.101 20.539 1.00 39.59 363 LEU A C 1
ATOM 3021 O O . LEU A 1 363 ? -31.693 -1.725 21.652 1.00 39.59 363 LEU A O 1
ATOM 3025 N N . ALA A 1 364 ? -31.739 -3.282 20.054 1.00 37.91 364 ALA A N 1
ATOM 3026 C CA . ALA A 1 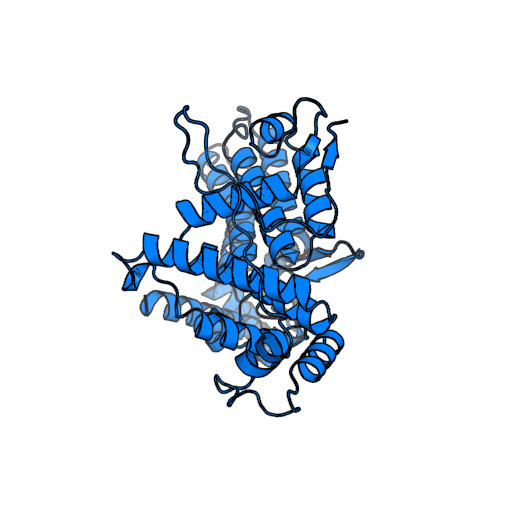364 ? -32.638 -4.162 20.814 1.00 37.91 364 ALA A CA 1
ATOM 3027 C C . ALA A 1 364 ? -31.967 -4.859 22.017 1.00 37.91 364 ALA A C 1
ATOM 3029 O O . ALA A 1 364 ? -32.663 -5.501 22.804 1.00 37.91 364 ALA A O 1
ATOM 3030 N N . ARG A 1 365 ? -30.638 -4.747 22.183 1.00 40.81 365 ARG A N 1
ATOM 3031 C CA . ARG A 1 365 ? -29.886 -5.389 23.282 1.00 40.81 365 ARG A CA 1
ATOM 3032 C C . ARG A 1 365 ? -29.160 -4.427 24.227 1.00 40.81 365 ARG A C 1
ATOM 3034 O O . ARG A 1 365 ? -28.725 -4.860 25.293 1.00 40.81 365 ARG A O 1
ATOM 3041 N N . SER A 1 366 ? -29.081 -3.134 23.913 1.00 33.78 366 SER A N 1
ATOM 3042 C CA . SER A 1 366 ? -28.504 -2.136 24.819 1.00 33.78 366 SER A CA 1
ATOM 3043 C C . SER A 1 366 ? -29.441 -1.872 26.007 1.00 33.78 366 SER A C 1
ATOM 3045 O O . SER A 1 366 ? -30.536 -1.331 25.841 1.00 33.78 366 SER A O 1
ATOM 3047 N N . ARG A 1 367 ? -29.016 -2.251 27.223 1.00 31.11 367 ARG A N 1
ATOM 3048 C CA . ARG A 1 367 ? -29.658 -1.839 28.488 1.00 31.11 367 ARG A CA 1
ATOM 3049 C C . ARG A 1 367 ? -29.735 -0.303 28.567 1.00 31.11 367 ARG A C 1
ATOM 3051 O O . ARG A 1 367 ? -28.805 0.362 28.115 1.00 31.11 367 ARG A O 1
ATOM 3058 N N . PRO A 1 368 ? -30.778 0.281 29.185 1.00 29.06 368 PRO A N 1
ATOM 3059 C CA . PRO A 1 368 ? -30.865 1.728 29.335 1.00 29.06 368 PRO A CA 1
ATOM 3060 C C . PRO A 1 368 ? -29.722 2.248 30.219 1.00 29.06 368 PRO A C 1
ATOM 3062 O O . PRO A 1 368 ? -29.560 1.821 31.365 1.00 29.06 368 PRO A O 1
ATOM 3065 N N . LEU A 1 369 ? -28.941 3.181 29.671 1.00 27.30 369 LEU A N 1
ATOM 3066 C CA . LEU A 1 369 ? -27.903 3.939 30.368 1.00 27.30 369 LEU A CA 1
ATOM 3067 C C . LEU A 1 369 ? -28.522 4.709 31.547 1.00 27.30 369 LEU A C 1
ATOM 3069 O O . LEU A 1 369 ? -29.319 5.627 31.351 1.00 27.30 369 LEU A O 1
ATOM 3073 N N . ARG A 1 370 ? -28.142 4.356 32.782 1.00 24.23 370 ARG A N 1
ATOM 3074 C CA . ARG A 1 370 ? -28.341 5.218 33.956 1.00 24.23 370 ARG A CA 1
ATOM 3075 C C . ARG A 1 370 ? -27.231 6.266 33.974 1.00 24.23 370 ARG A C 1
ATOM 3077 O O . ARG A 1 370 ? -26.074 5.932 34.202 1.00 24.23 370 ARG A O 1
ATOM 3084 N N . PHE A 1 371 ? -27.596 7.524 33.756 1.00 25.64 371 PHE A N 1
ATOM 3085 C CA . PHE A 1 371 ? -26.748 8.668 34.079 1.00 25.64 371 PHE A CA 1
ATOM 3086 C C . PHE A 1 371 ? -26.999 9.068 35.535 1.00 25.64 371 PHE A C 1
ATOM 3088 O O . PHE A 1 371 ? -27.967 9.773 35.812 1.00 25.64 371 PHE A O 1
ATOM 3095 N N . ASP A 1 372 ? -26.123 8.657 36.451 1.00 25.94 372 ASP A N 1
ATOM 3096 C CA . ASP A 1 372 ? -26.022 9.313 37.755 1.00 25.94 372 ASP A CA 1
ATOM 3097 C C . ASP A 1 372 ? -25.021 10.468 37.655 1.00 25.94 372 ASP A C 1
ATOM 3099 O O . ASP A 1 372 ? -23.846 10.302 37.325 1.00 25.94 372 ASP A O 1
ATOM 3103 N N . ARG A 1 373 ? -25.532 11.677 37.902 1.00 29.45 373 ARG A N 1
ATOM 3104 C CA . ARG A 1 373 ? -24.759 12.913 38.033 1.00 29.45 373 ARG A CA 1
ATOM 3105 C C . ARG A 1 373 ? -23.941 12.863 39.321 1.00 29.45 373 ARG A C 1
ATOM 3107 O O . ARG A 1 373 ? -24.538 12.804 40.390 1.00 29.45 373 ARG A O 1
ATOM 3114 N N . ALA A 1 374 ? -22.626 13.058 39.241 1.00 25.06 374 ALA A N 1
ATOM 3115 C CA . ALA A 1 374 ? -21.889 13.688 40.334 1.00 25.06 374 ALA A CA 1
ATOM 3116 C C . ALA A 1 374 ? -20.565 14.329 39.883 1.00 25.06 374 ALA A C 1
ATOM 3118 O O . ALA A 1 374 ? -19.668 13.667 39.373 1.00 25.06 374 ALA A 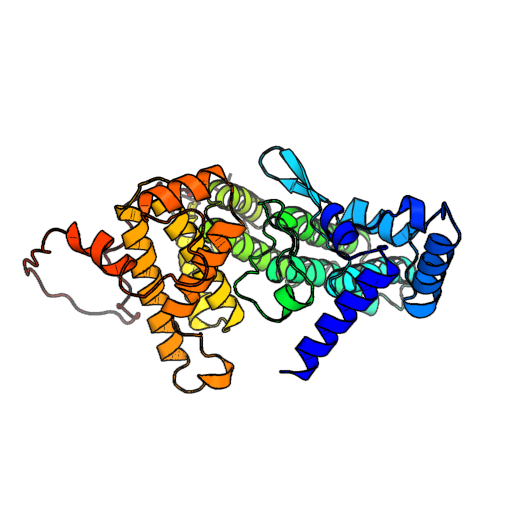O 1
ATOM 3119 N N . ASN A 1 375 ? -20.475 15.611 40.235 1.00 26.69 375 ASN A N 1
ATOM 3120 C CA . ASN A 1 375 ? -19.302 16.397 40.609 1.00 26.69 375 ASN A CA 1
ATOM 3121 C C . ASN A 1 375 ? -18.553 17.242 39.569 1.00 26.69 375 ASN A C 1
ATOM 3123 O O . ASN A 1 375 ? -17.881 16.787 38.650 1.00 26.69 375 ASN A O 1
ATOM 3127 N N . ALA A 1 376 ? -18.687 18.538 39.846 1.00 24.86 376 ALA A N 1
ATOM 3128 C CA . ALA A 1 376 ? -18.031 19.692 39.283 1.00 24.86 376 ALA A CA 1
ATOM 3129 C C . ALA A 1 376 ? -16.746 20.054 40.056 1.00 24.86 376 ALA A C 1
ATOM 3131 O O . ALA A 1 376 ? -16.548 19.617 41.188 1.00 24.86 376 ALA A O 1
ATOM 3132 N N . ALA A 1 377 ? -16.004 20.982 39.438 1.00 24.83 377 ALA A N 1
ATOM 3133 C CA . ALA A 1 377 ? -14.952 21.865 39.958 1.00 24.83 377 ALA A CA 1
ATOM 3134 C C . ALA A 1 377 ? -13.499 21.343 39.961 1.00 24.83 377 ALA A C 1
ATOM 3136 O O . ALA A 1 377 ? -13.120 20.505 40.770 1.00 24.83 377 ALA A O 1
ATOM 3137 N N . CYS A 1 378 ? -12.667 21.920 39.077 1.00 24.61 378 CYS A N 1
ATOM 3138 C CA . CYS A 1 378 ? -11.590 22.863 39.439 1.00 24.61 378 CYS A CA 1
ATOM 3139 C C . CYS A 1 378 ? -10.904 23.447 38.179 1.00 24.61 378 CYS A C 1
ATOM 3141 O O . CYS A 1 378 ? -10.757 22.773 37.163 1.00 24.61 378 CYS A O 1
ATOM 3143 N N . HIS A 1 379 ? -10.540 24.731 38.255 1.00 25.08 379 HIS A N 1
ATOM 3144 C CA . HIS A 1 379 ? -10.078 25.611 37.171 1.00 25.08 379 HIS A CA 1
ATOM 3145 C C . HIS A 1 379 ? -8.539 25.654 36.979 1.00 25.08 379 HIS A C 1
ATOM 3147 O O . HIS A 1 379 ? -7.792 25.437 37.925 1.00 25.08 379 HIS A O 1
ATOM 3153 N N . HIS A 1 380 ? -8.146 26.099 35.769 1.00 24.72 380 HIS A N 1
ATOM 3154 C CA . HIS A 1 380 ? -6.895 26.759 35.322 1.00 24.72 380 HIS A CA 1
ATOM 3155 C C . HIS A 1 380 ? -5.629 25.936 34.986 1.00 24.72 380 HIS A C 1
ATOM 3157 O O . HIS A 1 380 ? -4.777 25.704 35.831 1.00 24.72 380 HIS A O 1
ATOM 3163 N N . HIS A 1 381 ? -5.436 25.648 33.689 1.00 25.72 381 HIS A N 1
ATOM 3164 C CA . HIS A 1 381 ? -4.389 26.253 32.836 1.00 25.72 381 HIS A CA 1
ATOM 3165 C C . HIS A 1 381 ? -4.664 25.929 31.351 1.00 25.72 381 HIS A C 1
ATOM 3167 O O . HIS A 1 381 ? -5.169 24.855 31.029 1.00 25.72 381 HIS A O 1
ATOM 3173 N N . ASP A 1 382 ? -4.392 26.891 30.466 1.00 30.66 382 ASP A N 1
ATOM 3174 C CA . ASP A 1 382 ? -4.739 26.885 29.041 1.00 30.66 382 ASP A CA 1
ATOM 3175 C C . ASP A 1 382 ? -4.029 25.781 28.243 1.00 30.66 382 ASP A C 1
ATOM 3177 O O . ASP A 1 382 ? -2.910 25.961 27.782 1.00 30.66 382 ASP A O 1
ATOM 3181 N N . TYR A 1 383 ? -4.722 24.659 28.038 1.00 27.09 383 TYR A N 1
ATOM 3182 C CA . TYR A 1 383 ? -4.609 23.755 26.887 1.00 27.09 383 TYR A CA 1
ATOM 3183 C C . TYR A 1 383 ? -5.989 23.098 26.684 1.00 27.09 383 TYR A C 1
ATOM 3185 O O . TYR A 1 383 ? -6.635 22.679 27.641 1.00 27.09 383 TYR A O 1
ATOM 3193 N N . ASN A 1 384 ? -6.471 23.066 25.438 1.00 29.89 384 ASN A N 1
ATOM 3194 C CA . ASN A 1 384 ? -7.832 22.678 25.032 1.00 29.89 384 ASN A CA 1
ATOM 3195 C C . ASN A 1 384 ? -8.348 21.374 25.719 1.00 29.89 384 ASN A C 1
ATOM 3197 O O . ASN A 1 384 ? -7.860 20.294 25.375 1.00 29.89 384 ASN A O 1
ATOM 3201 N N . PRO A 1 385 ? -9.334 21.419 26.649 1.00 24.89 385 PRO A N 1
ATOM 3202 C CA . PRO A 1 385 ? -9.678 20.276 27.511 1.00 24.89 385 PRO A CA 1
ATOM 3203 C C . PRO A 1 385 ? -10.687 19.271 26.928 1.00 24.89 385 PRO A C 1
ATOM 3205 O O . PRO A 1 385 ? -11.103 18.354 27.633 1.00 24.89 385 PRO A O 1
ATOM 3208 N N . ALA A 1 386 ? -11.099 19.384 25.664 1.00 29.84 386 ALA A N 1
ATOM 3209 C CA . ALA A 1 386 ? -12.190 18.566 25.112 1.00 29.84 386 ALA A CA 1
ATOM 3210 C C . ALA A 1 386 ? -11.832 17.088 24.808 1.00 29.84 386 ALA A C 1
ATOM 3212 O O . ALA A 1 386 ? -12.575 16.416 24.098 1.00 29.84 386 ALA A O 1
ATOM 3213 N N . PHE A 1 387 ? -10.711 16.564 25.318 1.00 38.97 387 PHE A N 1
ATOM 3214 C CA . PHE A 1 387 ? -10.236 15.206 25.009 1.00 38.97 387 PHE A CA 1
ATOM 3215 C C . PHE A 1 387 ? -9.992 14.301 26.227 1.00 38.97 387 PHE A C 1
ATOM 3217 O O . PHE A 1 387 ? -9.349 13.258 26.103 1.00 38.97 387 PHE A O 1
ATOM 3224 N N . ARG A 1 388 ? -10.502 14.651 27.417 1.00 32.53 388 ARG A N 1
ATOM 3225 C CA . ARG A 1 388 ? -10.300 13.832 28.621 1.00 32.53 388 ARG A CA 1
ATOM 3226 C C . ARG A 1 388 ? -11.524 13.000 29.024 1.00 32.53 388 ARG A C 1
ATOM 3228 O O . ARG A 1 388 ? -12.528 13.523 29.483 1.00 32.53 388 ARG A O 1
ATOM 3235 N N . VAL A 1 389 ? -11.273 11.689 28.976 1.00 36.34 389 VAL A N 1
ATOM 3236 C CA . VAL A 1 389 ? -11.857 10.584 29.754 1.00 36.34 389 VAL A CA 1
ATOM 3237 C C . VAL A 1 389 ? -13.182 10.008 29.253 1.00 36.34 389 VAL A C 1
ATOM 3239 O O . VAL A 1 389 ? -14.255 10.561 29.453 1.00 36.34 389 VAL A O 1
ATOM 3242 N N . GLY A 1 390 ? -13.055 8.790 28.712 1.00 30.95 390 GLY A N 1
ATOM 3243 C CA . GLY A 1 390 ? -14.117 7.792 28.644 1.00 30.95 390 GLY A CA 1
ATOM 3244 C C . GLY A 1 390 ? -14.359 7.244 27.243 1.00 30.95 390 GLY A C 1
ATOM 3245 O O . GLY A 1 390 ? -15.394 7.579 26.698 1.00 30.95 390 GLY A O 1
ATOM 3246 N N . LEU A 1 391 ? -13.428 6.461 26.660 1.00 36.47 391 LEU A N 1
ATOM 3247 C CA . LEU A 1 391 ? -13.755 5.400 25.673 1.00 36.47 391 LEU A CA 1
ATOM 3248 C C . LEU A 1 391 ? -12.548 4.536 25.212 1.00 36.47 391 LEU A C 1
ATOM 3250 O O . LEU A 1 391 ? -12.407 4.238 24.034 1.00 36.47 391 LEU A O 1
ATOM 3254 N N . TRP A 1 392 ? -11.621 4.184 26.107 1.00 40.69 392 TRP A N 1
ATOM 3255 C CA . TRP A 1 392 ? -10.513 3.262 25.785 1.00 40.69 392 TRP A CA 1
ATOM 3256 C C . TRP A 1 392 ? -10.246 2.360 26.989 1.00 40.69 392 TRP A C 1
ATOM 3258 O O . TRP A 1 392 ? -9.308 2.580 27.755 1.00 40.69 392 TRP A O 1
ATOM 3268 N N . LYS A 1 393 ? -11.147 1.403 27.229 1.00 36.19 393 LYS A N 1
ATOM 3269 C CA . LYS A 1 393 ? -10.974 0.371 28.258 1.00 36.19 393 LYS A CA 1
ATOM 3270 C C . LYS A 1 393 ? -11.352 -1.009 27.720 1.00 36.19 393 LYS A C 1
ATOM 3272 O O . LYS A 1 393 ? -12.205 -1.681 28.276 1.00 36.19 393 LYS A O 1
ATOM 3277 N N . ALA A 1 394 ? -10.632 -1.452 26.698 1.00 32.97 394 ALA A N 1
ATOM 3278 C CA . ALA A 1 394 ? -10.375 -2.864 26.452 1.00 32.97 394 ALA A CA 1
ATOM 3279 C C . ALA A 1 394 ? -9.184 -2.993 25.490 1.00 32.97 394 ALA A C 1
ATOM 3281 O O . ALA A 1 394 ? -9.073 -2.215 24.551 1.00 32.97 394 ALA A O 1
ATOM 3282 N N . VAL A 1 395 ? -8.360 -4.022 25.721 1.00 34.47 395 VAL A N 1
ATOM 3283 C CA . VAL A 1 395 ? -7.253 -4.527 24.881 1.00 34.47 395 VAL A CA 1
ATOM 3284 C C . VAL A 1 395 ? -5.858 -3.906 25.147 1.00 34.47 395 VAL A C 1
ATOM 3286 O O . VAL A 1 395 ? -5.578 -2.769 24.820 1.00 34.47 395 VAL A O 1
ATOM 3289 N N . PHE A 1 396 ? -5.002 -4.708 25.801 1.00 36.53 396 PHE A N 1
ATOM 3290 C CA . PHE A 1 396 ? -3.542 -4.629 26.031 1.00 36.53 396 PHE A CA 1
ATOM 3291 C C . PHE A 1 396 ? -2.778 -3.303 25.768 1.00 36.53 396 PHE A C 1
ATOM 3293 O O . PHE A 1 396 ? -2.561 -2.896 24.630 1.00 36.53 396 PHE A O 1
ATOM 3300 N N . GLN A 1 397 ? -2.193 -2.727 26.832 1.00 45.25 397 GLN A N 1
ATOM 3301 C CA . GLN A 1 397 ? -1.140 -1.702 26.735 1.00 45.25 397 GLN A CA 1
ATOM 3302 C C . GLN A 1 397 ? 0.149 -2.326 26.183 1.00 45.25 397 GLN A C 1
ATOM 3304 O O . GLN A 1 397 ? 0.835 -3.063 26.893 1.00 45.25 397 GLN A O 1
ATOM 3309 N N . HIS A 1 398 ? 0.492 -2.025 24.933 1.00 62.53 398 HIS A N 1
ATOM 3310 C CA . HIS A 1 398 ? 1.744 -2.470 24.325 1.00 62.53 398 HIS A CA 1
ATOM 3311 C C . HIS A 1 398 ? 2.781 -1.342 24.401 1.00 62.53 398 HIS A C 1
ATOM 3313 O O . HIS A 1 398 ? 2.661 -0.330 23.706 1.00 62.53 398 HIS A O 1
ATOM 3319 N N . ARG A 1 399 ? 3.790 -1.515 25.262 1.00 62.50 399 ARG A N 1
ATOM 3320 C CA . ARG A 1 399 ? 4.929 -0.597 25.420 1.00 62.50 399 ARG A CA 1
ATOM 3321 C C . ARG A 1 399 ? 6.211 -1.280 24.952 1.00 62.50 399 ARG A C 1
ATOM 3323 O O . ARG A 1 399 ? 6.468 -2.410 25.361 1.00 62.50 399 ARG A O 1
ATOM 3330 N N . ILE A 1 400 ? 7.022 -0.584 24.159 1.00 65.38 400 ILE A N 1
ATOM 3331 C CA . ILE A 1 400 ? 8.353 -1.048 23.735 1.00 65.38 400 ILE A CA 1
ATOM 3332 C C . ILE A 1 400 ? 9.408 -0.183 24.415 1.00 65.38 400 ILE A C 1
ATOM 3334 O O . ILE A 1 400 ? 9.320 1.039 24.333 1.00 65.38 400 ILE A O 1
ATOM 3338 N N . ARG A 1 401 ? 10.378 -0.812 25.089 1.00 57.91 401 ARG A N 1
ATOM 3339 C CA . ARG A 1 401 ? 11.535 -0.143 25.707 1.00 57.91 401 ARG A CA 1
ATOM 3340 C C . ARG A 1 401 ? 12.623 0.131 24.676 1.00 57.91 401 ARG A C 1
ATOM 3342 O O . ARG A 1 401 ? 12.849 -0.714 23.813 1.00 57.91 401 ARG A O 1
ATOM 3349 N N . PHE A 1 402 ? 13.327 1.251 24.817 1.00 59.94 402 PHE A N 1
ATOM 3350 C CA . PHE A 1 402 ? 14.657 1.388 24.226 1.00 59.94 402 PHE A CA 1
ATOM 3351 C C . PHE A 1 402 ? 15.615 0.453 24.990 1.00 59.94 402 PHE A C 1
ATOM 3353 O O . PHE A 1 402 ? 15.547 0.362 26.218 1.00 59.94 402 PHE A O 1
ATOM 3360 N N . THR A 1 403 ? 16.427 -0.324 24.270 1.00 48.09 403 THR A N 1
ATOM 3361 C CA . THR A 1 403 ? 17.453 -1.215 24.849 1.00 48.09 403 THR A CA 1
ATOM 3362 C C . THR A 1 403 ? 18.831 -0.609 24.743 1.00 48.09 403 THR A C 1
ATOM 3364 O O . THR A 1 403 ? 19.137 -0.122 23.629 1.00 48.09 403 THR A O 1
#

Organism: NCBI:txid743072

Sequence (403 aa):
MITTAIFKLRWMEMMQDVLWESQEEANRMEGVPDFDALINPPNQEVAKRAERLRREFGMDPIEMKLLHERYGRAKRMDGTVVNVLDWRFAEVQTLYWGVLGRKRCANNPSRERELRKLEKKIYISMMYLFYRGKMNLPSGRSISPGDFVSNRFYVVPNLDIAESTHRSYLDMVEVAQATRLDHHTEGTTEIGHMNFLKRNISWLYFYNREEEALKWLEIAVELYPEKMTWGPEFDPETDTVDLEKLVRARLEDDIQRGGDYQVQAILIGMLVKHFTYLALGDEDNAIEYYEFIERIYARYSERMKNSPERMGLPPLEDLRRTRLTAFLLEEDPKMVAQLRTRMGLGRTNYHHLTLETNRLTLLARSRPLRFDRANAACHHHDYNPAFRVGLWKAVFQHRIRFT

Radius of gyration: 23.76 Å; chains: 1; bounding box: 65×45×73 Å